Protein AF-A0A1M3NNA0-F1 (afdb_monomer)

Structure (mmCIF, N/CA/C/O backbone):
data_AF-A0A1M3NNA0-F1
#
_entry.id   AF-A0A1M3NNA0-F1
#
loop_
_atom_site.group_PDB
_atom_site.id
_atom_site.type_symbol
_atom_site.label_atom_id
_atom_site.label_alt_id
_atom_site.label_comp_id
_atom_site.label_asym_id
_atom_site.label_entity_id
_atom_site.label_seq_id
_atom_site.pdbx_PDB_ins_code
_atom_site.Cartn_x
_atom_site.Cartn_y
_atom_site.Cartn_z
_atom_site.occupancy
_atom_site.B_iso_or_equiv
_atom_site.auth_seq_id
_atom_site.auth_comp_id
_atom_site.auth_asym_id
_atom_site.auth_atom_id
_atom_site.pdbx_PDB_model_num
ATOM 1 N N . MET A 1 1 ? -68.675 20.718 82.135 1.00 55.09 1 MET A N 1
ATOM 2 C CA . MET A 1 1 ? -67.491 20.907 81.252 1.00 55.09 1 MET A CA 1
ATOM 3 C C . MET A 1 1 ? -66.920 19.634 80.590 1.00 55.09 1 MET A C 1
ATOM 5 O O . MET A 1 1 ? -66.167 19.781 79.637 1.00 55.09 1 MET A O 1
ATOM 9 N N . ARG A 1 2 ? -67.250 18.394 81.005 1.00 55.31 2 ARG A N 1
ATOM 10 C CA . ARG A 1 2 ? -66.662 17.166 80.403 1.00 55.31 2 ARG A CA 1
ATOM 11 C C . ARG A 1 2 ? -67.261 16.728 79.048 1.00 55.31 2 ARG A C 1
ATOM 13 O O . ARG A 1 2 ? -66.534 16.168 78.235 1.00 55.31 2 ARG A O 1
ATOM 20 N N . ALA A 1 3 ? -68.531 17.028 78.760 1.00 56.38 3 ALA A N 1
ATOM 21 C CA . ALA A 1 3 ? -69.209 16.533 77.550 1.00 56.38 3 ALA A CA 1
ATOM 22 C C . ALA A 1 3 ? -68.724 17.193 76.236 1.00 56.38 3 ALA A C 1
ATOM 24 O O . ALA A 1 3 ? -68.640 16.538 75.200 1.00 56.38 3 ALA A O 1
ATOM 25 N N . SER A 1 4 ? -68.323 18.471 76.270 1.00 57.91 4 SER A N 1
ATOM 26 C CA . SER A 1 4 ? -67.868 19.201 75.072 1.00 57.91 4 SER A CA 1
ATOM 27 C C . SER A 1 4 ? -66.480 18.767 74.578 1.00 57.91 4 SER A C 1
ATOM 29 O O . SER A 1 4 ? -66.197 18.856 73.381 1.00 57.91 4 SER A O 1
ATOM 31 N N . ARG A 1 5 ? -65.626 18.236 75.468 1.00 57.84 5 ARG A N 1
ATOM 32 C CA . ARG A 1 5 ? -64.310 17.683 75.098 1.00 57.84 5 ARG A CA 1
ATOM 33 C C . ARG A 1 5 ? -64.442 16.380 74.305 1.00 57.84 5 ARG A C 1
ATOM 35 O O . ARG A 1 5 ? -63.767 16.229 73.292 1.00 57.84 5 ARG A O 1
ATOM 42 N N . PHE A 1 6 ? -65.359 15.492 74.689 1.00 58.59 6 PHE A N 1
ATOM 43 C CA . PHE A 1 6 ? -65.588 14.227 73.976 1.00 58.59 6 PHE A CA 1
ATOM 44 C C . PHE A 1 6 ? -66.144 14.426 72.558 1.00 58.59 6 PHE A C 1
ATOM 46 O O . PHE A 1 6 ? -65.742 13.721 71.633 1.00 58.59 6 PHE A O 1
ATOM 53 N N . VAL A 1 7 ? -67.010 15.424 72.352 1.00 64.56 7 VAL A N 1
ATOM 54 C CA . VAL A 1 7 ? -67.558 15.751 71.022 1.00 64.56 7 VAL A CA 1
ATOM 55 C C . VAL A 1 7 ? -66.490 16.347 70.096 1.00 64.56 7 VAL A C 1
ATOM 57 O O . VAL A 1 7 ? -66.439 15.996 68.917 1.00 64.56 7 VAL A O 1
ATOM 60 N N . ARG A 1 8 ? -65.595 17.200 70.618 1.00 65.25 8 ARG A N 1
ATOM 61 C CA . ARG A 1 8 ? -64.449 17.726 69.854 1.00 65.25 8 ARG A CA 1
ATOM 62 C C . ARG A 1 8 ? -63.462 16.628 69.456 1.00 65.25 8 ARG A C 1
ATOM 64 O O . ARG A 1 8 ? -63.033 16.611 68.307 1.00 65.25 8 ARG A O 1
ATOM 71 N N . ILE A 1 9 ? -63.162 15.690 70.356 1.00 70.62 9 ILE A N 1
ATOM 72 C CA . ILE A 1 9 ? -62.274 14.553 70.065 1.00 70.62 9 ILE A CA 1
ATOM 73 C C . ILE A 1 9 ? -62.895 13.647 68.994 1.00 70.62 9 ILE A C 1
ATOM 75 O O . ILE A 1 9 ? -62.237 13.334 68.007 1.00 70.62 9 ILE A O 1
ATOM 79 N N . ARG A 1 10 ? -64.187 13.306 69.108 1.00 70.44 10 ARG A N 1
ATOM 80 C CA . ARG A 1 10 ? -64.896 12.523 68.079 1.00 70.44 10 ARG A CA 1
ATOM 81 C C . ARG A 1 10 ? -64.911 13.207 66.709 1.00 70.44 10 ARG A C 1
ATOM 83 O O . ARG A 1 10 ? -64.717 12.533 65.702 1.00 70.44 10 ARG A O 1
ATOM 90 N N . ARG A 1 11 ? -65.106 14.531 66.654 1.00 66.62 11 ARG A N 1
ATOM 91 C CA . ARG A 1 11 ? -65.040 15.298 65.395 1.00 66.62 11 ARG A CA 1
ATOM 92 C C . ARG A 1 11 ? -63.627 15.351 64.809 1.00 66.62 11 ARG A C 1
ATOM 94 O O . ARG A 1 11 ? -63.498 15.224 63.599 1.00 66.62 11 ARG A O 1
ATOM 101 N N . GLY A 1 12 ? -62.591 15.484 65.639 1.00 70.81 12 GLY A N 1
ATOM 102 C CA . GLY A 1 12 ? -61.193 15.432 65.195 1.00 70.81 12 GLY A CA 1
ATOM 103 C C . GLY A 1 12 ? -60.812 14.067 64.615 1.00 70.81 12 GLY A C 1
ATOM 104 O O . GLY A 1 12 ? -60.257 13.998 63.525 1.00 70.81 12 GLY A O 1
ATOM 105 N N . VAL A 1 13 ? -61.201 12.977 65.282 1.00 73.88 13 VAL A N 1
ATOM 106 C CA . VAL A 1 13 ? -60.952 11.604 64.806 1.00 73.88 13 VAL A CA 1
ATOM 107 C C . VAL A 1 13 ? -61.719 11.310 63.512 1.00 73.88 13 VAL A C 1
ATOM 109 O O . VAL A 1 13 ? -61.156 10.737 62.585 1.00 73.88 13 VAL A O 1
ATOM 112 N N . ALA A 1 14 ? -62.975 11.753 63.396 1.00 70.69 14 ALA A N 1
ATOM 113 C CA . ALA A 1 14 ? -63.752 11.602 62.164 1.00 70.69 14 ALA A CA 1
ATOM 114 C C . ALA A 1 14 ? -63.214 12.457 60.999 1.00 70.69 14 ALA A C 1
ATOM 116 O O . ALA A 1 14 ? -63.343 12.054 59.845 1.00 70.69 14 ALA A O 1
ATOM 117 N N . ALA A 1 15 ? -62.616 13.619 61.286 1.00 70.00 15 ALA A N 1
ATOM 118 C CA . ALA A 1 15 ? -61.960 14.458 60.286 1.00 70.00 15 ALA A CA 1
ATOM 119 C C . ALA A 1 15 ? -60.665 13.812 59.768 1.00 70.00 15 ALA A C 1
ATOM 121 O O . ALA A 1 15 ? -60.479 13.749 58.559 1.00 70.00 15 ALA A O 1
ATOM 122 N N . VAL A 1 16 ? -59.836 13.249 60.656 1.00 69.81 16 VAL A N 1
ATOM 123 C CA . VAL A 1 16 ? -58.622 12.496 60.282 1.00 69.81 16 VAL A CA 1
ATOM 124 C C . VAL A 1 16 ? -58.975 11.229 59.497 1.00 69.81 16 VAL A C 1
ATOM 126 O O . VAL A 1 16 ? -58.376 10.962 58.464 1.00 69.81 16 VAL A O 1
ATOM 129 N N . ALA A 1 17 ? -60.002 10.483 59.917 1.00 71.25 17 ALA A N 1
ATOM 130 C CA . ALA A 1 17 ? -60.452 9.276 59.216 1.00 71.25 17 ALA A CA 1
ATOM 131 C C . ALA A 1 17 ? -61.057 9.552 57.822 1.00 71.25 17 ALA A C 1
ATOM 133 O O . ALA A 1 17 ? -61.156 8.641 57.002 1.00 71.25 17 ALA A O 1
ATOM 134 N N . ARG A 1 18 ? -61.483 10.793 57.544 1.00 70.25 18 ARG A N 1
ATOM 135 C CA . ARG A 1 18 ? -61.980 11.228 56.226 1.00 70.25 18 ARG A CA 1
ATOM 136 C C . ARG A 1 18 ? -60.924 11.958 55.393 1.00 70.25 18 ARG A C 1
ATOM 138 O O . ARG A 1 18 ? -61.208 12.283 54.239 1.00 70.25 18 ARG A O 1
ATOM 145 N N . ASP A 1 19 ? -59.735 12.214 55.938 1.00 69.50 19 ASP A N 1
ATOM 146 C CA . ASP A 1 19 ? -58.683 12.934 55.230 1.00 69.50 19 ASP A CA 1
ATOM 147 C C . ASP A 1 19 ? -57.969 12.016 54.224 1.00 69.50 19 ASP A C 1
ATOM 149 O O . ASP A 1 19 ? -57.161 11.158 54.574 1.00 69.50 19 ASP A O 1
ATOM 153 N N . ARG A 1 20 ? -58.283 12.192 52.935 1.00 65.94 20 ARG A N 1
ATOM 154 C CA . ARG A 1 20 ? -57.688 11.426 51.828 1.00 65.94 20 ARG A CA 1
ATOM 155 C C . ARG A 1 20 ? -56.383 12.024 51.297 1.00 65.94 20 ARG A C 1
ATOM 157 O O . ARG A 1 20 ? -55.768 11.413 50.419 1.00 65.94 20 ARG A O 1
ATOM 164 N N . ARG A 1 21 ? -55.929 13.171 51.827 1.00 66.31 21 ARG A N 1
ATOM 165 C CA . ARG A 1 21 ? -54.702 13.863 51.381 1.00 66.31 21 ARG A CA 1
ATOM 166 C C . ARG A 1 21 ? -53.422 13.049 51.623 1.00 66.31 21 ARG A C 1
ATOM 168 O O . ARG A 1 21 ? -52.420 13.320 50.979 1.00 66.31 21 ARG A O 1
ATOM 175 N N . GLY A 1 22 ? -53.452 12.030 52.489 1.00 66.38 22 GLY A N 1
ATOM 176 C CA . GLY A 1 22 ? -52.325 11.109 52.714 1.00 66.38 22 GLY A CA 1
ATOM 177 C C . GLY A 1 22 ? -52.140 10.026 51.638 1.00 66.38 22 GLY A C 1
ATOM 178 O O . GLY A 1 22 ? -51.094 9.392 51.566 1.00 66.38 22 GLY A O 1
ATOM 179 N N . THR A 1 23 ? -53.126 9.802 50.764 1.00 74.44 23 THR A N 1
ATOM 180 C CA . THR A 1 23 ? -53.004 8.771 49.711 1.00 74.44 23 THR A CA 1
ATOM 181 C C . THR A 1 23 ? -52.010 9.202 48.630 1.00 74.44 23 THR A C 1
ATOM 183 O O . THR A 1 23 ? -51.243 8.389 48.116 1.00 74.44 23 THR A O 1
ATOM 186 N N . THR A 1 24 ? -51.979 10.500 48.312 1.00 81.25 24 THR A N 1
ATOM 187 C CA . THR A 1 24 ? -51.028 11.065 47.347 1.00 81.25 24 THR A CA 1
ATOM 188 C C . THR A 1 24 ? -49.601 11.027 47.881 1.00 81.25 24 THR A C 1
ATOM 190 O O . THR A 1 24 ? -48.692 10.749 47.108 1.00 81.25 24 THR A O 1
ATOM 193 N N . SER A 1 25 ? -49.379 11.220 49.187 1.00 84.75 25 SER A N 1
ATOM 194 C CA . SER A 1 25 ? -48.032 11.137 49.764 1.00 84.75 25 SER A CA 1
ATOM 195 C C . SER A 1 25 ? -47.460 9.718 49.729 1.00 84.75 25 SER A C 1
ATOM 197 O O . SER A 1 25 ? -46.275 9.573 49.450 1.00 84.75 25 SER A O 1
ATOM 199 N N . ILE A 1 26 ? -48.279 8.674 49.916 1.00 87.75 26 ILE A N 1
ATOM 200 C CA . ILE A 1 26 ? -47.839 7.271 49.780 1.00 87.75 26 ILE A CA 1
ATOM 201 C C . ILE A 1 26 ? -47.451 6.959 48.329 1.00 87.75 26 ILE A C 1
ATOM 203 O O . ILE A 1 26 ? -46.395 6.377 48.082 1.00 87.75 26 ILE A O 1
ATOM 207 N N . LEU A 1 27 ? -48.274 7.379 47.363 1.00 88.19 27 LEU A N 1
ATOM 208 C CA . LEU A 1 27 ? -48.009 7.139 45.943 1.00 88.19 27 LEU A CA 1
ATOM 209 C C . LEU A 1 27 ? -46.777 7.916 45.458 1.00 88.19 27 LEU A C 1
ATOM 211 O O . LEU A 1 27 ? -45.958 7.365 44.723 1.00 88.19 27 LEU A O 1
ATOM 215 N N . VAL A 1 28 ? -46.599 9.156 45.925 1.00 91.50 28 VAL A N 1
ATOM 216 C CA . VAL A 1 28 ? -45.404 9.970 45.656 1.00 91.50 28 VAL A CA 1
ATOM 217 C C . VAL A 1 28 ? -44.170 9.352 46.302 1.00 91.50 28 VAL A C 1
ATOM 219 O O . VAL A 1 28 ? -43.150 9.245 45.632 1.00 91.50 28 VAL A O 1
ATOM 222 N N . ALA A 1 29 ? -44.248 8.903 47.558 1.00 92.31 29 ALA A N 1
ATOM 223 C CA . ALA A 1 29 ? -43.128 8.252 48.234 1.00 92.31 29 ALA A CA 1
ATOM 224 C C . ALA A 1 29 ? -42.691 6.982 47.491 1.00 92.31 29 ALA A C 1
ATOM 226 O O . ALA A 1 29 ? -41.517 6.855 47.158 1.00 92.31 29 ALA A O 1
ATOM 227 N N . GLY A 1 30 ? -43.632 6.098 47.139 1.00 93.50 30 GLY A N 1
ATOM 228 C CA . GLY A 1 30 ? -43.335 4.891 46.362 1.00 93.50 30 GLY A CA 1
ATOM 229 C C . GLY A 1 30 ? -42.741 5.200 44.984 1.00 93.50 30 GLY A C 1
ATOM 230 O O . GLY A 1 30 ? -41.736 4.606 44.595 1.00 93.50 30 GLY A O 1
ATOM 231 N N . SER A 1 31 ? -43.308 6.180 44.274 1.00 93.88 31 SER A N 1
ATOM 232 C CA . SER A 1 31 ? -42.798 6.624 42.967 1.00 93.88 31 SER A CA 1
ATOM 233 C C . SER A 1 31 ? -41.394 7.220 43.072 1.00 93.88 31 SER A C 1
ATOM 235 O O . SER A 1 31 ? -40.530 6.901 42.262 1.00 93.88 31 SER A O 1
ATOM 237 N N . MET A 1 32 ? -41.134 8.044 44.090 1.00 94.88 32 MET A N 1
ATOM 238 C CA . MET A 1 32 ? -39.813 8.622 44.340 1.00 94.88 32 MET A CA 1
ATOM 239 C C . MET A 1 32 ? -38.783 7.552 44.693 1.00 94.88 32 MET A C 1
ATOM 241 O O . MET A 1 32 ? -37.673 7.594 44.173 1.00 94.88 32 MET A O 1
ATOM 245 N N . THR A 1 33 ? -39.137 6.564 45.519 1.00 91.94 33 THR A N 1
ATOM 246 C CA . THR A 1 33 ? -38.248 5.432 45.811 1.00 91.94 33 THR A CA 1
ATOM 247 C C . THR A 1 33 ? -37.904 4.659 44.539 1.00 91.94 33 THR A C 1
ATOM 249 O O . THR A 1 33 ? -36.732 4.361 44.309 1.00 91.94 33 THR A O 1
ATOM 252 N N . ALA A 1 34 ? -38.892 4.391 43.679 1.00 92.38 34 ALA A N 1
ATOM 253 C CA . ALA A 1 34 ? -38.662 3.732 42.396 1.00 92.38 34 ALA A CA 1
ATOM 254 C C . ALA A 1 34 ? -37.762 4.568 41.467 1.00 92.38 34 ALA A C 1
ATOM 256 O O . ALA A 1 34 ? -36.824 4.031 40.880 1.00 92.38 34 ALA A O 1
ATOM 257 N N . LEU A 1 35 ? -37.994 5.883 41.378 1.00 95.25 35 LEU A N 1
ATOM 258 C CA . LEU A 1 35 ? -37.175 6.804 40.582 1.00 95.25 35 LEU A CA 1
ATOM 259 C C . LEU A 1 35 ? -35.726 6.865 41.075 1.00 95.25 35 LEU A C 1
ATOM 261 O O . LEU A 1 35 ? -34.806 6.794 40.264 1.00 95.25 35 LEU A O 1
ATOM 265 N N . VAL A 1 36 ? -35.507 6.950 42.389 1.00 92.19 36 VAL A N 1
ATOM 266 C CA . VAL A 1 36 ? -34.161 6.943 42.984 1.00 92.19 36 VAL A CA 1
ATOM 267 C C . VAL A 1 36 ? -33.462 5.608 42.728 1.00 92.19 36 VAL A C 1
ATOM 269 O O . VAL A 1 36 ? -32.294 5.604 42.348 1.00 92.19 36 VAL A O 1
ATOM 272 N N . GLY A 1 37 ? -34.170 4.482 42.866 1.00 90.75 37 GLY A N 1
ATOM 273 C CA . GLY A 1 37 ? -33.630 3.158 42.545 1.00 90.75 37 GLY A CA 1
ATOM 274 C C . GLY A 1 37 ? -33.232 3.020 41.071 1.00 90.75 37 GLY A C 1
ATOM 275 O O . GLY A 1 37 ? -32.151 2.519 40.764 1.00 90.75 37 GLY A O 1
ATOM 276 N N . ALA A 1 38 ? -34.062 3.523 40.155 1.00 91.25 38 ALA A N 1
ATOM 277 C CA . ALA A 1 38 ? -33.757 3.536 38.726 1.00 91.25 38 ALA A CA 1
ATOM 278 C C . ALA A 1 38 ? -32.569 4.456 38.391 1.00 91.25 38 ALA A C 1
ATOM 280 O O . ALA A 1 38 ? -31.704 4.074 37.605 1.00 91.25 38 ALA A O 1
ATOM 281 N N . ALA A 1 39 ? -32.485 5.638 39.008 1.00 92.44 39 ALA A N 1
ATOM 282 C CA . ALA A 1 39 ? -31.366 6.562 38.826 1.00 92.44 39 ALA A CA 1
ATOM 283 C C . ALA A 1 39 ? -30.046 5.973 39.346 1.00 92.44 39 ALA A C 1
ATOM 285 O O . ALA A 1 39 ? -29.023 6.063 38.672 1.00 92.44 39 ALA A O 1
ATOM 286 N N . ALA A 1 40 ? -30.077 5.318 40.507 1.00 91.19 40 ALA A N 1
ATOM 287 C CA . ALA A 1 40 ? -28.943 4.595 41.073 1.00 91.19 40 ALA A CA 1
ATOM 288 C C . ALA A 1 40 ? -28.409 3.516 40.113 1.00 91.19 40 ALA A C 1
ATOM 290 O O . ALA A 1 40 ? -27.216 3.487 39.814 1.00 91.19 40 ALA A O 1
ATOM 291 N N . LEU A 1 41 ? -29.301 2.688 39.557 1.00 90.19 41 LEU A N 1
ATOM 292 C CA . LEU A 1 41 ? -28.946 1.703 38.530 1.00 90.19 41 LEU A CA 1
ATOM 293 C C . LEU A 1 41 ? -28.387 2.357 37.261 1.00 90.19 4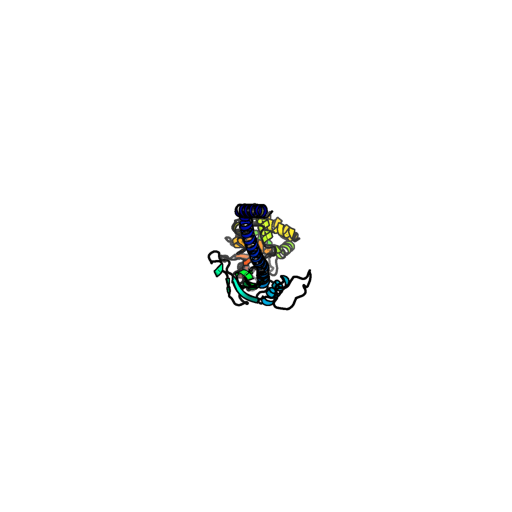1 LEU A C 1
ATOM 295 O O . LEU A 1 41 ? -27.410 1.869 36.695 1.00 90.19 41 LEU A O 1
ATOM 299 N N . ALA A 1 42 ? -28.981 3.465 36.817 1.00 92.56 42 ALA A N 1
ATOM 300 C CA . ALA A 1 42 ? -28.517 4.191 35.641 1.00 92.56 42 ALA A CA 1
ATOM 301 C C . ALA A 1 42 ? -27.088 4.731 35.819 1.00 92.56 42 ALA A C 1
ATOM 303 O O . ALA A 1 42 ? -26.309 4.689 34.868 1.00 92.56 42 ALA A O 1
ATOM 304 N N . VAL A 1 43 ? -26.721 5.186 37.023 1.00 92.62 43 VAL A N 1
ATOM 305 C CA . VAL A 1 43 ? -25.357 5.643 37.337 1.00 92.62 43 VAL A CA 1
ATOM 306 C C . VAL A 1 43 ? -24.349 4.500 37.229 1.00 92.62 43 VAL A C 1
ATOM 308 O O . VAL A 1 43 ? -23.310 4.684 36.601 1.00 92.62 43 VAL A O 1
ATOM 311 N N . ASP A 1 44 ? -24.655 3.320 37.771 1.00 92.50 44 ASP A N 1
ATOM 312 C CA . ASP A 1 44 ? -23.737 2.172 37.719 1.00 92.50 44 ASP A CA 1
ATOM 313 C C . ASP A 1 44 ? -23.594 1.575 36.321 1.00 92.50 44 ASP A C 1
ATOM 315 O O . ASP A 1 44 ? -22.496 1.236 35.880 1.00 92.50 44 ASP A O 1
ATOM 319 N N . VAL A 1 45 ? -24.699 1.465 35.582 1.00 91.69 45 VAL A N 1
ATOM 320 C CA . VAL A 1 45 ? -24.640 1.038 34.181 1.00 91.69 45 VAL A CA 1
ATOM 321 C C . VAL A 1 45 ? -23.859 2.073 33.370 1.00 91.69 45 VAL A C 1
ATOM 323 O O . VAL A 1 45 ? -22.989 1.712 32.579 1.00 91.69 45 VAL A O 1
ATOM 326 N N . GLY A 1 46 ? -24.113 3.363 33.601 1.00 93.19 46 GLY A N 1
ATOM 327 C CA . GLY A 1 46 ? -23.391 4.458 32.960 1.00 93.19 46 GLY A CA 1
ATOM 328 C C . GLY A 1 46 ? -21.887 4.421 33.233 1.00 93.19 46 GLY A C 1
ATOM 329 O O . GLY A 1 46 ? -21.098 4.511 32.290 1.00 93.19 46 GLY A O 1
ATOM 330 N N . SER A 1 47 ? -21.477 4.233 34.491 1.00 91.75 47 SER A N 1
ATOM 331 C CA . SER A 1 47 ? -20.064 4.148 34.874 1.00 91.75 47 SER A CA 1
ATOM 332 C C . SER A 1 47 ? -19.382 2.923 34.258 1.00 91.75 47 SER A C 1
ATOM 334 O O . SER A 1 47 ? -18.287 3.058 33.708 1.00 91.75 47 SER A O 1
ATOM 336 N N . LEU A 1 48 ? -20.049 1.762 34.241 1.00 93.25 48 LEU A N 1
ATOM 337 C CA . LEU A 1 48 ? -19.544 0.538 33.614 1.00 93.25 48 LEU A CA 1
ATOM 338 C C . LEU A 1 48 ? -19.343 0.701 32.103 1.00 93.25 48 LEU A C 1
ATOM 340 O O . LEU A 1 48 ? -18.284 0.352 31.577 1.00 93.25 48 LEU A O 1
ATOM 344 N N . TYR A 1 49 ? -20.329 1.253 31.391 1.00 94.69 49 TYR A N 1
ATOM 345 C CA . TYR A 1 49 ? -20.206 1.498 29.951 1.00 94.69 49 TYR A CA 1
ATOM 346 C C . TYR A 1 49 ? -19.129 2.539 29.634 1.00 94.69 49 TYR A C 1
ATOM 348 O O . TYR A 1 49 ? -18.401 2.381 28.650 1.00 94.69 49 TYR A O 1
ATOM 356 N N . PHE A 1 50 ? -18.996 3.577 30.463 1.00 94.56 50 PHE A N 1
ATOM 357 C CA . PHE A 1 50 ? -17.937 4.572 30.324 1.00 94.56 50 PHE A CA 1
ATOM 358 C C . PHE A 1 50 ? -16.547 3.953 30.528 1.00 94.56 50 PHE A C 1
ATOM 360 O O . PHE A 1 50 ? -15.669 4.134 29.680 1.00 94.56 50 PHE A O 1
ATOM 367 N N . ALA A 1 51 ? -16.363 3.158 31.588 1.00 92.50 51 ALA A N 1
ATOM 368 C CA . ALA A 1 51 ? -15.118 2.441 31.861 1.00 92.50 51 ALA A CA 1
ATOM 369 C C . ALA A 1 51 ? -14.759 1.481 30.717 1.00 92.50 51 ALA A C 1
ATOM 371 O O . ALA A 1 51 ? -13.639 1.523 30.203 1.00 92.50 51 ALA A O 1
ATOM 372 N N . LYS A 1 52 ? -15.733 0.693 30.240 1.00 94.81 52 LYS A N 1
ATOM 373 C CA . LYS A 1 52 ? -15.551 -0.225 29.110 1.00 94.81 52 LYS A CA 1
ATOM 374 C C . LYS A 1 52 ? -15.167 0.509 27.823 1.00 94.81 52 LYS A C 1
ATOM 376 O O . LYS A 1 52 ? -14.275 0.053 27.117 1.00 94.81 52 LYS A O 1
ATOM 381 N N . ARG A 1 53 ? -15.793 1.652 27.513 1.00 95.50 53 ARG A N 1
ATOM 382 C CA . ARG A 1 53 ? -15.434 2.459 26.331 1.00 95.50 53 ARG A CA 1
ATOM 383 C C . ARG A 1 53 ? -14.022 3.029 26.425 1.00 95.50 53 ARG A C 1
ATOM 385 O O . ARG A 1 53 ? -13.279 2.929 25.456 1.00 95.50 53 ARG A O 1
ATOM 392 N N . LYS A 1 54 ? -13.633 3.572 27.584 1.00 94.25 54 LYS A N 1
ATOM 393 C CA . LYS A 1 54 ? -12.268 4.077 27.808 1.00 94.25 54 LYS A CA 1
ATOM 394 C C . LYS A 1 54 ? -11.226 2.963 27.648 1.00 94.25 54 LYS A C 1
ATOM 396 O O . LYS A 1 54 ? -10.203 3.164 27.000 1.00 94.25 54 LYS A O 1
ATOM 401 N N . ALA A 1 55 ? -11.515 1.788 28.199 1.00 94.38 55 ALA A N 1
ATOM 402 C CA . ALA A 1 55 ? -10.687 0.597 28.069 1.00 94.38 55 ALA A CA 1
ATOM 403 C C . ALA A 1 55 ? -10.580 0.099 26.618 1.00 94.38 55 ALA A C 1
ATOM 405 O O . ALA A 1 55 ? -9.488 -0.250 26.178 1.00 94.38 55 ALA A O 1
ATOM 406 N N . GLN A 1 56 ? -11.683 0.105 25.862 1.00 96.69 56 GLN A N 1
ATOM 407 C CA . GLN A 1 56 ? -11.685 -0.293 24.453 1.00 96.69 56 GLN A CA 1
ATOM 408 C C . GLN A 1 56 ? -10.766 0.609 23.622 1.00 96.69 56 GLN A C 1
ATOM 410 O O . GLN A 1 56 ? -9.918 0.094 22.903 1.00 96.69 56 GLN A O 1
ATOM 415 N N . THR A 1 57 ? -10.856 1.934 23.787 1.00 96.12 57 THR A N 1
ATOM 416 C CA . THR A 1 57 ? -9.971 2.880 23.086 1.00 96.12 57 THR A CA 1
ATOM 417 C C . THR A 1 57 ? -8.494 2.605 23.377 1.00 96.12 57 THR A C 1
ATOM 419 O O . THR A 1 57 ? -7.679 2.588 22.458 1.00 96.12 57 THR A O 1
ATOM 422 N N . ALA A 1 58 ? -8.143 2.353 24.642 1.00 95.06 58 ALA A N 1
ATOM 423 C CA . ALA A 1 58 ? -6.768 2.037 25.027 1.00 95.06 58 ALA A CA 1
ATOM 424 C C . ALA A 1 58 ? -6.277 0.720 24.404 1.00 95.06 58 ALA A C 1
ATOM 426 O O . ALA A 1 58 ? -5.150 0.645 23.920 1.00 95.06 58 ALA A O 1
ATOM 427 N N . VAL A 1 59 ? -7.129 -0.308 24.379 1.00 96.69 59 VAL A N 1
ATOM 428 C CA . VAL A 1 59 ? -6.807 -1.611 23.785 1.00 96.69 59 VAL A CA 1
ATOM 429 C C . VAL A 1 59 ? -6.677 -1.537 22.266 1.00 96.69 59 VAL A C 1
ATOM 431 O O . VAL A 1 59 ? -5.773 -2.163 21.718 1.00 96.69 59 VAL A O 1
ATOM 434 N N . ASP A 1 60 ? -7.517 -0.760 21.584 1.00 97.00 60 ASP A N 1
ATOM 435 C CA . ASP A 1 60 ? -7.427 -0.579 20.132 1.00 97.00 60 ASP A CA 1
ATOM 436 C C . ASP A 1 60 ? -6.129 0.146 19.742 1.00 97.00 60 ASP A C 1
ATOM 438 O O . ASP A 1 60 ? -5.429 -0.290 18.825 1.00 97.00 60 ASP A O 1
ATOM 442 N N . LEU A 1 61 ? -5.744 1.191 20.486 1.00 95.50 61 LEU A N 1
ATOM 443 C CA . LEU A 1 61 ? -4.454 1.871 20.308 1.00 95.50 61 LEU A CA 1
ATOM 444 C C . LEU A 1 61 ? -3.274 0.930 20.572 1.00 95.50 61 LEU A C 1
ATOM 446 O O . LEU A 1 61 ? -2.340 0.872 19.770 1.00 95.50 61 LEU A O 1
ATOM 450 N N . ALA A 1 62 ? -3.339 0.149 21.652 1.00 95.50 62 ALA A N 1
ATOM 451 C CA . ALA A 1 62 ? -2.295 -0.805 21.995 1.00 95.50 62 ALA A CA 1
ATOM 452 C C . ALA A 1 62 ? -2.180 -1.937 20.962 1.00 95.50 62 ALA A C 1
ATOM 454 O O . ALA A 1 62 ? -1.071 -2.369 20.649 1.00 95.50 62 ALA A O 1
ATOM 455 N N . ALA A 1 63 ? -3.297 -2.390 20.383 1.00 96.62 63 ALA A N 1
ATOM 456 C CA . ALA A 1 63 ? -3.301 -3.360 19.294 1.00 96.62 63 ALA A CA 1
ATOM 457 C C . ALA A 1 63 ? -2.645 -2.787 18.030 1.00 96.62 63 ALA A C 1
ATOM 459 O O . ALA A 1 63 ? -1.800 -3.461 17.445 1.00 96.62 63 ALA A O 1
ATOM 460 N N . ILE A 1 64 ? -2.975 -1.550 17.632 1.00 94.56 64 ILE A N 1
ATOM 461 C CA . ILE A 1 64 ? -2.362 -0.874 16.472 1.00 94.56 64 ILE A CA 1
ATOM 462 C C . ILE A 1 64 ? -0.852 -0.715 16.675 1.00 94.56 64 ILE A C 1
ATOM 464 O O . ILE A 1 64 ? -0.069 -1.127 15.816 1.00 94.56 64 ILE A O 1
ATOM 468 N N . ALA A 1 65 ? -0.440 -0.165 17.819 1.00 92.69 65 ALA A N 1
ATOM 469 C CA . ALA A 1 65 ? 0.968 0.042 18.139 1.00 92.69 65 ALA A CA 1
ATOM 470 C C . ALA A 1 65 ? 1.726 -1.295 18.209 1.00 92.69 65 ALA A C 1
ATOM 472 O O . ALA A 1 65 ? 2.778 -1.458 17.591 1.00 92.69 65 ALA A O 1
ATOM 473 N N . GLY A 1 66 ? 1.159 -2.287 18.897 1.00 93.00 66 GLY A N 1
ATOM 474 C CA . GLY A 1 66 ? 1.749 -3.614 19.028 1.00 93.00 66 GLY A CA 1
ATOM 475 C C . GLY A 1 66 ? 1.841 -4.376 17.705 1.00 93.00 66 GLY A C 1
ATOM 476 O O . GLY A 1 66 ? 2.839 -5.049 17.468 1.00 93.00 66 GLY A O 1
ATOM 477 N N . ALA A 1 67 ? 0.852 -4.255 16.813 1.00 92.38 67 ALA A N 1
ATOM 478 C CA . ALA A 1 67 ? 0.916 -4.871 15.488 1.00 92.38 67 ALA A CA 1
ATOM 479 C C . ALA A 1 67 ? 2.077 -4.296 14.654 1.00 92.38 67 ALA A C 1
ATOM 481 O O . ALA A 1 67 ? 2.740 -5.047 13.939 1.00 92.38 67 ALA A O 1
ATOM 482 N N . GLY A 1 68 ? 2.366 -2.995 14.795 1.00 87.31 68 GLY A N 1
ATOM 483 C CA . GLY A 1 68 ? 3.561 -2.358 14.228 1.00 87.31 68 GLY A CA 1
ATOM 484 C C . GLY A 1 68 ? 4.878 -2.806 14.877 1.00 87.31 68 GLY A C 1
ATOM 485 O O . GLY A 1 68 ? 5.902 -2.837 14.204 1.00 87.31 68 GLY A O 1
ATOM 486 N N . GLY A 1 69 ? 4.847 -3.204 16.153 1.00 86.31 69 GLY A N 1
ATOM 487 C CA . GLY A 1 69 ? 6.000 -3.704 16.913 1.00 86.31 69 GLY A CA 1
ATOM 488 C C . GLY A 1 69 ? 6.335 -5.190 16.716 1.00 86.31 69 GLY A C 1
ATOM 489 O O . GLY A 1 69 ? 7.260 -5.695 17.349 1.00 86.31 69 GLY A O 1
ATOM 490 N N . LEU A 1 70 ? 5.607 -5.921 15.865 1.00 87.88 70 LEU A N 1
ATOM 491 C CA . LEU A 1 70 ? 5.909 -7.329 15.584 1.00 87.88 70 LEU A CA 1
ATOM 492 C C . LEU A 1 70 ? 7.331 -7.498 15.000 1.00 87.88 70 LEU A C 1
ATOM 494 O O . LEU A 1 70 ? 7.747 -6.709 14.147 1.00 87.88 70 LEU A O 1
ATOM 498 N N . PRO A 1 71 ? 8.076 -8.552 15.393 1.00 87.69 71 PRO A N 1
ATOM 499 C CA . PRO A 1 71 ? 7.622 -9.736 16.132 1.00 87.69 71 PRO A CA 1
ATOM 500 C C . PRO A 1 71 ? 7.670 -9.625 17.668 1.00 87.69 71 PRO A C 1
ATOM 502 O O . PRO A 1 71 ? 7.342 -10.607 18.325 1.00 87.69 71 PRO A O 1
ATOM 505 N N . ASP A 1 72 ? 8.052 -8.485 18.250 1.00 90.31 72 ASP A N 1
ATOM 506 C CA . ASP A 1 72 ? 8.189 -8.307 19.708 1.00 90.31 72 ASP A CA 1
ATOM 507 C C . ASP A 1 72 ? 7.233 -7.211 20.240 1.00 90.31 72 ASP A C 1
ATOM 509 O O . ASP A 1 72 ? 7.642 -6.080 20.521 1.00 90.31 72 ASP A O 1
ATOM 513 N N . PRO A 1 73 ? 5.919 -7.503 20.326 1.00 92.12 73 PRO A N 1
ATOM 514 C CA . PRO A 1 73 ? 4.900 -6.494 20.606 1.00 92.12 73 PRO A CA 1
ATOM 515 C C . PRO A 1 73 ? 4.778 -6.140 22.096 1.00 92.12 73 PRO A C 1
ATOM 517 O O . PRO A 1 73 ? 4.170 -5.121 22.425 1.00 92.12 73 PRO A O 1
ATOM 520 N N . ASP A 1 74 ? 5.306 -6.966 23.006 1.00 91.19 74 ASP A N 1
ATOM 521 C CA . ASP A 1 74 ? 5.007 -6.915 24.442 1.00 91.19 74 ASP A CA 1
ATOM 522 C C . ASP A 1 74 ? 5.289 -5.551 25.068 1.00 91.19 74 ASP A C 1
ATOM 524 O O . ASP A 1 74 ? 4.435 -4.987 25.759 1.00 91.19 74 ASP A O 1
ATOM 528 N N . LYS A 1 75 ? 6.478 -4.998 24.807 1.00 90.31 75 LYS A N 1
ATOM 529 C CA . LYS A 1 75 ? 6.869 -3.692 25.341 1.00 90.31 75 LYS A CA 1
ATOM 530 C C . LYS A 1 75 ? 5.976 -2.577 24.792 1.00 90.31 75 LYS A C 1
ATOM 532 O O . LYS A 1 75 ? 5.500 -1.750 25.562 1.00 90.31 75 LYS A O 1
ATOM 537 N N . VAL A 1 76 ? 5.719 -2.580 23.484 1.00 91.75 76 VAL A N 1
ATOM 538 C CA . VAL A 1 76 ? 4.948 -1.531 22.796 1.00 91.75 76 VAL A CA 1
ATOM 539 C C . VAL A 1 76 ? 3.489 -1.519 23.256 1.00 91.75 76 VAL A C 1
ATOM 541 O O . VAL A 1 76 ? 2.937 -0.455 23.527 1.00 91.75 76 VAL A O 1
ATOM 544 N N . VAL A 1 77 ? 2.876 -2.696 23.417 1.00 94.00 77 VAL A N 1
ATOM 545 C CA . VAL A 1 77 ? 1.509 -2.829 23.945 1.00 94.00 77 VAL A CA 1
ATOM 546 C C . VAL A 1 77 ? 1.429 -2.297 25.374 1.00 94.00 77 VAL A C 1
ATOM 548 O O . VAL A 1 77 ? 0.522 -1.532 25.695 1.00 94.00 77 VAL A O 1
ATOM 551 N N . ARG A 1 78 ? 2.370 -2.690 26.242 1.00 92.12 78 ARG A N 1
ATOM 552 C CA . ARG A 1 78 ? 2.375 -2.269 27.652 1.00 92.12 78 ARG A CA 1
ATOM 553 C C . ARG A 1 78 ? 2.629 -0.774 27.808 1.00 92.12 78 ARG A C 1
ATOM 555 O O . ARG A 1 78 ? 1.961 -0.154 28.628 1.00 92.12 78 ARG A O 1
ATOM 562 N N . ASP A 1 79 ? 3.543 -0.207 27.023 1.00 90.50 79 ASP A N 1
ATOM 563 C CA . ASP A 1 79 ? 3.790 1.238 27.001 1.00 90.50 79 ASP A CA 1
ATOM 564 C C . ASP A 1 79 ? 2.529 1.990 26.544 1.00 90.50 79 ASP A C 1
ATOM 566 O O . ASP A 1 79 ? 2.064 2.882 27.247 1.00 90.50 79 ASP A O 1
ATOM 570 N N . SER A 1 80 ? 1.891 1.552 25.450 1.00 92.75 80 SER A N 1
ATOM 571 C CA . SER A 1 80 ? 0.656 2.169 24.948 1.00 92.75 80 SER A CA 1
ATOM 572 C C . SER A 1 80 ? -0.501 2.106 25.956 1.00 92.75 80 SER A C 1
ATOM 574 O O . SER A 1 80 ? -1.218 3.091 26.135 1.00 92.75 80 SER A O 1
ATOM 576 N N . LEU A 1 81 ? -0.680 0.983 26.660 1.00 92.44 81 LEU A N 1
ATOM 577 C CA . LEU A 1 81 ? -1.682 0.871 27.727 1.00 92.44 81 LEU A CA 1
ATOM 578 C C . LEU A 1 81 ? -1.360 1.793 28.911 1.00 92.44 81 LEU A C 1
ATOM 580 O O . LEU A 1 81 ? -2.261 2.470 29.413 1.00 92.44 81 LEU A O 1
ATOM 584 N N . ALA A 1 82 ? -0.091 1.861 29.323 1.00 89.62 82 ALA A N 1
ATOM 585 C CA . ALA A 1 82 ? 0.350 2.708 30.428 1.00 89.62 82 ALA A CA 1
ATOM 586 C C . ALA A 1 82 ? 0.136 4.198 30.125 1.00 89.62 82 ALA A C 1
ATOM 588 O O . ALA A 1 82 ? -0.361 4.923 30.988 1.00 89.62 82 ALA A O 1
ATOM 589 N N . ASP A 1 83 ? 0.412 4.628 28.892 1.00 88.12 83 ASP A N 1
ATOM 590 C CA . ASP A 1 83 ? 0.150 5.993 28.417 1.00 88.12 83 ASP A CA 1
ATOM 591 C C . ASP A 1 83 ? -1.352 6.338 28.441 1.00 88.12 83 ASP A C 1
ATOM 593 O O . ASP A 1 83 ? -1.735 7.494 28.613 1.00 88.12 83 ASP A O 1
ATOM 597 N N . ASN A 1 84 ? -2.221 5.324 28.351 1.00 89.69 84 ASN A N 1
ATOM 598 C CA . ASN A 1 84 ? -3.674 5.456 28.483 1.00 89.69 84 ASN A CA 1
ATOM 599 C C . ASN A 1 84 ? -4.195 5.247 29.922 1.00 89.69 84 ASN A C 1
ATOM 601 O O . ASN A 1 84 ? -5.409 5.235 30.150 1.00 89.69 84 ASN A O 1
ATOM 605 N N . GLY A 1 85 ? -3.300 5.114 30.906 1.00 87.19 85 GLY A N 1
ATOM 606 C CA . GLY A 1 85 ? -3.640 4.966 32.323 1.00 87.19 85 GLY A CA 1
ATOM 607 C C . GLY A 1 85 ? -3.934 3.531 32.773 1.00 87.19 85 GLY A C 1
ATOM 608 O O . GLY A 1 85 ? -4.523 3.352 33.837 1.00 87.19 85 GLY A O 1
ATOM 609 N N . PHE A 1 86 ? -3.534 2.511 32.009 1.00 88.19 86 PHE A N 1
ATOM 610 C CA . PHE A 1 86 ? -3.715 1.096 32.350 1.00 88.19 86 PHE A CA 1
ATOM 611 C C . PHE A 1 86 ? -2.353 0.402 32.523 1.00 88.19 86 PHE A C 1
ATOM 613 O O . PHE A 1 86 ? -1.605 0.248 31.562 1.00 88.19 86 PHE A O 1
ATOM 620 N N . SER A 1 87 ? -2.006 -0.030 33.741 1.00 80.50 87 SER A N 1
ATOM 621 C CA . SER A 1 87 ? -0.673 -0.582 34.059 1.00 80.50 87 SER A CA 1
ATOM 622 C C . SER A 1 87 ? -0.746 -1.798 34.994 1.00 80.50 87 SER A C 1
ATOM 624 O O . SER A 1 87 ? -1.699 -1.959 35.751 1.00 80.50 87 SER A O 1
ATOM 626 N N . PHE A 1 88 ? 0.277 -2.662 34.949 1.00 66.31 88 PHE A N 1
ATOM 627 C CA . PHE A 1 88 ? 0.500 -3.746 35.924 1.00 66.31 88 PHE A CA 1
ATOM 628 C C . PHE A 1 88 ? 1.397 -3.338 37.101 1.00 66.31 88 PHE A C 1
ATOM 630 O O . PHE A 1 88 ? 1.463 -4.056 38.094 1.00 66.31 88 PHE A O 1
ATOM 637 N N . LEU A 1 89 ? 2.125 -2.226 36.975 1.00 52.78 89 LEU A N 1
ATOM 638 C CA . LEU A 1 89 ? 3.126 -1.764 37.939 1.00 52.78 89 LEU A CA 1
ATOM 639 C C . LEU A 1 89 ? 2.767 -0.371 38.470 1.00 52.78 89 LEU A C 1
ATOM 641 O O . LEU A 1 89 ? 1.969 0.340 37.855 1.00 52.78 89 LEU A O 1
ATOM 645 N N . THR A 1 90 ? 3.373 -0.015 39.609 1.00 47.09 90 THR A N 1
ATOM 646 C CA . THR A 1 90 ? 3.261 1.274 40.313 1.00 47.09 90 THR A CA 1
ATOM 647 C C . THR A 1 90 ? 3.332 2.487 39.375 1.00 47.09 90 THR A C 1
ATOM 649 O O . THR A 1 90 ? 3.937 2.392 38.306 1.00 47.09 90 THR A O 1
ATOM 652 N N . PRO A 1 91 ? 2.743 3.637 39.770 1.00 48.62 91 PRO A N 1
ATOM 653 C CA . PRO A 1 91 ? 2.499 4.774 38.888 1.00 48.62 91 PRO A CA 1
ATOM 654 C C . PRO A 1 91 ? 3.709 5.165 38.038 1.00 48.62 91 PRO A C 1
ATOM 656 O O . PRO A 1 91 ? 4.671 5.745 38.540 1.00 48.62 91 PRO A O 1
ATOM 659 N N . ARG A 1 92 ? 3.660 4.875 36.732 1.00 47.59 92 ARG A N 1
ATOM 660 C CA . ARG A 1 92 ? 4.603 5.464 35.775 1.00 47.59 92 ARG A CA 1
ATOM 661 C C . ARG A 1 92 ? 4.272 6.948 35.672 1.00 47.59 92 ARG A C 1
ATOM 663 O O . ARG A 1 92 ? 3.193 7.318 35.212 1.00 47.59 92 ARG A O 1
ATOM 670 N N . GLN A 1 93 ? 5.190 7.789 36.132 1.00 47.44 93 GLN A N 1
ATOM 671 C CA . GLN A 1 93 ? 5.085 9.230 35.961 1.00 47.44 93 GLN A CA 1
ATOM 672 C C . GLN A 1 93 ? 5.102 9.524 34.449 1.00 47.44 93 GLN A C 1
ATOM 674 O O . GLN A 1 93 ? 6.028 9.064 33.773 1.00 47.44 93 GLN A O 1
ATOM 679 N N . PRO A 1 94 ? 4.076 10.193 33.887 1.00 52.91 94 PRO A N 1
ATOM 680 C CA . PRO A 1 94 ? 4.039 10.484 32.457 1.00 52.91 94 PRO A CA 1
ATOM 681 C C . PRO A 1 94 ? 5.307 11.243 32.047 1.00 52.91 94 PRO A C 1
ATOM 683 O O . PRO A 1 94 ? 5.713 12.186 32.726 1.00 52.91 94 PRO A O 1
ATOM 686 N N . GLN A 1 95 ? 5.949 10.823 30.948 1.00 52.78 95 GLN A N 1
ATOM 687 C CA . GLN A 1 95 ? 7.172 11.465 30.436 1.00 52.78 95 GLN A CA 1
ATOM 688 C C . GLN A 1 95 ? 6.916 12.899 29.941 1.00 52.78 95 GLN A C 1
ATOM 690 O O . GLN A 1 95 ? 7.843 13.704 29.899 1.00 52.78 95 GLN A O 1
ATOM 695 N N . ALA A 1 96 ? 5.661 13.234 29.630 1.00 50.53 96 ALA A N 1
ATOM 696 C CA . ALA A 1 96 ? 5.168 14.590 29.427 1.00 50.53 96 ALA A CA 1
ATOM 697 C C . ALA A 1 96 ? 3.636 14.612 29.603 1.00 50.53 96 ALA A C 1
ATOM 699 O O . ALA A 1 96 ? 2.951 13.722 29.105 1.00 50.53 96 ALA A O 1
ATOM 700 N N . GLY A 1 97 ? 3.097 15.630 30.282 1.00 55.03 97 GLY A N 1
ATOM 701 C CA . GLY A 1 97 ? 1.650 15.844 30.441 1.00 55.03 97 GLY A CA 1
ATOM 702 C C . GLY A 1 97 ? 1.127 15.706 31.881 1.00 55.03 97 GLY A C 1
ATOM 703 O O . GLY A 1 97 ? 1.867 15.295 32.777 1.00 55.03 97 GLY A O 1
ATOM 704 N N . PRO A 1 98 ? -0.138 16.100 32.132 1.00 57.00 98 PRO A N 1
ATOM 705 C CA . PRO A 1 98 ? -0.750 16.001 33.453 1.00 57.00 98 PRO A CA 1
ATOM 706 C C . PRO A 1 98 ? -0.837 14.535 33.920 1.00 57.00 98 PRO A C 1
ATOM 708 O O . PRO A 1 98 ? -0.969 13.637 33.085 1.00 57.00 98 PRO A O 1
ATOM 711 N N . PRO A 1 99 ? -0.794 14.266 35.240 1.00 57.81 99 PRO A N 1
ATOM 712 C CA . PRO A 1 99 ? -0.916 12.913 35.776 1.00 57.81 99 PRO A CA 1
ATOM 713 C C . PRO A 1 99 ? -2.213 12.248 35.299 1.00 57.81 99 PRO A C 1
ATOM 715 O O . PRO A 1 99 ? -3.307 12.748 35.565 1.00 57.81 99 PRO A O 1
ATOM 718 N N . VAL A 1 100 ? -2.103 11.113 34.609 1.00 60.53 100 VAL A N 1
ATOM 719 C CA . VAL A 1 100 ? -3.264 10.297 34.232 1.00 60.53 100 VAL A CA 1
ATOM 720 C C . VAL A 1 100 ? -3.599 9.376 35.413 1.00 60.53 100 VAL A C 1
ATOM 722 O O . VAL A 1 100 ? -2.698 8.684 35.897 1.00 60.53 100 VAL A O 1
ATOM 725 N N . PRO A 1 101 ? -4.856 9.333 35.902 1.00 63.94 101 PRO A N 1
ATOM 726 C CA . PRO A 1 101 ? -5.259 8.377 36.930 1.00 63.94 101 PRO A CA 1
ATOM 727 C C . PRO A 1 101 ? -4.975 6.953 36.448 1.00 63.94 101 PRO A C 1
ATOM 729 O O . PRO A 1 101 ? -5.472 6.559 35.389 1.00 63.94 101 PRO A O 1
ATOM 732 N N . GLN A 1 102 ? -4.171 6.203 37.202 1.00 64.38 102 GLN A N 1
ATOM 733 C CA . GLN A 1 102 ? -3.788 4.844 36.827 1.00 64.38 102 GLN A CA 1
ATOM 734 C C . GLN A 1 102 ? -4.775 3.819 37.367 1.00 64.38 102 GLN A C 1
ATOM 736 O O . GLN A 1 102 ? -5.224 3.921 38.509 1.00 64.38 102 GLN A O 1
ATOM 741 N N . VAL A 1 103 ? -5.071 2.808 36.554 1.00 70.00 103 VAL A N 1
ATOM 742 C CA . VAL A 1 103 ? -5.852 1.649 36.969 1.00 70.00 103 VAL A CA 1
ATOM 743 C C . VAL A 1 103 ? -5.045 0.373 36.782 1.00 70.00 103 VAL A C 1
ATOM 745 O O . VAL A 1 103 ? -4.483 0.123 35.712 1.00 70.00 103 VAL A O 1
ATOM 748 N N . SER A 1 104 ? -4.997 -0.428 37.845 1.00 72.94 104 SER A N 1
ATOM 749 C CA . SER A 1 104 ? -4.311 -1.715 37.858 1.00 72.94 104 SER A CA 1
ATOM 750 C C . SER A 1 104 ? -5.043 -2.729 36.983 1.00 72.94 104 SER A C 1
ATOM 752 O O . SER A 1 104 ? -6.253 -2.927 37.113 1.00 72.94 104 SER A O 1
ATOM 754 N N . LEU A 1 105 ? -4.304 -3.384 36.095 1.00 75.44 105 LEU A N 1
ATOM 755 C CA . LEU A 1 105 ? -4.828 -4.413 35.202 1.00 75.44 105 LEU A CA 1
ATOM 756 C C . LEU A 1 105 ? -5.064 -5.738 35.935 1.00 75.44 105 LEU A C 1
ATOM 758 O O . LEU A 1 105 ? -4.189 -6.211 36.658 1.00 75.44 105 LEU A O 1
ATOM 762 N N . THR A 1 106 ? -6.213 -6.380 35.694 1.00 80.81 106 THR A N 1
ATOM 763 C CA . THR A 1 106 ? -6.500 -7.723 36.229 1.00 80.81 106 THR A CA 1
ATOM 764 C C . THR A 1 106 ? -5.872 -8.808 35.358 1.00 80.81 106 THR A C 1
ATOM 766 O O . THR A 1 106 ? -5.258 -9.738 35.871 1.00 80.81 106 THR A O 1
ATOM 769 N N . ALA A 1 107 ? -6.009 -8.700 34.032 1.00 87.31 107 ALA A N 1
ATOM 770 C CA . ALA A 1 107 ? -5.343 -9.593 33.086 1.00 87.31 107 ALA A CA 1
ATOM 771 C C . ALA A 1 107 ? -5.118 -8.909 31.731 1.00 87.31 107 ALA A C 1
ATOM 773 O O . ALA A 1 107 ? -5.943 -8.113 31.281 1.00 87.31 107 ALA A O 1
ATOM 774 N N . LEU A 1 108 ? -4.018 -9.269 31.067 1.00 92.12 108 LEU A N 1
ATOM 775 C CA . LEU A 1 108 ? -3.675 -8.853 29.709 1.00 92.12 108 LEU A CA 1
ATOM 776 C C . LEU A 1 108 ? -3.198 -10.080 28.944 1.00 92.12 108 LEU A C 1
ATOM 778 O O . LEU A 1 108 ? -2.302 -10.792 29.396 1.00 92.12 108 LEU A O 1
ATOM 782 N N . THR A 1 109 ? -3.772 -10.297 27.772 1.00 94.50 109 THR A N 1
ATOM 783 C CA . THR A 1 109 ? -3.356 -11.344 26.846 1.00 94.50 109 THR A CA 1
ATOM 784 C C . THR A 1 109 ? -2.984 -10.701 25.521 1.00 94.50 109 THR A C 1
ATOM 786 O O . THR A 1 109 ? -3.804 -10.035 24.891 1.00 94.50 109 THR A O 1
ATOM 789 N N . ILE A 1 110 ? -1.739 -10.911 25.105 1.00 95.12 110 ILE A N 1
ATOM 790 C CA . ILE A 1 110 ? -1.189 -10.437 23.837 1.00 95.12 110 ILE A CA 1
ATOM 791 C C . ILE A 1 110 ? -1.034 -11.665 22.948 1.00 95.12 110 ILE A C 1
ATOM 793 O O . ILE A 1 110 ? -0.266 -12.568 23.261 1.00 95.12 110 ILE A O 1
ATOM 797 N N . THR A 1 111 ? -1.815 -11.738 21.874 1.00 96.38 111 THR A N 1
ATOM 798 C CA . THR A 1 111 ? -1.843 -12.900 20.977 1.00 96.38 111 THR A CA 1
ATOM 799 C C . THR A 1 111 ? -1.440 -12.468 19.572 1.00 96.38 111 THR A C 1
ATOM 801 O O . THR A 1 111 ? -2.252 -11.861 18.868 1.00 96.38 111 THR A O 1
ATOM 804 N N . PRO A 1 112 ? -0.205 -12.758 19.134 1.00 95.25 112 PRO A N 1
ATOM 805 C CA . PRO A 1 112 ? 0.171 -12.641 17.732 1.00 95.25 112 PRO A CA 1
ATOM 806 C C . PRO A 1 112 ? -0.656 -13.596 16.866 1.00 95.25 112 PRO A C 1
ATOM 808 O O . PRO A 1 112 ? -1.047 -14.687 17.290 1.00 95.25 112 PRO A O 1
ATOM 811 N N . GLY A 1 113 ? -0.947 -13.186 15.638 1.00 93.69 113 GLY A N 1
ATOM 812 C CA . GLY A 1 113 ? -1.758 -13.981 14.732 1.00 93.69 113 GLY A CA 1
ATOM 813 C C . GLY A 1 113 ? -1.675 -13.548 13.284 1.00 93.69 113 GLY A C 1
ATOM 814 O O . GLY A 1 113 ? -0.987 -12.594 12.915 1.00 93.69 113 GLY A O 1
ATOM 815 N N . ARG A 1 114 ? -2.402 -14.284 12.451 1.00 91.50 114 ARG A N 1
ATOM 816 C CA . ARG A 1 114 ? -2.619 -13.957 11.052 1.00 91.50 114 ARG A CA 1
ATOM 817 C C . ARG A 1 114 ? -4.022 -13.401 10.866 1.00 91.50 114 ARG A C 1
ATOM 819 O O . ARG A 1 114 ? -4.985 -14.032 11.295 1.00 91.50 114 ARG A O 1
ATOM 826 N N . TYR A 1 115 ? -4.129 -12.246 10.220 1.00 90.62 115 TYR A N 1
ATOM 827 C CA . TYR A 1 115 ? -5.398 -11.676 9.783 1.00 90.62 115 TYR A CA 1
ATOM 828 C C . TYR A 1 115 ? -5.550 -11.815 8.267 1.00 90.62 115 TYR A C 1
ATOM 830 O O . TYR A 1 115 ? -4.675 -11.383 7.509 1.00 90.62 115 TYR A O 1
ATOM 838 N N . ALA A 1 116 ? -6.657 -12.419 7.839 1.00 85.88 116 ALA A N 1
ATOM 839 C CA . ALA A 1 116 ? -7.060 -12.536 6.444 1.00 85.88 116 ALA A CA 1
ATOM 840 C C . ALA A 1 116 ? -8.212 -11.550 6.157 1.00 85.88 116 ALA A C 1
ATOM 842 O O . ALA A 1 116 ? -9.322 -11.762 6.650 1.00 85.88 116 ALA A O 1
ATOM 843 N N . PRO A 1 117 ? -7.991 -10.482 5.364 1.00 78.81 117 PRO A N 1
ATOM 844 C CA . PRO A 1 117 ? -9.023 -9.502 5.016 1.00 78.81 117 PRO A CA 1
ATOM 845 C C . PRO A 1 117 ? -9.953 -10.019 3.902 1.00 78.81 117 PRO A C 1
ATOM 847 O O . PRO A 1 117 ? -10.248 -9.307 2.948 1.00 78.81 117 PRO A O 1
ATOM 850 N N . ASP A 1 118 ? -10.386 -11.275 3.995 1.00 81.31 118 ASP A N 1
ATOM 851 C CA . ASP A 1 118 ? -11.284 -11.896 3.024 1.00 81.31 118 ASP A CA 1
ATOM 852 C C . ASP A 1 118 ? -12.741 -11.688 3.453 1.00 81.31 118 ASP A C 1
ATOM 854 O O . ASP A 1 118 ? -13.145 -12.083 4.553 1.00 81.31 118 ASP A O 1
ATOM 858 N N . ILE A 1 119 ? -13.537 -11.056 2.585 1.00 82.38 119 ILE A N 1
ATOM 859 C CA . ILE A 1 119 ? -14.950 -10.788 2.854 1.00 82.38 119 ILE A CA 1
ATOM 860 C C . ILE A 1 119 ? -15.775 -12.075 2.968 1.00 82.38 119 ILE A C 1
ATOM 862 O O . ILE A 1 119 ? -16.748 -12.091 3.720 1.00 82.38 119 ILE A O 1
ATOM 866 N N . ALA A 1 120 ? -15.355 -13.150 2.291 1.00 89.50 120 ALA A N 1
ATOM 867 C CA . ALA A 1 120 ? -16.008 -14.454 2.341 1.00 89.50 120 ALA A CA 1
ATOM 868 C C . ALA A 1 120 ? -15.794 -15.175 3.683 1.00 89.50 120 ALA A C 1
ATOM 870 O O . ALA A 1 120 ? -16.561 -16.071 4.033 1.00 89.50 120 ALA A O 1
ATOM 871 N N . VAL A 1 121 ? -14.779 -14.778 4.459 1.00 88.62 121 VAL A N 1
ATOM 872 C CA . VAL A 1 121 ? -14.505 -15.342 5.785 1.00 88.62 121 VAL A CA 1
ATOM 873 C C . VAL A 1 121 ? -15.300 -14.565 6.850 1.00 88.62 121 VAL A C 1
ATOM 875 O O . VAL A 1 121 ? -15.186 -13.332 6.913 1.00 88.62 121 VAL A O 1
ATOM 878 N N . PRO A 1 122 ? -16.077 -15.245 7.722 1.00 90.38 122 PRO A N 1
ATOM 879 C CA . PRO A 1 122 ? -16.750 -14.616 8.860 1.00 90.38 122 PRO A CA 1
ATOM 880 C C . PRO A 1 122 ? -15.781 -13.825 9.745 1.00 90.38 122 PRO A C 1
ATOM 882 O O . PRO A 1 122 ? -14.644 -14.245 9.960 1.00 90.38 122 PRO A O 1
ATOM 885 N N . VAL A 1 123 ? -16.221 -12.677 10.270 1.00 87.44 123 VAL A N 1
ATOM 886 C CA . VAL A 1 123 ? -15.360 -11.719 10.996 1.00 87.44 123 VAL A CA 1
ATOM 887 C C . VAL A 1 123 ? -14.603 -12.373 12.160 1.00 87.44 123 VAL A C 1
ATOM 889 O O . VAL A 1 123 ? -13.420 -12.098 12.355 1.00 87.44 123 VAL A O 1
ATOM 892 N N . ASP A 1 124 ? -15.247 -13.282 12.890 1.00 87.38 124 ASP A N 1
ATOM 893 C CA . ASP A 1 124 ? -14.671 -14.022 14.018 1.00 87.38 124 ASP A CA 1
ATOM 894 C C . ASP A 1 124 ? -13.578 -15.025 13.602 1.00 87.38 124 ASP A C 1
ATOM 896 O O . ASP A 1 124 ? -12.720 -15.373 14.415 1.00 87.38 124 ASP A O 1
ATOM 900 N N . LYS A 1 125 ? -13.572 -15.451 12.332 1.00 90.25 125 LYS A N 1
ATOM 901 C CA . LYS A 1 125 ? -12.605 -16.397 11.749 1.00 90.25 125 LYS A CA 1
ATOM 902 C C . LYS A 1 125 ? -11.473 -15.729 10.972 1.00 90.25 125 LYS A C 1
ATOM 904 O O . LYS A 1 125 ? -10.520 -16.408 10.604 1.00 90.25 125 LYS A O 1
ATOM 909 N N . ARG A 1 126 ? -11.535 -14.413 10.739 1.00 92.31 126 ARG A N 1
ATOM 910 C CA . ARG A 1 126 ? -10.490 -13.684 9.993 1.00 92.31 126 ARG A CA 1
ATOM 911 C C . ARG A 1 126 ? -9.159 -13.611 10.726 1.00 92.31 126 ARG A C 1
ATOM 913 O O . ARG A 1 126 ? -8.134 -13.461 10.073 1.00 92.31 126 ARG A O 1
ATOM 920 N N . PHE A 1 127 ? -9.168 -13.709 12.054 1.00 94.62 127 PHE A N 1
ATOM 921 C CA . PHE A 1 127 ? -7.961 -13.757 12.874 1.00 94.62 127 PHE A CA 1
ATOM 922 C C . PHE A 1 127 ? -7.721 -15.172 13.398 1.00 94.62 127 PHE A C 1
ATOM 924 O O . PHE A 1 127 ? -8.562 -15.727 14.108 1.00 94.62 127 PHE A O 1
ATOM 931 N N . THR A 1 128 ? -6.536 -15.710 13.132 1.00 94.38 128 THR A N 1
ATOM 932 C CA . THR A 1 128 ? -6.079 -17.001 13.657 1.00 94.38 128 THR A CA 1
ATOM 933 C C . THR A 1 128 ? -4.754 -16.821 14.399 1.00 94.38 128 THR A C 1
ATOM 935 O O . THR A 1 128 ? -3.831 -16.256 13.806 1.00 94.38 128 THR A O 1
ATOM 938 N N . PRO A 1 129 ? -4.611 -17.289 15.654 1.00 94.00 129 PRO A N 1
ATOM 939 C CA . PRO A 1 129 ? -3.339 -17.236 16.375 1.00 94.00 129 PRO A CA 1
ATOM 940 C C . PRO A 1 129 ? -2.195 -17.883 15.584 1.00 94.00 129 PRO A C 1
ATOM 942 O O . PRO A 1 129 ? -2.389 -18.896 14.915 1.00 94.00 129 PRO A O 1
ATOM 945 N N . ALA A 1 130 ? -1.008 -17.287 15.652 1.00 91.06 130 ALA A N 1
ATOM 946 C CA . ALA A 1 130 ? 0.188 -17.726 14.936 1.00 91.06 130 ALA A CA 1
ATOM 947 C C . ALA A 1 130 ? 1.443 -17.353 15.736 1.00 91.06 130 ALA A C 1
ATOM 949 O O . ALA A 1 130 ? 1.380 -16.563 16.677 1.00 91.06 130 ALA A O 1
ATOM 950 N N . SER A 1 131 ? 2.601 -17.903 15.363 1.00 87.12 131 SER A N 1
ATOM 951 C CA . SER A 1 131 ? 3.865 -17.502 15.986 1.00 87.12 131 SER A CA 1
ATOM 952 C C . SER A 1 131 ? 4.170 -16.033 15.682 1.00 87.12 131 SER A C 1
ATOM 954 O O . SER A 1 131 ? 3.929 -15.562 14.570 1.00 87.12 131 SER A O 1
ATOM 956 N N . ALA A 1 132 ? 4.753 -15.311 16.642 1.00 82.56 132 ALA A N 1
ATOM 957 C CA . ALA A 1 132 ? 5.061 -13.889 16.476 1.00 82.56 132 ALA A CA 1
ATOM 958 C C . ALA A 1 132 ? 5.960 -13.600 15.256 1.00 82.56 132 ALA A C 1
ATOM 960 O O . ALA A 1 132 ? 5.811 -12.572 14.605 1.00 82.56 132 ALA A O 1
ATOM 961 N N . ALA A 1 133 ? 6.828 -14.551 14.888 1.00 80.75 133 ALA A N 1
ATOM 962 C CA . ALA A 1 133 ? 7.696 -14.467 13.712 1.00 80.75 133 ALA A CA 1
ATOM 963 C C . ALA A 1 133 ? 6.942 -14.474 12.367 1.00 80.75 133 ALA A C 1
ATOM 965 O O . ALA A 1 133 ? 7.459 -13.971 11.374 1.00 80.75 133 ALA A O 1
ATOM 966 N N . THR A 1 134 ? 5.739 -15.054 12.319 1.00 82.25 134 THR A N 1
ATOM 967 C CA . THR A 1 134 ? 4.919 -15.176 11.096 1.00 82.25 134 THR A CA 1
ATOM 968 C C . THR A 1 134 ? 3.615 -14.381 11.168 1.00 82.25 134 THR A C 1
ATOM 970 O O . THR A 1 134 ? 2.848 -14.345 10.204 1.00 82.25 134 THR A O 1
ATOM 973 N N . ALA A 1 135 ? 3.365 -13.730 12.304 1.00 87.88 135 ALA A N 1
ATOM 974 C CA . ALA A 1 135 ? 2.193 -12.912 12.534 1.00 87.88 135 ALA A CA 1
ATOM 975 C C . ALA A 1 135 ? 2.224 -11.644 11.666 1.00 87.88 135 ALA A C 1
ATOM 977 O O . ALA A 1 135 ? 3.247 -10.973 11.536 1.00 87.88 135 ALA A O 1
ATOM 978 N N . ASN A 1 136 ? 1.072 -11.295 11.097 1.00 88.50 136 ASN A N 1
ATOM 979 C CA . ASN A 1 136 ? 0.821 -9.989 10.476 1.00 88.50 136 ASN A CA 1
ATOM 980 C C . ASN A 1 136 ? -0.240 -9.194 11.248 1.00 88.50 136 ASN A C 1
ATOM 982 O O . ASN A 1 136 ? -0.668 -8.134 10.799 1.00 88.50 136 ASN A O 1
ATOM 986 N N . ALA A 1 137 ? -0.706 -9.726 12.375 1.00 93.75 137 ALA A N 1
ATOM 987 C CA . ALA A 1 137 ? -1.734 -9.133 13.197 1.00 93.75 137 ALA A CA 1
ATOM 988 C C . ALA A 1 137 ? -1.496 -9.428 14.673 1.00 93.75 137 ALA A C 1
ATOM 990 O O . ALA A 1 137 ? -0.827 -10.394 15.044 1.00 93.75 137 ALA A O 1
ATOM 991 N N . LEU A 1 138 ? -2.092 -8.596 15.513 1.00 95.75 138 LEU A N 1
ATOM 992 C CA . LEU A 1 138 ? -2.037 -8.710 16.955 1.00 95.75 138 LEU A CA 1
ATOM 993 C C . LEU A 1 138 ? -3.442 -8.552 17.525 1.00 95.75 138 LEU A C 1
ATOM 995 O O . LEU A 1 138 ? -4.141 -7.592 17.198 1.00 95.75 138 LEU A O 1
ATOM 999 N N . ARG A 1 139 ? -3.839 -9.484 18.392 1.00 96.69 139 ARG A N 1
ATOM 1000 C CA . ARG A 1 139 ? -5.015 -9.345 19.247 1.00 96.69 139 ARG A CA 1
ATOM 1001 C C . ARG A 1 139 ? -4.566 -9.040 20.667 1.00 96.69 139 ARG A C 1
ATOM 1003 O O . ARG A 1 139 ? -3.804 -9.807 21.255 1.00 96.69 139 ARG A O 1
ATOM 1010 N N . VAL A 1 140 ? -5.066 -7.941 21.213 1.00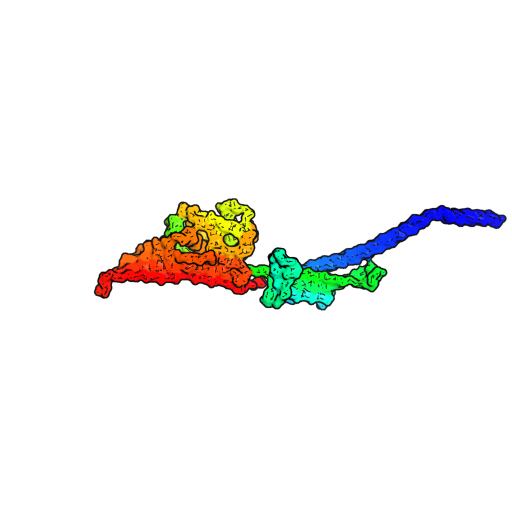 96.94 140 VAL A N 1
ATOM 1011 C CA . VAL A 1 140 ? -4.860 -7.539 22.602 1.00 96.94 140 VAL A CA 1
ATOM 1012 C C . VAL A 1 140 ? -6.189 -7.693 23.324 1.00 96.94 140 VAL A C 1
ATOM 1014 O O . VAL A 1 140 ? -7.194 -7.132 22.896 1.00 96.94 140 VAL A O 1
ATOM 1017 N N . THR A 1 141 ? -6.204 -8.466 24.405 1.00 96.19 141 THR A N 1
ATOM 1018 C CA . THR A 1 141 ? -7.384 -8.648 25.255 1.00 96.19 141 THR A CA 1
ATOM 1019 C C . THR A 1 141 ? -7.048 -8.226 26.672 1.00 96.19 141 THR A C 1
ATOM 1021 O O . THR A 1 141 ? -6.055 -8.678 27.240 1.00 96.19 141 THR A O 1
ATOM 1024 N N . MET A 1 142 ? -7.889 -7.373 27.245 1.00 94.25 142 MET A N 1
ATOM 1025 C CA . MET A 1 142 ? -7.706 -6.806 28.573 1.00 94.25 142 MET A CA 1
ATOM 1026 C C . MET A 1 142 ? -8.946 -7.074 29.423 1.00 94.25 142 MET A C 1
ATOM 1028 O O . MET A 1 142 ? -10.073 -6.851 28.975 1.00 94.25 142 MET A O 1
ATOM 1032 N N . ARG A 1 143 ? -8.732 -7.538 30.657 1.00 93.00 143 ARG A N 1
ATOM 1033 C CA . ARG A 1 143 ? -9.777 -7.710 31.675 1.00 93.00 143 ARG A CA 1
ATOM 1034 C C . ARG A 1 143 ? -9.537 -6.781 32.849 1.00 93.00 143 ARG A C 1
ATOM 1036 O O . ARG A 1 143 ? -8.395 -6.617 33.288 1.00 93.00 143 ARG A O 1
ATOM 1043 N N . GLN A 1 144 ? -10.626 -6.227 33.366 1.00 90.44 144 GLN A N 1
ATOM 1044 C CA . GLN A 1 144 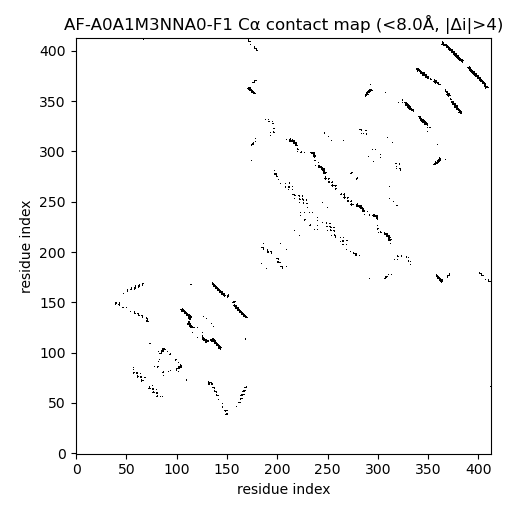? -10.593 -5.251 34.444 1.00 90.44 144 GLN A CA 1
ATOM 1045 C C . GLN A 1 144 ? -11.903 -5.246 35.236 1.00 90.44 144 GLN A C 1
ATOM 1047 O O . GLN A 1 144 ? -12.927 -5.719 34.743 1.00 90.44 144 GLN A O 1
ATOM 1052 N N . THR A 1 145 ? -11.875 -4.694 36.447 1.00 89.88 145 THR A N 1
ATOM 1053 C CA . THR A 1 145 ? -13.064 -4.435 37.263 1.00 89.88 145 THR A CA 1
ATOM 1054 C C . THR A 1 145 ? -13.334 -2.935 37.413 1.00 89.88 145 THR A C 1
ATOM 1056 O O . THR A 1 145 ? -12.435 -2.099 37.312 1.00 89.88 145 THR A O 1
ATOM 1059 N N . THR A 1 146 ? -14.600 -2.574 37.616 1.00 89.31 146 THR A N 1
ATOM 1060 C CA . THR A 1 146 ? -15.034 -1.211 37.952 1.00 89.31 146 THR A CA 1
ATOM 1061 C C . THR A 1 146 ? -15.967 -1.251 39.161 1.00 89.31 146 THR A C 1
ATOM 1063 O O . THR A 1 146 ? -16.747 -2.201 39.276 1.00 89.31 146 THR A O 1
ATOM 1066 N N . PRO A 1 147 ? -15.902 -0.273 40.078 1.00 89.50 147 PRO A N 1
ATOM 1067 C CA . PRO A 1 147 ? -16.776 -0.249 41.242 1.00 89.50 147 PRO A CA 1
ATOM 1068 C C . PRO A 1 147 ? -18.249 -0.061 40.854 1.00 89.50 147 PRO A C 1
ATOM 1070 O O . PRO A 1 147 ? -18.581 0.724 39.966 1.00 89.50 147 PRO A O 1
ATOM 1073 N N . LEU A 1 148 ? -19.130 -0.751 41.579 1.00 89.19 148 LEU A N 1
ATOM 1074 C CA . LEU A 1 148 ? -20.574 -0.526 41.581 1.00 89.19 148 LEU A CA 1
ATOM 1075 C C . LEU A 1 148 ? -20.927 0.325 42.807 1.00 89.19 148 LEU A C 1
ATOM 1077 O O . LEU A 1 148 ? -20.756 -0.109 43.948 1.00 89.19 148 LEU A O 1
ATOM 1081 N N . TYR A 1 149 ? -21.427 1.536 42.587 1.00 88.62 149 TYR A N 1
ATOM 1082 C CA . TYR A 1 149 ? -21.757 2.488 43.645 1.00 88.62 149 TYR A CA 1
ATOM 1083 C C . TYR A 1 149 ? -23.054 2.109 44.368 1.00 88.62 149 TYR A C 1
ATOM 1085 O O . TYR A 1 149 ? -23.102 2.104 45.603 1.00 88.62 149 TYR A O 1
ATOM 1093 N N . PHE A 1 150 ? -24.097 1.749 43.619 1.00 89.12 150 PHE A N 1
ATOM 1094 C CA . PHE A 1 150 ? -25.418 1.425 44.164 1.00 89.12 150 PHE A CA 1
ATOM 1095 C C . PHE A 1 150 ? -25.835 -0.031 43.915 1.00 89.12 150 PHE A C 1
ATOM 1097 O O . PHE A 1 150 ? -26.605 -0.594 44.694 1.00 89.12 150 PHE A O 1
ATOM 1104 N N . GLY A 1 151 ? -25.262 -0.676 42.899 1.00 80.00 151 GLY A N 1
ATOM 1105 C CA . GLY A 1 151 ? -25.538 -2.041 42.468 1.00 80.00 151 GLY A CA 1
ATOM 1106 C C . GLY A 1 151 ? -25.251 -3.069 43.551 1.00 80.00 151 GLY A C 1
ATOM 1107 O O . GLY A 1 151 ? -25.927 -4.090 43.595 1.00 80.00 151 GLY A O 1
ATOM 1108 N N . ARG A 1 152 ? -24.368 -2.750 44.508 1.00 85.19 152 ARG A N 1
ATOM 1109 C CA . ARG A 1 152 ? -24.110 -3.568 45.703 1.00 85.19 152 ARG A CA 1
ATOM 1110 C C . ARG A 1 152 ? -25.373 -3.937 46.486 1.00 85.19 152 ARG A C 1
ATOM 1112 O O . ARG A 1 152 ? -25.428 -5.017 47.059 1.00 85.19 152 ARG A O 1
ATOM 1119 N N . LEU A 1 153 ? -26.389 -3.065 46.496 1.00 82.19 153 LEU A N 1
ATOM 1120 C CA . LEU A 1 153 ? -27.660 -3.295 47.197 1.00 82.19 153 LEU A CA 1
ATOM 1121 C C . LEU A 1 153 ? -28.555 -4.317 46.483 1.00 82.19 153 LEU A C 1
ATOM 1123 O O . LEU A 1 153 ? -29.460 -4.866 47.101 1.00 82.19 153 LEU A O 1
ATOM 1127 N N . ILE A 1 154 ? -28.316 -4.550 45.191 1.00 79.12 154 ILE A N 1
ATOM 1128 C CA . ILE A 1 154 ? -29.157 -5.381 44.323 1.00 79.12 154 ILE A CA 1
ATOM 1129 C C . ILE A 1 154 ? -28.440 -6.689 43.970 1.00 79.12 154 ILE A C 1
ATOM 1131 O O . ILE A 1 154 ? -29.044 -7.754 44.016 1.00 79.12 154 ILE A O 1
ATOM 1135 N N . THR A 1 155 ? -27.152 -6.623 43.625 1.00 81.44 155 THR A N 1
ATOM 1136 C CA . THR A 1 155 ? -26.357 -7.765 43.148 1.00 81.44 155 THR A CA 1
ATOM 1137 C C . THR A 1 155 ? -25.515 -8.417 44.244 1.00 81.44 155 THR A C 1
ATOM 1139 O O . THR A 1 155 ? -24.989 -9.508 44.034 1.00 81.44 155 THR A O 1
ATOM 1142 N N . GLY A 1 156 ? -25.328 -7.745 45.387 1.00 84.31 156 GLY A N 1
ATOM 1143 C CA . GLY A 1 156 ? -24.382 -8.158 46.430 1.00 84.31 156 GLY A CA 1
ATOM 1144 C C . GLY A 1 156 ? -22.905 -8.009 46.039 1.00 84.31 156 GLY A C 1
ATOM 1145 O O . GLY A 1 156 ? -22.035 -8.351 46.833 1.00 84.31 156 GLY A O 1
ATOM 1146 N N . GLN A 1 157 ? -22.608 -7.496 44.839 1.00 86.25 157 GLN A N 1
ATOM 1147 C CA . GLN A 1 157 ? -21.251 -7.296 44.329 1.00 86.25 157 GLN A CA 1
ATOM 1148 C C . GLN A 1 157 ? -20.846 -5.826 44.454 1.00 86.25 157 GLN A C 1
ATOM 1150 O O . GLN A 1 157 ? -21.624 -4.928 44.132 1.00 86.25 157 GLN A O 1
ATOM 1155 N N . THR A 1 158 ? -19.615 -5.565 44.890 1.00 87.88 158 THR A N 1
ATOM 1156 C CA . THR A 1 158 ? -19.053 -4.204 44.966 1.00 87.88 158 THR A CA 1
ATOM 1157 C C . THR A 1 158 ? -18.371 -3.769 43.674 1.00 87.88 158 THR A C 1
ATOM 1159 O O . THR A 1 158 ? -18.090 -2.587 43.503 1.00 87.88 158 THR A O 1
ATOM 1162 N N . GLU A 1 159 ? -18.116 -4.705 42.760 1.00 89.25 159 GLU A N 1
ATOM 1163 C CA . GLU A 1 159 ? -17.436 -4.465 41.492 1.00 89.25 159 GLU A CA 1
ATOM 1164 C C . GLU A 1 159 ? -18.080 -5.268 40.357 1.00 89.25 159 GLU A C 1
ATOM 1166 O O . GLU A 1 159 ? -18.678 -6.322 40.576 1.00 89.25 159 GLU A O 1
ATOM 1171 N N . ALA A 1 160 ? -17.924 -4.778 39.131 1.00 90.25 160 ALA A N 1
ATOM 1172 C CA . ALA A 1 160 ? -18.289 -5.475 37.908 1.00 90.25 160 ALA A CA 1
ATOM 1173 C C . ALA A 1 160 ? -17.049 -5.677 37.033 1.00 90.25 160 ALA A C 1
ATOM 1175 O O . ALA A 1 160 ? -16.341 -4.721 36.712 1.00 90.25 160 ALA A O 1
ATOM 1176 N N . ALA A 1 161 ? -16.799 -6.922 36.628 1.00 91.06 161 ALA A N 1
ATOM 1177 C CA . ALA A 1 161 ? -15.746 -7.245 35.675 1.00 91.06 161 ALA A CA 1
ATOM 1178 C C . ALA A 1 161 ? -16.203 -6.969 34.236 1.00 91.06 161 ALA A C 1
ATOM 1180 O O . ALA A 1 161 ? -17.346 -7.241 33.866 1.00 91.06 161 ALA A O 1
ATOM 1181 N N . TYR A 1 162 ? -15.289 -6.480 33.404 1.00 93.44 162 TYR A N 1
ATOM 1182 C CA . TYR A 1 162 ? -15.482 -6.342 31.968 1.00 93.44 162 TYR A CA 1
ATOM 1183 C C . TYR A 1 162 ? -14.232 -6.774 31.200 1.00 93.44 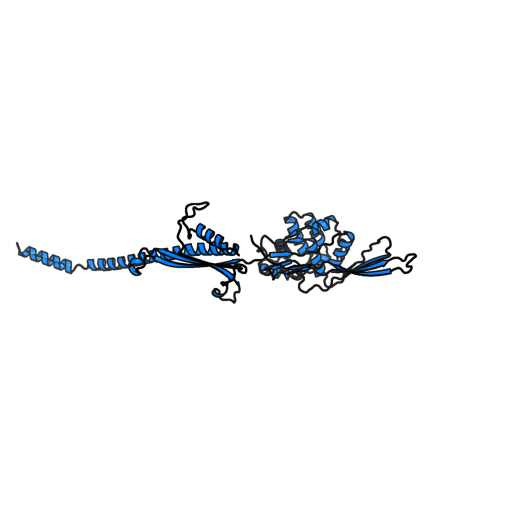162 TYR A C 1
ATOM 1185 O O . TYR A 1 162 ? -13.105 -6.739 31.697 1.00 93.44 162 TYR A O 1
ATOM 1193 N N . GLU A 1 163 ? -14.456 -7.186 29.956 1.00 95.00 163 GLU A N 1
ATOM 1194 C CA . GLU A 1 163 ? -13.419 -7.550 28.998 1.00 95.00 163 GLU A CA 1
ATOM 1195 C C . GLU A 1 163 ? -13.567 -6.683 27.746 1.00 95.00 163 GLU A C 1
ATOM 1197 O O . GLU A 1 163 ? -14.684 -6.404 27.289 1.00 95.00 163 GLU A O 1
ATOM 1202 N N . VAL A 1 164 ? -12.428 -6.260 27.208 1.00 96.56 164 VAL A N 1
ATOM 1203 C CA . VAL A 1 164 ? -12.309 -5.580 25.918 1.00 96.56 164 VAL A CA 1
ATOM 1204 C C . VAL A 1 164 ? -11.225 -6.265 25.094 1.00 96.56 164 VAL A C 1
ATOM 1206 O O . VAL A 1 164 ? -10.227 -6.752 25.632 1.00 96.56 164 VAL A O 1
ATOM 1209 N N . SER A 1 165 ? -11.430 -6.325 23.782 1.00 96.06 165 SER A N 1
ATOM 1210 C CA . SER A 1 165 ? -10.478 -6.926 22.853 1.00 96.06 165 SER A CA 1
ATOM 1211 C C . SER A 1 165 ? -10.372 -6.066 21.603 1.00 96.06 165 SER A C 1
ATOM 1213 O O . SER A 1 165 ? -11.386 -5.610 21.075 1.00 96.06 165 SER A O 1
ATOM 1215 N N . GLY A 1 166 ? -9.143 -5.854 21.146 1.00 95.69 166 GLY A N 1
ATOM 1216 C CA . GLY A 1 166 ? -8.808 -5.110 19.938 1.00 95.69 166 GLY A CA 1
ATOM 1217 C C . GLY A 1 166 ? -7.911 -5.966 19.057 1.00 95.69 166 GLY A C 1
ATOM 1218 O O . GLY A 1 166 ? -7.013 -6.654 19.547 1.00 95.69 166 GLY A O 1
ATOM 1219 N N . THR A 1 167 ? -8.176 -5.980 17.753 1.00 95.50 167 THR A N 1
ATOM 1220 C CA . THR A 1 167 ? -7.348 -6.688 16.767 1.00 95.50 167 THR A CA 1
ATOM 1221 C C . THR A 1 167 ? -6.887 -5.700 15.709 1.00 95.50 167 THR A C 1
ATOM 1223 O O . THR A 1 167 ? -7.717 -5.047 15.082 1.00 95.50 167 THR A O 1
ATOM 1226 N N . ALA A 1 168 ? -5.579 -5.626 15.481 1.00 94.19 168 ALA A N 1
ATOM 1227 C CA . ALA A 1 168 ? -4.989 -4.814 14.426 1.00 94.19 168 ALA A CA 1
ATOM 1228 C C . ALA A 1 168 ? -4.091 -5.674 13.534 1.00 94.19 168 ALA A C 1
ATOM 1230 O O . ALA A 1 168 ? -3.479 -6.636 13.997 1.00 94.19 168 ALA A O 1
ATOM 1231 N N . SER A 1 169 ? -4.009 -5.327 12.252 1.00 91.25 169 SER A N 1
ATOM 1232 C CA . SER A 1 169 ? -3.174 -6.020 11.271 1.00 91.25 169 SER A CA 1
ATOM 1233 C C . SER A 1 169 ? -2.324 -5.042 10.478 1.00 91.25 169 SER A C 1
ATOM 1235 O O . SER A 1 169 ? -2.806 -3.972 10.111 1.00 91.25 169 SER A O 1
ATOM 1237 N N . VAL A 1 170 ? -1.102 -5.444 10.145 1.00 83.06 170 VAL A N 1
ATOM 1238 C CA . VAL A 1 170 ? -0.187 -4.694 9.285 1.00 83.06 170 VAL A CA 1
ATOM 1239 C C . VAL A 1 170 ? -0.142 -5.350 7.909 1.00 83.06 170 VAL A C 1
ATOM 1241 O O . VAL A 1 170 ? 0.248 -6.511 7.757 1.00 83.06 170 VAL A O 1
ATOM 1244 N N . ALA A 1 171 ? -0.513 -4.586 6.884 1.00 74.56 171 ALA A N 1
ATOM 1245 C CA . ALA A 1 171 ? -0.300 -4.969 5.498 1.00 74.56 171 ALA A CA 1
ATOM 1246 C C . ALA A 1 171 ? 1.111 -4.543 5.076 1.00 74.56 171 ALA A C 1
ATOM 1248 O O . ALA A 1 171 ? 1.377 -3.368 4.837 1.00 74.56 171 ALA A O 1
ATOM 1249 N N . LYS A 1 172 ? 2.029 -5.507 5.001 1.00 72.12 172 LYS A N 1
ATOM 1250 C CA . LYS A 1 172 ? 3.371 -5.279 4.463 1.00 72.12 172 LYS A CA 1
ATOM 1251 C C . LYS A 1 172 ? 3.309 -5.283 2.939 1.00 72.12 172 LYS A C 1
ATOM 1253 O O . LYS A 1 172 ? 2.989 -6.312 2.348 1.00 72.12 172 LYS A O 1
ATOM 1258 N N . SER A 1 173 ? 3.655 -4.168 2.311 1.00 66.88 173 SER A N 1
ATOM 1259 C CA . SER A 1 173 ? 3.848 -4.075 0.863 1.00 66.88 173 SER A CA 1
ATOM 1260 C C . SER A 1 173 ? 5.064 -3.218 0.562 1.00 66.88 173 SER A C 1
ATOM 1262 O O . SER A 1 173 ? 5.291 -2.217 1.239 1.00 66.88 173 SER A O 1
ATOM 1264 N N . ALA A 1 174 ? 5.824 -3.594 -0.459 1.00 68.75 174 ALA A N 1
ATOM 1265 C CA . ALA A 1 174 ? 6.873 -2.752 -1.008 1.00 68.75 174 ALA A CA 1
ATOM 1266 C C . ALA A 1 174 ? 6.780 -2.751 -2.529 1.00 68.75 174 ALA A C 1
ATOM 1268 O O . ALA A 1 174 ? 6.401 -3.755 -3.137 1.00 68.75 174 ALA A O 1
ATOM 1269 N N . ALA A 1 175 ? 7.159 -1.622 -3.117 1.00 70.25 175 ALA A N 1
ATOM 1270 C CA . ALA A 1 175 ? 7.271 -1.459 -4.550 1.00 70.25 175 ALA A CA 1
ATOM 1271 C C . ALA A 1 175 ? 8.758 -1.388 -4.919 1.00 70.25 175 ALA A C 1
ATOM 1273 O O . ALA A 1 175 ? 9.517 -0.634 -4.309 1.00 70.25 175 ALA A O 1
ATOM 1274 N N . PHE A 1 176 ? 9.179 -2.178 -5.902 1.00 70.38 176 PHE A N 1
ATOM 1275 C CA . PHE A 1 176 ? 10.559 -2.190 -6.386 1.00 70.38 176 PHE A CA 1
ATOM 1276 C C . PHE A 1 176 ? 10.581 -2.269 -7.907 1.00 70.38 176 PHE A C 1
ATOM 1278 O O . PHE A 1 176 ? 9.681 -2.846 -8.514 1.00 70.38 176 PHE A O 1
ATOM 1285 N N . SER A 1 177 ? 11.619 -1.693 -8.511 1.00 72.25 177 SER A N 1
ATOM 1286 C CA . SER A 1 177 ? 11.871 -1.771 -9.948 1.00 72.25 177 SER A CA 1
ATOM 1287 C C . SER A 1 177 ? 13.210 -2.440 -10.220 1.00 72.25 177 SER A C 1
ATOM 1289 O O . SER A 1 177 ? 14.196 -2.125 -9.548 1.00 72.25 177 SER A O 1
ATOM 1291 N N . VAL A 1 178 ? 13.270 -3.285 -11.243 1.00 69.44 178 VAL A N 1
ATOM 1292 C CA . VAL A 1 178 ? 14.517 -3.883 -11.728 1.00 69.44 178 VAL A CA 1
ATOM 1293 C C . VAL A 1 178 ? 14.842 -3.294 -13.089 1.00 69.44 178 VAL A C 1
ATOM 1295 O O . VAL A 1 178 ? 14.012 -3.291 -13.995 1.00 69.44 178 VAL A O 1
ATOM 1298 N N . GLY A 1 179 ? 16.060 -2.778 -13.230 1.00 64.56 179 GLY A N 1
ATOM 1299 C CA . GLY A 1 179 ? 16.559 -2.234 -14.483 1.00 64.56 179 GLY A CA 1
ATOM 1300 C C . GLY A 1 179 ? 17.971 -2.718 -14.757 1.00 64.56 179 GLY A C 1
ATOM 1301 O O . GLY A 1 179 ? 18.777 -2.876 -13.842 1.00 64.56 179 GLY A O 1
ATOM 1302 N N . THR A 1 180 ? 18.276 -2.921 -16.029 1.00 62.16 180 THR A N 1
ATOM 1303 C CA . THR A 1 180 ? 19.606 -3.293 -16.509 1.00 62.16 180 THR A CA 1
ATOM 1304 C C . THR A 1 180 ? 20.223 -2.131 -17.268 1.00 62.16 180 THR A C 1
ATOM 1306 O O . THR A 1 180 ? 19.554 -1.503 -18.086 1.00 62.16 180 THR A O 1
ATOM 1309 N N . ARG A 1 181 ? 21.507 -1.854 -17.028 1.00 59.22 181 ARG A N 1
ATOM 1310 C CA . ARG A 1 181 ? 22.239 -0.774 -17.697 1.00 59.22 181 ARG A CA 1
ATOM 1311 C C . ARG A 1 181 ? 23.400 -1.343 -18.506 1.00 59.22 181 ARG A C 1
ATOM 1313 O O . ARG A 1 181 ? 24.158 -2.165 -18.001 1.00 59.22 181 ARG A O 1
ATOM 1320 N N . LEU A 1 182 ? 23.561 -0.870 -19.741 1.00 57.78 182 LEU A N 1
ATOM 1321 C CA . LEU A 1 182 ? 24.768 -1.117 -20.531 1.00 57.78 182 LEU A CA 1
ATOM 1322 C C . LEU A 1 182 ? 25.883 -0.164 -20.071 1.00 57.78 182 LEU A C 1
ATOM 1324 O O . LEU A 1 182 ? 25.651 1.029 -19.876 1.00 57.78 182 LEU A O 1
ATOM 1328 N N . LEU A 1 183 ? 27.092 -0.702 -19.881 1.00 50.22 183 LEU A N 1
ATOM 1329 C CA . LEU A 1 183 ? 28.221 -0.031 -19.219 1.00 50.22 183 LEU A CA 1
ATOM 1330 C C . LEU A 1 183 ? 28.798 1.161 -20.015 1.00 50.22 183 LEU A C 1
ATOM 1332 O O . LEU A 1 183 ? 29.503 1.991 -19.449 1.00 50.22 183 LEU A O 1
ATOM 1336 N N . LYS A 1 184 ? 28.484 1.286 -21.312 1.00 57.41 184 LYS A N 1
ATOM 1337 C CA . LYS A 1 184 ? 28.920 2.402 -22.162 1.00 57.41 184 LYS A CA 1
ATOM 1338 C C . LYS A 1 184 ? 27.864 2.695 -23.226 1.00 57.41 184 LYS A C 1
ATOM 1340 O O . LYS A 1 184 ? 27.464 1.787 -23.949 1.00 57.41 184 LYS A O 1
ATOM 1345 N N . LEU A 1 185 ? 27.416 3.949 -23.302 1.00 59.84 185 LEU A N 1
ATOM 1346 C CA . LEU A 1 185 ? 26.426 4.396 -24.280 1.00 59.84 185 LEU A CA 1
ATOM 1347 C C . LEU A 1 185 ? 27.109 5.280 -25.327 1.00 59.84 185 LEU A C 1
ATOM 1349 O O . LEU A 1 185 ? 27.678 6.314 -24.984 1.00 59.84 185 LEU A O 1
ATOM 1353 N N . ASP A 1 186 ? 27.057 4.863 -26.589 1.00 65.31 186 ASP A N 1
ATOM 1354 C CA . ASP A 1 186 ? 27.404 5.711 -27.728 1.00 65.31 186 ASP A CA 1
ATOM 1355 C C . ASP A 1 186 ? 26.120 6.377 -28.241 1.00 65.31 186 ASP A C 1
ATOM 1357 O O . ASP A 1 186 ? 25.140 5.690 -28.551 1.00 65.31 186 ASP A O 1
ATOM 1361 N N . GLY A 1 187 ? 26.106 7.712 -28.290 1.00 62.31 187 GLY A N 1
ATOM 1362 C CA . GLY A 1 187 ? 24.922 8.484 -28.668 1.00 62.31 187 GLY A CA 1
ATOM 1363 C C . GLY A 1 187 ? 24.416 8.160 -30.076 1.00 62.31 187 GLY A C 1
ATOM 1364 O O . GLY A 1 187 ? 23.208 8.190 -30.296 1.00 62.31 187 GLY A O 1
ATOM 1365 N N . GLY A 1 188 ? 25.301 7.783 -31.007 1.00 73.62 188 GLY A N 1
ATOM 1366 C CA . GLY A 1 188 ? 24.914 7.431 -32.375 1.00 73.62 188 GLY A CA 1
ATOM 1367 C C . GLY A 1 188 ? 24.086 6.149 -32.428 1.00 73.62 188 GLY A C 1
ATOM 1368 O O . GLY A 1 188 ? 22.998 6.125 -33.004 1.00 73.62 188 GLY A O 1
ATOM 1369 N N . ILE A 1 189 ? 24.555 5.102 -31.748 1.00 73.38 189 ILE A N 1
ATOM 1370 C CA . ILE A 1 189 ? 23.879 3.797 -31.699 1.00 73.38 189 ILE A CA 1
ATOM 1371 C C . ILE A 1 189 ? 22.572 3.892 -30.903 1.00 73.38 189 ILE A C 1
ATOM 1373 O O . ILE A 1 189 ? 21.552 3.343 -31.320 1.00 73.38 189 ILE A O 1
ATOM 1377 N N . ALA A 1 190 ? 22.577 4.612 -29.777 1.00 77.62 190 ALA A N 1
ATOM 1378 C CA . ALA A 1 190 ? 21.386 4.785 -28.949 1.00 77.62 190 ALA A CA 1
ATOM 1379 C C . ALA A 1 190 ? 20.280 5.561 -29.685 1.00 77.62 190 ALA A C 1
ATOM 1381 O O . ALA A 1 190 ? 19.120 5.150 -29.651 1.00 77.62 190 ALA A O 1
ATOM 1382 N N . ASN A 1 191 ? 20.645 6.621 -30.417 1.00 83.31 191 ASN A N 1
ATOM 1383 C CA . ASN A 1 191 ? 19.710 7.382 -31.247 1.00 83.31 191 ASN A CA 1
ATOM 1384 C C . ASN A 1 191 ? 19.135 6.527 -32.367 1.00 83.31 191 ASN A C 1
ATOM 1386 O O . ASN A 1 191 ? 17.925 6.532 -32.573 1.00 83.31 191 ASN A O 1
ATOM 1390 N N . ALA A 1 192 ? 19.976 5.764 -33.061 1.00 78.88 192 ALA A N 1
ATOM 1391 C CA . ALA A 1 192 ? 19.547 4.882 -34.136 1.00 78.88 192 ALA A CA 1
ATOM 1392 C C . ALA A 1 192 ? 18.588 3.785 -33.621 1.00 78.88 192 ALA A C 1
ATOM 1394 O O . ALA A 1 192 ? 17.559 3.515 -34.243 1.00 78.88 192 ALA A O 1
ATOM 1395 N N . LEU A 1 193 ? 18.853 3.230 -32.433 1.00 78.56 193 LEU A N 1
ATOM 1396 C CA . LEU A 1 193 ? 17.974 2.259 -31.784 1.00 78.56 193 LEU A CA 1
ATOM 1397 C C . LEU A 1 193 ? 16.632 2.868 -31.357 1.00 78.56 193 LEU A C 1
ATOM 1399 O O . LEU A 1 193 ? 15.583 2.332 -31.713 1.00 78.56 193 LEU A O 1
ATOM 1403 N N . LEU A 1 194 ? 16.643 3.980 -30.613 1.00 82.69 194 LEU A N 1
ATOM 1404 C CA . LEU A 1 194 ? 15.407 4.650 -30.200 1.00 82.69 194 LEU A CA 1
ATOM 1405 C C . LEU A 1 194 ? 14.599 5.118 -31.409 1.00 82.69 194 LEU A C 1
ATOM 1407 O O . LEU A 1 194 ? 13.380 4.989 -31.400 1.00 82.69 194 LEU A O 1
ATOM 1411 N N . SER A 1 195 ? 15.268 5.586 -32.463 1.00 84.75 195 SER A N 1
ATOM 1412 C CA . SER A 1 195 ? 14.618 5.975 -33.713 1.00 84.75 195 SER A CA 1
ATOM 1413 C C . SER A 1 195 ? 13.867 4.807 -34.342 1.00 84.75 195 SER A C 1
ATOM 1415 O O . SER A 1 195 ? 12.704 4.931 -34.717 1.00 84.75 195 SER A O 1
ATOM 1417 N N . ALA A 1 196 ? 14.507 3.639 -34.400 1.00 79.88 196 ALA A N 1
ATOM 1418 C CA . ALA A 1 196 ? 13.907 2.447 -34.976 1.00 79.88 196 ALA A CA 1
ATOM 1419 C C . ALA A 1 196 ? 12.791 1.845 -34.100 1.00 79.88 196 ALA A C 1
ATOM 1421 O O . ALA A 1 196 ? 11.826 1.293 -34.631 1.00 79.88 196 ALA A O 1
ATOM 1422 N N . LEU A 1 197 ? 12.889 1.965 -32.770 1.00 79.06 197 LEU A N 1
ATOM 1423 C CA . LEU A 1 197 ? 11.843 1.517 -31.845 1.00 79.06 197 LEU A CA 1
ATOM 1424 C C . LEU A 1 197 ? 10.620 2.438 -31.845 1.00 79.06 197 LEU A C 1
ATOM 1426 O O . LEU A 1 197 ? 9.491 1.956 -31.843 1.00 79.06 197 LEU A O 1
ATOM 1430 N N . LEU A 1 198 ? 10.851 3.749 -31.858 1.00 81.44 198 LEU A N 1
ATOM 1431 C CA . LEU A 1 198 ? 9.803 4.768 -31.830 1.00 81.44 198 LEU A CA 1
ATOM 1432 C C . LEU A 1 198 ? 9.258 5.106 -33.226 1.00 81.44 198 LEU A C 1
ATOM 1434 O O . LEU A 1 198 ? 8.264 5.819 -33.338 1.00 81.44 198 LEU A O 1
ATOM 1438 N N . GLY A 1 199 ? 9.909 4.624 -34.287 1.00 79.31 199 GLY A N 1
ATOM 1439 C CA . GLY A 1 199 ? 9.542 4.922 -35.670 1.00 79.31 199 GLY A CA 1
ATOM 1440 C C . GLY A 1 199 ? 9.706 6.397 -36.052 1.00 79.31 199 GLY A C 1
ATOM 1441 O O . GLY A 1 199 ? 9.037 6.845 -36.972 1.00 79.31 199 GLY A O 1
ATOM 1442 N N . THR A 1 200 ? 10.564 7.147 -35.353 1.00 82.81 200 THR A N 1
ATOM 1443 C CA . THR A 1 200 ? 10.808 8.588 -35.560 1.00 82.81 200 THR A CA 1
ATOM 1444 C C . THR A 1 200 ? 12.309 8.878 -35.604 1.00 82.81 200 THR A C 1
ATOM 1446 O O . THR A 1 200 ? 13.105 8.023 -35.241 1.00 82.81 200 THR A O 1
ATOM 1449 N N . SER A 1 201 ? 12.732 10.076 -36.005 1.00 83.69 201 SER A N 1
ATOM 1450 C CA . SER A 1 201 ? 14.132 10.498 -35.884 1.00 83.69 201 SER A CA 1
ATOM 1451 C C . SER A 1 201 ? 14.429 11.008 -34.471 1.00 83.69 201 SER A C 1
ATOM 1453 O O . SER A 1 201 ? 13.918 12.052 -34.060 1.00 83.69 201 SER A O 1
ATOM 1455 N N . VAL A 1 202 ? 15.283 10.301 -33.736 1.00 86.94 202 VAL A N 1
ATOM 1456 C CA . VAL A 1 202 ? 15.746 10.685 -32.397 1.00 86.94 202 VAL A CA 1
ATOM 1457 C C . VAL A 1 202 ? 17.160 11.249 -32.488 1.00 86.94 202 VAL A C 1
ATOM 1459 O O . VAL A 1 202 ? 18.059 10.607 -33.020 1.00 86.94 202 VAL A O 1
ATOM 1462 N N . SER A 1 203 ? 17.365 12.448 -31.941 1.00 88.00 203 SER A N 1
ATOM 1463 C CA . SER A 1 203 ? 18.668 13.122 -31.899 1.00 88.00 203 SER A CA 1
ATOM 1464 C C . SER A 1 203 ? 18.950 13.640 -30.490 1.00 88.00 203 SER A C 1
ATOM 1466 O O . SER A 1 203 ? 18.832 14.834 -30.214 1.00 88.00 203 SER A O 1
ATOM 1468 N N . LEU A 1 204 ? 19.296 12.726 -29.584 1.00 88.75 204 LEU A N 1
ATOM 1469 C CA . LEU A 1 204 ? 19.693 13.035 -28.212 1.00 88.75 204 LEU A CA 1
ATOM 1470 C C . LEU A 1 204 ? 21.218 13.091 -28.085 1.00 88.75 204 LEU A C 1
ATOM 1472 O O . LEU A 1 204 ? 21.941 12.308 -28.707 1.00 88.75 204 LEU A O 1
ATOM 1476 N N . SER A 1 205 ? 21.709 14.010 -27.258 1.00 89.62 205 SER A N 1
ATOM 1477 C CA . SER A 1 205 ? 23.121 14.073 -26.883 1.00 89.62 205 SER A CA 1
ATOM 1478 C C . SER A 1 205 ? 23.457 13.032 -25.809 1.00 89.62 205 SER A C 1
ATOM 1480 O O . SER A 1 205 ? 22.579 12.516 -25.118 1.00 89.62 205 SER A O 1
ATOM 1482 N N . VAL A 1 206 ? 24.749 12.757 -25.603 1.00 86.38 206 VAL A N 1
ATOM 1483 C CA . VAL A 1 206 ? 25.208 11.886 -24.502 1.00 86.38 206 VAL A CA 1
ATOM 1484 C C . VAL A 1 206 ? 24.732 12.413 -23.139 1.00 86.38 206 VAL A C 1
ATOM 1486 O O . VAL A 1 206 ? 24.325 11.625 -22.289 1.00 86.38 206 VAL A O 1
ATOM 1489 N N . MET A 1 207 ? 24.701 13.739 -22.957 1.00 86.94 207 MET A N 1
ATOM 1490 C CA . MET A 1 207 ? 24.192 14.367 -21.733 1.00 86.94 207 MET A CA 1
ATOM 1491 C C . MET A 1 207 ? 22.686 14.150 -21.540 1.00 86.94 207 MET A C 1
ATOM 1493 O O . MET A 1 207 ? 22.247 13.965 -20.407 1.00 86.94 207 MET A O 1
ATOM 1497 N N . ASP A 1 208 ? 21.894 14.147 -22.618 1.00 90.75 208 ASP A N 1
ATOM 1498 C CA . ASP A 1 208 ? 20.455 13.867 -22.533 1.00 90.75 208 ASP A CA 1
ATOM 1499 C C . ASP A 1 208 ? 20.214 12.416 -22.103 1.00 90.75 208 ASP A C 1
ATOM 1501 O O . ASP A 1 208 ? 19.385 12.154 -21.234 1.00 90.75 208 ASP A O 1
ATOM 1505 N N . TYR A 1 209 ? 20.987 11.470 -22.645 1.00 88.12 209 TYR A N 1
ATOM 1506 C CA . TYR A 1 209 ? 20.925 10.072 -22.218 1.00 88.12 209 TYR A CA 1
ATOM 1507 C C . TYR A 1 209 ? 21.334 9.879 -20.762 1.00 88.12 209 TYR A C 1
ATOM 1509 O O . TYR A 1 209 ? 20.698 9.109 -20.045 1.00 88.12 209 TYR A O 1
ATOM 1517 N N . GLU A 1 210 ? 22.380 10.567 -20.305 1.00 87.38 210 GLU A N 1
ATOM 1518 C CA . GLU A 1 210 ? 22.794 10.515 -18.906 1.00 87.38 210 GLU A CA 1
ATOM 1519 C C . GLU A 1 210 ? 21.713 11.090 -17.983 1.00 87.38 210 GLU A C 1
ATOM 1521 O O . GLU A 1 210 ? 21.381 10.475 -16.964 1.00 87.38 210 GLU A O 1
ATOM 1526 N N . ALA A 1 211 ? 21.101 12.210 -18.378 1.00 91.81 211 ALA A N 1
ATOM 1527 C CA . ALA A 1 211 ? 19.981 12.805 -17.663 1.00 91.81 211 ALA A CA 1
ATOM 1528 C C . ALA A 1 211 ? 18.782 11.847 -17.602 1.00 91.81 211 ALA A C 1
ATOM 1530 O O . ALA A 1 211 ? 18.257 11.609 -16.522 1.00 91.81 211 ALA A O 1
ATOM 1531 N N . LEU A 1 212 ? 18.385 11.229 -18.719 1.00 91.12 212 LEU A N 1
ATOM 1532 C CA . LEU A 1 212 ? 17.293 10.249 -18.748 1.00 91.12 212 LEU A CA 1
ATOM 1533 C C . LEU A 1 212 ? 17.610 8.999 -17.913 1.00 91.12 212 LEU A C 1
ATOM 1535 O O . LEU A 1 212 ? 16.737 8.465 -17.231 1.00 91.12 212 LEU A O 1
ATOM 1539 N N . ALA A 1 213 ? 18.851 8.515 -17.954 1.00 87.12 213 ALA A N 1
ATOM 1540 C CA . ALA A 1 213 ? 19.252 7.310 -17.236 1.00 87.12 213 ALA A CA 1
ATOM 1541 C C . ALA A 1 213 ? 19.300 7.525 -15.717 1.00 87.12 213 ALA A C 1
ATOM 1543 O O . ALA A 1 213 ? 18.982 6.609 -14.957 1.00 87.12 213 ALA A O 1
ATOM 1544 N N . THR A 1 214 ? 19.707 8.715 -15.274 1.00 88.31 214 THR A N 1
ATOM 1545 C CA . THR A 1 214 ? 19.783 9.084 -13.850 1.00 88.31 214 THR A CA 1
ATOM 1546 C C . THR A 1 214 ? 18.461 9.610 -13.301 1.00 88.31 214 THR A C 1
ATOM 1548 O O . THR A 1 214 ? 18.243 9.534 -12.091 1.00 88.31 214 THR A O 1
ATOM 1551 N N . ALA A 1 215 ? 17.571 10.089 -14.173 1.00 92.19 215 ALA A N 1
ATOM 1552 C CA . ALA A 1 215 ? 16.305 10.660 -13.768 1.00 92.19 215 ALA A CA 1
ATOM 1553 C C . ALA A 1 215 ? 15.364 9.621 -13.162 1.00 92.19 215 ALA A C 1
ATOM 1555 O O . ALA A 1 215 ? 15.020 8.633 -13.809 1.00 92.19 215 ALA A O 1
ATOM 1556 N N . LYS A 1 216 ? 14.929 9.865 -11.926 1.00 89.94 216 LYS A N 1
ATOM 1557 C CA . LYS A 1 216 ? 14.034 8.993 -11.166 1.00 89.94 216 LYS A CA 1
ATOM 1558 C C . LYS A 1 216 ? 12.618 9.550 -11.214 1.00 89.94 216 LYS A C 1
ATOM 1560 O O . LYS A 1 216 ? 12.354 10.618 -10.666 1.00 89.94 216 LYS A O 1
ATOM 1565 N N . ILE A 1 217 ? 11.721 8.821 -11.865 1.00 90.31 217 ILE A N 1
ATOM 1566 C CA . ILE A 1 217 ? 10.310 9.168 -12.010 1.00 90.31 217 ILE A CA 1
ATOM 1567 C C . ILE A 1 217 ? 9.507 8.388 -10.976 1.00 90.31 217 ILE A C 1
ATOM 1569 O O . ILE A 1 217 ? 9.540 7.157 -10.954 1.00 90.31 217 ILE A O 1
ATOM 1573 N N . GLU A 1 218 ? 8.794 9.102 -10.112 1.00 88.19 218 GLU A N 1
ATOM 1574 C CA . GLU A 1 218 ? 7.898 8.498 -9.129 1.00 88.19 218 GLU A CA 1
ATOM 1575 C C . GLU A 1 218 ? 6.639 7.959 -9.810 1.00 88.19 218 GLU A C 1
ATOM 1577 O O . GLU A 1 218 ? 5.981 8.664 -10.577 1.00 88.19 218 GLU A O 1
ATOM 1582 N N . LEU A 1 219 ? 6.302 6.698 -9.528 1.00 86.81 219 LEU A N 1
ATOM 1583 C CA . LEU A 1 219 ? 5.277 5.980 -10.279 1.00 86.81 219 LEU A CA 1
ATOM 1584 C C . LEU A 1 219 ? 3.858 6.525 -10.081 1.00 86.81 219 LEU A C 1
ATOM 1586 O O . LEU A 1 219 ? 3.157 6.739 -11.062 1.00 86.81 219 LEU A O 1
ATOM 1590 N N . PHE A 1 220 ? 3.405 6.724 -8.840 1.00 88.62 220 PHE A N 1
ATOM 1591 C CA . PHE A 1 220 ? 2.038 7.207 -8.602 1.00 88.62 220 PHE A CA 1
ATOM 1592 C C . PHE A 1 220 ? 1.830 8.632 -9.143 1.00 88.62 220 PHE A C 1
ATOM 1594 O O . PHE A 1 220 ? 0.884 8.812 -9.907 1.00 88.62 220 PHE A O 1
ATOM 1601 N N . PRO A 1 221 ? 2.751 9.593 -8.917 1.00 91.06 221 PRO A N 1
ATOM 1602 C CA . PRO A 1 221 ? 2.689 10.897 -9.579 1.00 91.06 221 PRO A CA 1
ATOM 1603 C C . PRO A 1 221 ? 2.686 10.817 -11.111 1.00 91.06 221 PRO A C 1
ATOM 1605 O O . PRO A 1 221 ? 2.006 11.606 -11.763 1.00 91.06 221 PRO A O 1
ATOM 1608 N N . LEU A 1 222 ? 3.420 9.864 -11.700 1.00 91.94 222 LEU A N 1
ATOM 1609 C CA . LEU A 1 222 ? 3.402 9.622 -13.146 1.00 91.94 222 LEU A CA 1
ATOM 1610 C C . LEU A 1 222 ? 2.024 9.157 -13.618 1.00 91.94 222 LEU A C 1
ATOM 1612 O O . LEU A 1 222 ? 1.526 9.662 -14.620 1.00 91.94 222 LEU A O 1
ATOM 1616 N N . LEU A 1 223 ? 1.416 8.203 -12.915 1.00 91.69 223 LEU A N 1
ATOM 1617 C CA . LEU A 1 223 ? 0.098 7.676 -13.262 1.00 91.69 223 LEU A CA 1
ATOM 1618 C C . LEU A 1 223 ? -1.004 8.721 -13.065 1.00 91.69 223 LEU A C 1
ATOM 1620 O O . LEU A 1 223 ? -1.892 8.818 -13.906 1.00 91.69 223 LEU A O 1
ATOM 1624 N N . ASP A 1 224 ? -0.916 9.543 -12.022 1.00 91.88 224 ASP A N 1
ATOM 1625 C CA . ASP A 1 224 ? -1.841 10.659 -11.810 1.00 91.88 224 ASP A CA 1
ATOM 1626 C C . ASP A 1 224 ? -1.703 11.696 -12.940 1.00 91.88 224 ASP A C 1
ATOM 1628 O O . ASP A 1 224 ? -2.694 12.083 -13.561 1.00 91.88 224 ASP A O 1
ATOM 1632 N N . ALA A 1 225 ? -0.466 12.071 -13.298 1.00 93.06 225 ALA A N 1
ATOM 1633 C CA . ALA A 1 225 ? -0.201 12.963 -14.428 1.00 93.06 225 ALA A CA 1
ATOM 1634 C C . ALA A 1 225 ? -0.651 12.367 -15.775 1.00 93.06 225 ALA A C 1
ATOM 1636 O O . ALA A 1 225 ? -1.092 13.105 -16.653 1.00 93.06 225 ALA A O 1
ATOM 1637 N N . LEU A 1 226 ? -0.570 11.046 -15.950 1.00 93.25 226 LEU A N 1
ATOM 1638 C CA . LEU A 1 226 ? -1.074 10.359 -17.138 1.00 93.25 226 LEU A CA 1
ATOM 1639 C C . LEU A 1 226 ? -2.607 10.339 -17.180 1.00 93.25 226 LEU A C 1
ATOM 1641 O O . LEU A 1 226 ? -3.189 10.511 -18.249 1.00 93.25 226 LEU A O 1
ATOM 1645 N N . GLY A 1 227 ? -3.260 10.147 -16.031 1.00 92.81 227 GLY A N 1
ATOM 1646 C CA . GLY A 1 227 ? -4.710 10.270 -15.898 1.00 92.81 227 GLY A CA 1
ATOM 1647 C C . GLY A 1 227 ? -5.198 11.643 -16.362 1.00 92.81 227 GLY A C 1
ATOM 1648 O O . GLY A 1 227 ? -6.128 11.717 -17.167 1.00 92.81 227 GLY A O 1
ATOM 1649 N N . ASP A 1 228 ? -4.502 12.710 -15.955 1.00 92.81 228 ASP A N 1
ATOM 1650 C CA . ASP A 1 228 ? -4.748 14.074 -16.440 1.00 92.81 228 ASP A CA 1
ATOM 1651 C C . ASP A 1 228 ? -4.574 14.180 -17.966 1.00 92.81 228 ASP A C 1
ATOM 1653 O O . ASP A 1 228 ? -5.455 14.688 -18.659 1.00 92.81 228 ASP A O 1
ATOM 1657 N N . GLU A 1 229 ? -3.467 13.660 -18.508 1.00 91.75 229 GLU A N 1
ATOM 1658 C CA . GLU A 1 229 ? -3.159 13.698 -19.947 1.00 91.75 229 GLU A CA 1
ATOM 1659 C C . GLU A 1 229 ? -4.174 12.949 -20.827 1.00 91.75 229 GLU A C 1
ATOM 1661 O O . GLU A 1 229 ? -4.350 13.298 -22.003 1.00 91.75 229 GLU A O 1
ATOM 1666 N N . LEU A 1 230 ? -4.821 11.921 -20.268 1.00 90.81 230 LEU A N 1
ATOM 1667 C CA . LEU A 1 230 ? -5.857 11.109 -20.911 1.00 90.81 230 LEU A CA 1
ATOM 1668 C C . LEU A 1 230 ? -7.286 11.561 -20.562 1.00 90.81 230 LEU A C 1
ATOM 1670 O O . LEU A 1 230 ? -8.241 10.958 -21.046 1.00 90.81 230 LEU A O 1
ATOM 1674 N N . ASN A 1 231 ? -7.450 12.621 -19.763 1.00 90.56 231 ASN A N 1
ATOM 1675 C CA . ASN A 1 231 ? -8.739 13.091 -19.240 1.00 90.56 231 ASN A CA 1
ATOM 1676 C C . ASN A 1 231 ? -9.542 12.007 -18.492 1.00 90.56 231 ASN A C 1
ATOM 1678 O O . ASN A 1 231 ? -10.774 11.994 -18.520 1.00 90.56 231 ASN A O 1
ATOM 1682 N N . LEU A 1 232 ? -8.852 11.098 -17.804 1.00 89.50 232 LEU A N 1
ATOM 1683 C CA . LEU A 1 232 ? -9.453 10.045 -16.993 1.00 89.50 232 LEU A CA 1
ATOM 1684 C C . LEU A 1 232 ? -9.484 10.498 -15.533 1.00 89.50 232 LEU A C 1
ATOM 1686 O O . LEU A 1 232 ? -8.450 10.601 -14.879 1.00 89.50 232 LEU A O 1
ATOM 1690 N N . ARG A 1 233 ? -10.683 10.767 -15.011 1.00 80.81 233 ARG A N 1
ATOM 1691 C CA . ARG A 1 233 ? -10.904 11.149 -13.608 1.00 80.81 233 ARG A CA 1
ATOM 1692 C C . ARG A 1 233 ? -11.736 10.089 -12.898 1.00 80.81 233 ARG A C 1
ATOM 1694 O O . ARG A 1 233 ? -12.588 9.463 -13.521 1.00 80.81 233 ARG A O 1
ATOM 1701 N N . ALA A 1 234 ? -11.498 9.917 -11.597 1.00 81.44 234 ALA A N 1
ATOM 1702 C CA . ALA A 1 234 ? -12.234 8.992 -10.726 1.00 81.44 234 ALA A CA 1
ATOM 1703 C C . ALA A 1 234 ? -12.205 7.508 -11.158 1.00 81.44 234 ALA A C 1
ATOM 1705 O O . ALA A 1 234 ? -13.074 6.730 -10.771 1.00 81.44 234 ALA A O 1
ATOM 1706 N N . VAL A 1 235 ? -11.200 7.099 -11.938 1.00 90.69 235 VAL A N 1
ATOM 1707 C CA . VAL A 1 235 ? -10.950 5.688 -12.269 1.00 90.69 235 VAL A CA 1
ATOM 1708 C C . VAL A 1 235 ? -9.878 5.100 -11.352 1.00 90.69 235 VAL A C 1
ATOM 1710 O O . VAL A 1 235 ? -9.138 5.840 -10.701 1.00 90.69 235 VAL A O 1
ATOM 1713 N N . SER A 1 236 ? -9.787 3.770 -11.292 1.00 91.94 236 SER A N 1
ATOM 1714 C CA . SER A 1 236 ? -8.699 3.096 -10.580 1.00 91.94 236 SER A CA 1
ATOM 1715 C C . SER A 1 236 ? -7.394 3.105 -11.379 1.00 91.94 236 SER A C 1
ATOM 1717 O O . SER A 1 236 ? -7.414 3.190 -12.612 1.00 91.94 236 SER A O 1
ATOM 1719 N N . TYR A 1 237 ? -6.256 2.950 -10.698 1.00 90.44 237 TYR A N 1
ATOM 1720 C CA . TYR A 1 237 ? -4.967 2.787 -11.373 1.00 90.44 237 TYR A CA 1
ATOM 1721 C C . TYR A 1 237 ? -4.953 1.569 -12.318 1.00 90.44 237 TYR A C 1
ATOM 1723 O O . TYR A 1 237 ? -4.411 1.654 -13.415 1.00 90.44 237 TYR A O 1
ATOM 1731 N N . ASP A 1 238 ? -5.600 0.458 -11.955 1.00 90.38 238 ASP A N 1
ATOM 1732 C CA . ASP A 1 238 ? -5.733 -0.721 -12.825 1.00 90.38 238 ASP A CA 1
ATOM 1733 C C . ASP A 1 238 ? -6.537 -0.425 -14.089 1.00 90.38 238 ASP A C 1
ATOM 1735 O O . ASP A 1 238 ? -6.228 -0.947 -15.163 1.00 90.38 238 ASP A O 1
ATOM 1739 N N . THR A 1 239 ? -7.561 0.421 -13.977 1.00 91.94 239 THR A N 1
ATOM 1740 C CA . THR A 1 239 ? -8.328 0.861 -15.143 1.00 91.94 239 THR A CA 1
ATOM 1741 C C . THR A 1 239 ? -7.424 1.664 -16.070 1.00 91.94 239 THR A C 1
ATOM 1743 O O . THR A 1 239 ? -7.355 1.347 -17.253 1.00 91.94 239 THR A O 1
ATOM 1746 N N . LEU A 1 240 ? -6.668 2.629 -15.529 1.00 91.62 240 LEU A N 1
ATOM 1747 C CA . LEU A 1 240 ? -5.712 3.436 -16.292 1.00 91.62 240 LEU A CA 1
ATOM 1748 C C . LEU A 1 240 ? -4.652 2.572 -16.995 1.00 91.62 240 LEU A C 1
ATOM 1750 O O . LEU A 1 240 ? -4.423 2.740 -18.188 1.00 91.62 240 LEU A O 1
ATOM 1754 N N . LEU A 1 241 ? -4.031 1.624 -16.285 1.00 90.56 241 LEU A N 1
ATOM 1755 C CA . LEU A 1 241 ? -2.977 0.763 -16.839 1.00 90.56 241 LEU A CA 1
ATOM 1756 C C . LEU A 1 241 ? -3.466 -0.125 -17.996 1.00 90.56 241 LEU A C 1
ATOM 1758 O O . LEU A 1 241 ? -2.676 -0.490 -18.869 1.00 90.56 241 LEU A O 1
ATOM 1762 N N . ASN A 1 242 ? -4.754 -0.475 -18.012 1.00 91.56 242 ASN A N 1
ATOM 1763 C CA . ASN A 1 242 ? -5.366 -1.274 -19.074 1.00 91.56 242 ASN A CA 1
ATOM 1764 C C . ASN A 1 242 ? -5.763 -0.456 -20.314 1.00 91.56 242 ASN A C 1
ATOM 1766 O O . ASN A 1 242 ? -6.024 -1.046 -21.371 1.00 91.56 242 ASN A O 1
ATOM 1770 N N . VAL A 1 243 ? -5.798 0.877 -20.216 1.00 91.00 243 VAL A N 1
ATOM 1771 C CA . VAL A 1 243 ? -6.052 1.752 -21.365 1.00 91.00 243 VAL A CA 1
ATOM 1772 C C . VAL A 1 243 ? -4.858 1.686 -22.313 1.00 91.00 243 VAL A C 1
ATOM 1774 O O . VAL A 1 243 ? -3.708 1.854 -21.914 1.00 91.00 243 VAL A O 1
ATOM 1777 N N . SER A 1 244 ? -5.133 1.444 -23.596 1.00 88.12 244 SER A N 1
ATOM 1778 C CA . SER A 1 244 ? -4.122 1.603 -24.639 1.00 88.12 244 SER A CA 1
ATOM 1779 C C . SER A 1 244 ? -4.031 3.082 -24.995 1.00 88.12 244 SER A C 1
ATOM 1781 O O . SER A 1 244 ? -4.989 3.648 -25.520 1.00 88.12 244 SER A O 1
ATOM 1783 N N . GLY A 1 245 ? -2.901 3.704 -24.663 1.00 85.25 245 GLY A N 1
ATOM 1784 C CA . GLY A 1 245 ? -2.663 5.129 -24.877 1.00 85.25 245 GLY A CA 1
ATOM 1785 C C . GLY A 1 245 ? -1.400 5.390 -25.702 1.00 85.25 245 GLY A C 1
ATOM 1786 O O . GLY A 1 245 ? -0.521 4.525 -25.755 1.00 85.25 245 GLY A O 1
ATOM 1787 N N . PRO A 1 246 ? -1.283 6.566 -26.343 1.00 88.56 246 PRO A N 1
ATOM 1788 C CA . PRO A 1 246 ? -0.054 6.972 -27.014 1.00 88.56 246 PRO A CA 1
ATOM 1789 C C . PRO A 1 246 ? 1.120 7.104 -26.040 1.00 88.56 246 PRO A C 1
ATOM 1791 O O . PRO A 1 246 ? 0.981 7.767 -25.009 1.00 88.56 246 PRO A O 1
ATOM 1794 N N . ILE A 1 247 ? 2.300 6.605 -26.422 1.00 87.62 247 ILE A N 1
ATOM 1795 C CA . ILE A 1 247 ? 3.556 6.825 -25.673 1.00 87.62 247 ILE A CA 1
ATOM 1796 C C . ILE A 1 247 ? 3.830 8.323 -25.463 1.00 87.62 247 ILE A C 1
ATOM 1798 O O . ILE A 1 247 ? 4.339 8.746 -24.434 1.00 87.62 247 ILE A O 1
ATOM 1802 N N . GLY A 1 248 ? 3.451 9.190 -26.406 1.00 89.94 248 GLY A N 1
ATOM 1803 C CA . GLY A 1 248 ? 3.654 10.636 -26.232 1.00 89.94 248 GLY A CA 1
ATOM 1804 C C . GLY A 1 248 ? 3.010 11.184 -24.946 1.00 89.94 248 GLY A C 1
ATOM 1805 O O . GLY A 1 248 ? 3.570 12.062 -24.288 1.00 89.94 248 GLY A O 1
ATOM 1806 N N . LYS A 1 249 ? 1.862 10.625 -24.539 1.00 91.62 249 LYS A N 1
ATOM 1807 C CA . LYS A 1 249 ? 1.157 11.022 -23.313 1.00 91.62 249 LYS A CA 1
ATOM 1808 C C . LYS A 1 249 ? 1.874 10.543 -22.051 1.00 91.62 249 LYS A C 1
ATOM 1810 O O . LYS A 1 249 ? 1.999 11.320 -21.107 1.00 91.62 249 LYS A O 1
ATOM 1815 N N . THR A 1 250 ? 2.411 9.322 -22.050 1.00 91.62 250 THR A N 1
ATOM 1816 C CA . THR A 1 250 ? 3.219 8.794 -20.934 1.00 91.62 250 THR A CA 1
ATOM 1817 C C . THR A 1 250 ? 4.523 9.574 -20.776 1.00 91.62 250 THR A C 1
ATOM 1819 O O . THR A 1 250 ? 4.865 9.970 -19.662 1.00 91.62 250 THR A O 1
ATOM 1822 N N . LEU A 1 251 ? 5.199 9.916 -21.878 1.00 92.94 251 LEU A N 1
ATOM 1823 C CA . LEU A 1 251 ? 6.407 10.748 -21.856 1.00 92.94 251 LEU A CA 1
ATOM 1824 C C . LEU A 1 251 ? 6.131 12.180 -21.383 1.00 92.94 251 LEU A C 1
ATOM 1826 O O . LEU A 1 251 ? 6.932 12.742 -20.636 1.00 92.94 251 LEU A O 1
ATOM 1830 N N . THR A 1 252 ? 4.991 12.763 -21.763 1.00 94.38 252 THR A N 1
ATOM 1831 C CA . THR A 1 252 ? 4.573 14.096 -21.291 1.00 94.38 252 THR A CA 1
ATOM 1832 C C . THR A 1 252 ? 4.289 14.084 -19.787 1.00 94.38 252 THR A C 1
ATOM 1834 O O . THR A 1 252 ? 4.778 14.950 -19.055 1.00 94.38 252 THR A O 1
ATOM 1837 N N . ALA A 1 253 ? 3.584 13.058 -19.302 1.00 94.50 253 ALA A N 1
ATOM 1838 C CA . ALA A 1 253 ? 3.346 12.847 -17.878 1.00 94.50 253 ALA A CA 1
ATOM 1839 C C . ALA A 1 253 ? 4.665 12.654 -17.103 1.00 94.50 253 ALA A C 1
ATOM 1841 O O . ALA A 1 253 ? 4.891 13.311 -16.085 1.00 94.50 253 ALA A O 1
ATOM 1842 N N . ALA A 1 254 ? 5.591 11.842 -17.626 1.00 94.12 254 ALA A N 1
ATOM 1843 C CA . ALA A 1 254 ? 6.916 11.644 -17.038 1.00 94.12 254 ALA A CA 1
ATOM 1844 C C . ALA A 1 254 ? 7.734 12.942 -17.005 1.00 94.12 254 ALA A C 1
ATOM 1846 O O . ALA A 1 254 ? 8.375 13.244 -15.998 1.00 94.12 254 ALA A O 1
ATOM 1847 N N . ALA A 1 255 ? 7.670 13.757 -18.062 1.00 95.69 255 ALA A N 1
ATOM 1848 C CA . ALA A 1 255 ? 8.332 15.055 -18.101 1.00 95.69 255 ALA A CA 1
ATOM 1849 C C . ALA A 1 255 ? 7.776 16.028 -17.051 1.00 95.69 255 ALA A C 1
ATOM 1851 O O . ALA A 1 255 ? 8.535 16.803 -16.458 1.00 95.69 255 ALA A O 1
ATOM 1852 N N . ARG A 1 256 ? 6.461 15.990 -16.795 1.00 95.50 256 ARG A N 1
ATOM 1853 C CA . ARG A 1 256 ? 5.819 16.782 -15.737 1.00 95.50 256 ARG A CA 1
ATOM 1854 C C . ARG A 1 256 ? 6.362 16.387 -14.364 1.00 95.50 256 ARG A C 1
ATOM 1856 O O . ARG A 1 256 ? 6.828 17.262 -13.640 1.00 95.50 256 ARG A O 1
ATOM 1863 N N . VAL A 1 257 ? 6.402 15.093 -14.046 1.00 94.06 257 VAL A N 1
ATOM 1864 C CA . VAL A 1 257 ? 6.953 14.586 -12.772 1.00 94.06 257 VAL A CA 1
ATOM 1865 C C . VAL A 1 257 ? 8.446 14.900 -12.624 1.00 94.06 257 VAL A C 1
ATOM 1867 O O . VAL A 1 257 ? 8.884 15.365 -11.572 1.00 94.06 257 VAL A O 1
ATOM 1870 N N . ALA A 1 258 ? 9.231 14.726 -13.689 1.00 94.62 258 ALA A N 1
ATOM 1871 C CA . ALA A 1 258 ? 10.645 15.100 -13.705 1.00 94.62 258 ALA A CA 1
ATOM 1872 C C . ALA A 1 258 ? 10.839 16.601 -13.424 1.00 94.62 258 ALA A C 1
ATOM 1874 O O . ALA A 1 258 ? 11.733 16.988 -12.677 1.00 94.62 258 ALA A O 1
ATOM 1875 N N . SER A 1 259 ? 9.971 17.459 -13.970 1.00 94.62 259 SER A N 1
ATOM 1876 C CA . SER A 1 259 ? 10.039 18.907 -13.732 1.00 94.62 259 SER A CA 1
ATOM 1877 C C . SER A 1 259 ? 9.730 19.268 -12.279 1.00 94.62 259 SER A C 1
ATOM 1879 O O . SER A 1 259 ? 10.430 20.091 -11.700 1.00 94.62 259 SER A O 1
ATOM 1881 N N . LEU A 1 260 ? 8.726 18.621 -11.676 1.00 91.94 260 LEU A N 1
ATOM 1882 C CA . LEU A 1 260 ? 8.345 18.838 -10.273 1.00 91.94 260 LEU A CA 1
ATOM 1883 C C . LEU A 1 260 ? 9.443 18.420 -9.283 1.00 91.94 260 LEU A C 1
ATOM 1885 O O . LEU A 1 260 ? 9.493 18.929 -8.169 1.00 91.94 260 LEU A O 1
ATOM 1889 N N . THR A 1 261 ? 10.339 17.524 -9.697 1.00 90.38 261 THR A N 1
ATOM 1890 C CA . THR A 1 261 ? 11.451 17.010 -8.882 1.00 90.38 261 THR A CA 1
ATOM 1891 C C . THR A 1 261 ? 12.809 17.623 -9.258 1.00 90.38 261 THR A C 1
ATOM 1893 O O . THR A 1 261 ? 13.852 17.081 -8.901 1.00 90.38 261 THR A O 1
ATOM 1896 N N . ASN A 1 262 ? 12.817 18.766 -9.961 1.00 92.75 262 ASN A N 1
ATOM 1897 C CA . ASN A 1 262 ? 14.014 19.496 -10.416 1.00 92.75 262 ASN A CA 1
ATOM 1898 C C . ASN A 1 262 ? 14.929 18.730 -11.398 1.00 92.75 262 ASN A C 1
ATOM 1900 O O . ASN A 1 262 ? 16.108 19.048 -11.544 1.00 92.75 262 ASN A O 1
ATOM 1904 N N . GLN A 1 263 ? 14.395 17.753 -12.132 1.00 93.50 263 GLN A N 1
ATOM 1905 C CA . GLN A 1 263 ? 15.117 16.964 -13.139 1.00 93.50 263 GLN A CA 1
ATOM 1906 C C . GLN A 1 263 ? 14.898 17.539 -14.551 1.00 93.50 263 GLN A C 1
ATOM 1908 O O . GLN A 1 263 ? 14.477 16.847 -15.480 1.00 93.50 263 GLN A O 1
ATOM 1913 N N . THR A 1 264 ? 15.162 18.839 -14.713 1.00 93.75 264 THR A N 1
ATOM 1914 C CA . THR A 1 264 ? 14.773 19.637 -15.895 1.00 93.75 264 THR A CA 1
ATOM 1915 C C . THR A 1 264 ? 15.357 19.124 -17.211 1.00 93.75 264 THR A C 1
ATOM 1917 O O . THR A 1 264 ? 14.625 18.999 -18.186 1.00 93.75 264 THR A O 1
ATOM 1920 N N . LYS A 1 265 ? 16.636 18.723 -17.238 1.00 94.06 265 LYS A N 1
ATOM 1921 C CA . LYS A 1 265 ? 17.275 18.160 -18.445 1.00 94.06 265 LYS A CA 1
ATOM 1922 C C . LYS A 1 265 ? 16.559 16.904 -18.954 1.00 94.06 265 LYS A C 1
ATOM 1924 O O . LYS A 1 265 ? 16.327 16.762 -20.151 1.00 94.06 265 LYS A O 1
ATOM 1929 N N . ALA A 1 266 ? 16.180 16.009 -18.042 1.00 94.06 266 ALA A N 1
ATOM 1930 C CA . ALA A 1 266 ? 15.437 14.806 -18.396 1.00 94.06 266 ALA A CA 1
ATOM 1931 C C . ALA A 1 266 ? 14.011 15.147 -18.841 1.00 94.06 266 ALA A C 1
ATOM 1933 O O . ALA A 1 266 ? 13.533 14.591 -19.826 1.00 94.06 266 ALA A O 1
ATOM 1934 N N . ALA A 1 267 ? 13.356 16.101 -18.171 1.00 95.38 267 ALA A N 1
ATOM 1935 C CA . ALA A 1 267 ? 12.041 16.585 -18.576 1.00 95.38 267 ALA A CA 1
ATOM 1936 C C . ALA A 1 267 ? 12.045 17.156 -20.004 1.00 95.38 267 ALA A C 1
ATOM 1938 O O . ALA A 1 267 ? 11.142 16.863 -20.786 1.00 95.38 267 ALA A O 1
ATOM 1939 N N . ASP A 1 268 ? 13.067 17.928 -20.370 1.00 94.19 268 ASP A N 1
ATOM 1940 C CA . ASP A 1 268 ? 13.185 18.514 -21.705 1.00 94.19 268 ASP A CA 1
ATOM 1941 C C . ASP A 1 268 ? 13.451 17.453 -22.776 1.00 94.19 268 ASP A C 1
ATOM 1943 O O . ASP A 1 268 ? 12.823 17.483 -23.837 1.00 94.19 268 ASP A O 1
ATOM 1947 N N . ALA A 1 269 ? 14.314 16.474 -22.490 1.00 93.38 269 ALA A N 1
ATOM 1948 C CA . ALA A 1 269 ? 14.526 15.331 -23.374 1.00 93.38 269 ALA A CA 1
ATOM 1949 C C . ALA A 1 269 ? 13.227 14.525 -23.580 1.00 93.38 269 ALA A C 1
ATOM 1951 O O . ALA A 1 269 ? 12.867 14.223 -24.718 1.00 93.38 269 ALA A O 1
ATOM 1952 N N . LEU A 1 270 ? 12.475 14.249 -22.507 1.00 94.19 27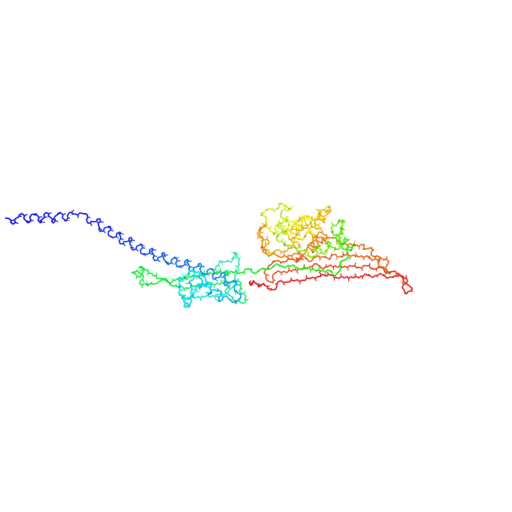0 LEU A N 1
ATOM 1953 C CA . LEU A 1 270 ? 11.181 13.559 -22.569 1.00 94.19 270 LEU A CA 1
ATOM 1954 C C . LEU A 1 270 ? 10.144 14.339 -23.391 1.00 94.19 270 LEU A C 1
ATOM 1956 O O . LEU A 1 270 ? 9.473 13.742 -24.227 1.00 94.19 270 LEU A O 1
ATOM 1960 N N . ARG A 1 271 ? 10.041 15.667 -23.224 1.00 93.00 271 ARG A N 1
ATOM 1961 C CA . ARG A 1 271 ? 9.137 16.515 -24.031 1.00 93.00 271 ARG A CA 1
ATOM 1962 C C . ARG A 1 271 ? 9.497 16.499 -25.512 1.00 93.00 271 ARG A C 1
ATOM 1964 O O . ARG A 1 271 ? 8.612 16.405 -26.356 1.00 93.00 271 ARG A O 1
ATOM 1971 N N . ARG A 1 272 ? 10.791 16.582 -25.839 1.00 90.25 272 ARG A N 1
ATOM 1972 C CA . ARG A 1 272 ? 11.262 16.512 -27.232 1.00 90.25 272 ARG A CA 1
ATOM 1973 C C . ARG A 1 272 ? 10.872 15.188 -27.882 1.00 90.25 272 ARG A C 1
ATOM 1975 O O . ARG A 1 272 ? 10.393 15.194 -29.009 1.00 90.25 272 ARG A O 1
ATOM 1982 N N . LEU A 1 273 ? 11.031 14.079 -27.159 1.00 89.94 273 LEU A N 1
ATOM 1983 C CA . LEU A 1 273 ? 10.615 12.754 -27.623 1.00 89.94 273 LEU A CA 1
ATOM 1984 C C . LEU A 1 273 ? 9.088 12.638 -27.750 1.00 89.94 273 LEU A C 1
ATOM 1986 O O . LEU A 1 273 ? 8.599 12.100 -28.740 1.00 89.94 273 LEU A O 1
ATOM 1990 N N . ALA A 1 274 ? 8.336 13.172 -26.783 1.00 88.94 274 ALA A N 1
ATOM 1991 C CA . ALA A 1 274 ? 6.873 13.145 -26.775 1.00 88.94 274 ALA A CA 1
ATOM 1992 C C . ALA A 1 274 ? 6.252 13.868 -27.981 1.00 88.94 274 ALA A C 1
ATOM 1994 O O . ALA A 1 274 ? 5.211 13.447 -28.481 1.00 88.94 274 ALA A O 1
ATOM 1995 N N . ASN A 1 275 ? 6.910 14.925 -28.464 1.00 84.19 275 ASN A N 1
ATOM 1996 C CA . ASN A 1 275 ? 6.457 15.732 -29.598 1.00 84.19 275 ASN A CA 1
ATOM 1997 C C . ASN A 1 275 ? 6.736 15.092 -30.974 1.00 84.19 275 ASN A C 1
ATOM 1999 O O . ASN A 1 275 ? 6.396 15.684 -31.999 1.00 84.19 275 ASN A O 1
ATOM 2003 N N . GLY A 1 276 ? 7.349 13.905 -31.029 1.00 79.94 276 GLY A N 1
ATOM 2004 C CA . GLY A 1 276 ? 7.548 13.169 -32.278 1.00 79.94 276 GLY A CA 1
ATOM 2005 C C . GLY A 1 276 ? 6.220 12.688 -32.878 1.00 79.94 276 GLY A C 1
ATOM 2006 O O . GLY A 1 276 ? 5.428 12.029 -32.207 1.00 79.94 276 GLY A O 1
ATOM 2007 N N . THR A 1 277 ? 5.985 12.967 -34.161 1.00 66.44 277 THR A N 1
ATOM 2008 C CA . THR A 1 277 ? 4.709 12.694 -34.855 1.00 66.44 277 THR A CA 1
ATOM 2009 C C . THR A 1 277 ? 4.292 11.223 -34.848 1.00 66.44 277 THR A C 1
ATOM 2011 O O . THR A 1 277 ? 3.103 10.924 -34.738 1.00 66.44 277 THR A O 1
ATOM 2014 N N . ASP A 1 278 ? 5.250 10.298 -34.923 1.00 74.50 278 ASP A N 1
ATOM 2015 C CA . ASP A 1 278 ? 4.972 8.856 -34.941 1.00 74.50 278 ASP A CA 1
ATOM 2016 C C . ASP A 1 278 ? 4.868 8.244 -33.536 1.00 74.50 278 ASP A C 1
ATOM 2018 O O . ASP A 1 278 ? 4.155 7.258 -33.339 1.00 74.50 278 ASP A O 1
ATOM 2022 N N . VAL A 1 279 ? 5.444 8.900 -32.522 1.00 73.12 279 VAL A N 1
ATOM 2023 C CA . VAL A 1 279 ? 5.332 8.502 -31.105 1.00 73.12 279 VAL A CA 1
ATOM 2024 C C . VAL A 1 279 ? 3.886 8.624 -30.612 1.00 73.12 279 VAL A C 1
ATOM 2026 O O . VAL A 1 279 ? 3.433 7.837 -29.782 1.00 73.12 279 VAL A O 1
ATOM 2029 N N . ALA A 1 280 ? 3.119 9.559 -31.180 1.00 68.56 280 ALA A N 1
ATOM 2030 C CA . ALA A 1 280 ? 1.695 9.725 -30.898 1.00 68.56 280 ALA A CA 1
ATOM 2031 C C . ALA A 1 280 ? 0.814 8.580 -31.442 1.00 68.56 280 ALA A C 1
ATOM 2033 O O . ALA A 1 280 ? -0.345 8.458 -31.048 1.00 68.56 280 ALA A O 1
ATOM 2034 N N . ARG A 1 281 ? 1.337 7.741 -32.348 1.00 72.31 281 ARG A N 1
ATOM 2035 C CA . ARG A 1 281 ? 0.606 6.618 -32.965 1.00 72.31 281 ARG A CA 1
ATOM 2036 C C . ARG A 1 281 ? 0.937 5.266 -32.336 1.00 72.31 281 ARG A C 1
ATOM 2038 O O . ARG A 1 281 ? 0.230 4.290 -32.579 1.00 72.31 281 ARG A O 1
ATOM 2045 N N . LEU A 1 282 ? 1.997 5.202 -31.536 1.00 78.56 282 LEU A N 1
ATOM 2046 C CA . LEU A 1 282 ? 2.403 3.998 -30.826 1.00 78.56 282 LEU A CA 1
ATOM 2047 C C . LEU A 1 282 ? 1.549 3.825 -29.568 1.00 78.56 282 LEU A C 1
ATOM 2049 O O . LEU A 1 282 ? 1.742 4.517 -28.569 1.00 78.56 282 LEU A O 1
ATOM 2053 N N . GLY A 1 283 ? 0.582 2.913 -29.644 1.00 82.50 283 GLY A N 1
ATOM 2054 C CA . GLY A 1 283 ? -0.272 2.545 -28.520 1.00 82.50 283 GLY A CA 1
ATOM 2055 C C . GLY A 1 283 ? 0.410 1.532 -27.605 1.00 82.50 283 GLY A C 1
ATOM 2056 O O . GLY A 1 283 ? 0.828 0.468 -28.060 1.00 82.50 283 GLY A O 1
ATOM 2057 N N . VAL A 1 284 ? 0.470 1.833 -26.310 1.00 84.88 284 VAL A N 1
ATOM 2058 C CA . VAL A 1 284 ? 0.995 0.931 -25.276 1.00 84.88 284 VAL A CA 1
ATOM 2059 C C . VAL A 1 284 ? -0.052 0.741 -24.192 1.00 84.88 284 VAL A C 1
ATOM 2061 O O . VAL A 1 284 ? -0.722 1.690 -23.788 1.00 84.88 284 VAL A O 1
ATOM 2064 N N . LYS A 1 285 ? -0.200 -0.500 -23.723 1.00 88.12 285 LYS A N 1
ATOM 2065 C CA . LYS A 1 285 ? -0.905 -0.804 -22.478 1.00 88.12 285 LYS A CA 1
ATOM 2066 C C . LYS A 1 285 ? 0.128 -0.897 -21.369 1.00 88.12 285 LYS A C 1
ATOM 2068 O O . LYS A 1 285 ? 0.946 -1.814 -21.353 1.00 88.12 285 LYS A O 1
ATOM 2073 N N . LEU A 1 286 ? 0.099 0.048 -20.434 1.00 87.12 286 LEU A N 1
ATOM 2074 C CA . LEU A 1 286 ? 1.067 0.063 -19.338 1.00 87.12 286 LEU A CA 1
ATOM 2075 C C . LEU A 1 286 ? 0.922 -1.144 -18.408 1.00 87.12 286 LEU A C 1
ATOM 2077 O O . LEU A 1 286 ? 1.881 -1.477 -17.721 1.00 87.12 286 LEU A O 1
ATOM 2081 N N . ARG A 1 287 ? -0.215 -1.851 -18.424 1.00 85.81 287 ARG A N 1
ATOM 2082 C CA . ARG A 1 287 ? -0.388 -3.117 -17.699 1.00 85.81 287 ARG A CA 1
ATOM 2083 C C . ARG A 1 287 ? 0.608 -4.198 -18.124 1.00 85.81 287 ARG A C 1
ATOM 2085 O O . ARG A 1 287 ? 0.978 -5.031 -17.303 1.00 85.81 287 ARG A O 1
ATOM 2092 N N . ASP A 1 288 ? 1.084 -4.154 -19.366 1.00 81.31 288 ASP A N 1
ATOM 2093 C CA . ASP A 1 288 ? 2.100 -5.088 -19.866 1.00 81.31 288 ASP A CA 1
ATOM 2094 C C . ASP A 1 288 ? 3.503 -4.745 -19.336 1.00 81.31 288 ASP A C 1
ATOM 2096 O O . ASP A 1 288 ? 4.467 -5.476 -19.560 1.00 81.31 288 ASP A O 1
ATOM 2100 N N . ILE A 1 289 ? 3.642 -3.608 -18.654 1.00 78.81 289 ILE A N 1
ATOM 2101 C CA . ILE A 1 289 ? 4.905 -3.051 -18.178 1.00 78.81 289 ILE A CA 1
ATOM 2102 C C . ILE A 1 289 ? 4.907 -2.968 -16.642 1.00 78.81 289 ILE A C 1
ATOM 2104 O O . ILE A 1 289 ? 5.898 -3.333 -16.015 1.00 78.81 289 ILE A O 1
ATOM 2108 N N . ILE A 1 290 ? 3.806 -2.539 -16.024 1.00 82.94 290 ILE A N 1
ATOM 2109 C CA . ILE A 1 290 ? 3.694 -2.150 -14.612 1.00 82.94 290 ILE A CA 1
ATOM 2110 C C . ILE A 1 290 ? 2.601 -2.979 -13.925 1.00 82.94 290 ILE A C 1
ATOM 2112 O O . ILE A 1 290 ? 1.469 -3.023 -14.407 1.00 82.94 290 ILE A O 1
ATOM 2116 N N . ASP A 1 291 ? 2.910 -3.563 -12.760 1.00 81.88 291 ASP A N 1
ATOM 2117 C CA . ASP A 1 291 ? 1.917 -4.190 -11.879 1.00 81.88 291 ASP A CA 1
ATOM 2118 C C . ASP A 1 291 ? 1.937 -3.540 -10.492 1.00 81.88 291 ASP A C 1
ATOM 2120 O O . ASP A 1 291 ? 2.903 -3.631 -9.729 1.00 81.88 291 ASP A O 1
ATOM 2124 N N . LEU A 1 292 ? 0.832 -2.882 -10.153 1.00 79.19 292 LEU A N 1
ATOM 2125 C CA . LEU A 1 292 ? 0.645 -2.223 -8.862 1.00 79.19 292 LEU A CA 1
ATOM 2126 C C . LEU A 1 292 ? 0.131 -3.180 -7.781 1.00 79.19 292 LEU A C 1
ATOM 2128 O O . LEU A 1 292 ? -0.007 -2.773 -6.620 1.00 79.19 292 LEU A O 1
ATOM 2132 N N . GLY A 1 293 ? -0.176 -4.428 -8.144 1.00 77.88 293 GLY A N 1
ATOM 2133 C CA . GLY A 1 293 ? -0.780 -5.407 -7.258 1.00 77.88 293 GLY A CA 1
ATOM 2134 C C . GLY A 1 293 ? -2.029 -4.840 -6.568 1.00 77.88 293 GLY A C 1
ATOM 2135 O O . GLY A 1 293 ? -2.843 -4.183 -7.216 1.00 77.88 293 GLY A O 1
ATOM 2136 N N . PRO A 1 294 ? -2.183 -5.011 -5.242 1.00 75.12 294 PRO A N 1
ATOM 2137 C CA . PRO A 1 294 ? -3.360 -4.532 -4.510 1.00 75.12 294 PRO A CA 1
ATOM 2138 C C . PRO A 1 294 ? -3.602 -3.016 -4.587 1.00 75.12 294 PRO A C 1
ATOM 2140 O O . PRO A 1 294 ? -4.723 -2.567 -4.365 1.00 75.12 294 PRO A O 1
ATOM 2143 N N . MET A 1 295 ? -2.571 -2.218 -4.889 1.00 78.06 295 MET A N 1
ATOM 2144 C CA . MET A 1 295 ? -2.712 -0.760 -5.006 1.00 78.06 295 MET A CA 1
ATOM 2145 C C . MET A 1 295 ? -3.359 -0.339 -6.328 1.00 78.06 295 MET A C 1
ATOM 2147 O O . MET A 1 295 ? -3.824 0.791 -6.434 1.00 78.06 295 MET A O 1
ATOM 2151 N N . GLY A 1 296 ? -3.445 -1.242 -7.310 1.00 83.06 296 GLY A N 1
ATOM 2152 C CA . GLY A 1 296 ? -4.120 -0.997 -8.581 1.00 83.06 296 GLY A CA 1
ATOM 2153 C C . GLY A 1 296 ? -5.611 -0.669 -8.432 1.00 83.06 296 GLY A C 1
ATOM 2154 O O . GLY A 1 296 ? -6.155 0.118 -9.205 1.00 83.06 296 GLY A O 1
ATOM 2155 N N . ALA A 1 297 ? -6.261 -1.191 -7.387 1.00 85.31 297 ALA A N 1
ATOM 2156 C CA . ALA A 1 297 ? -7.675 -0.948 -7.109 1.00 85.31 297 ALA A CA 1
ATOM 2157 C C . ALA A 1 297 ? -7.974 0.455 -6.545 1.00 85.31 297 ALA A C 1
ATOM 2159 O O . ALA A 1 297 ? -9.135 0.862 -6.528 1.00 85.31 297 ALA A O 1
ATOM 2160 N N . LYS A 1 298 ? -6.959 1.198 -6.083 1.00 85.88 298 LYS A N 1
ATOM 2161 C CA . LYS A 1 298 ? -7.139 2.566 -5.573 1.00 85.88 298 LYS A CA 1
ATOM 2162 C C . LYS A 1 298 ? -7.504 3.527 -6.701 1.00 85.88 298 LYS A C 1
ATOM 2164 O O . LYS A 1 298 ? -7.065 3.340 -7.838 1.00 85.88 298 LYS A O 1
ATOM 2169 N N . THR A 1 299 ? -8.288 4.554 -6.383 1.00 89.19 299 THR A N 1
ATOM 2170 C CA . THR A 1 299 ? -8.601 5.629 -7.329 1.00 89.19 299 THR A CA 1
ATOM 2171 C C . THR A 1 299 ? -7.381 6.510 -7.575 1.00 89.19 299 THR A C 1
ATOM 2173 O O . THR A 1 299 ? -6.538 6.680 -6.690 1.00 89.19 299 THR A O 1
ATOM 2176 N N . LEU A 1 300 ? -7.291 7.078 -8.780 1.00 87.44 300 LEU A N 1
ATOM 2177 C CA . LEU A 1 300 ? -6.264 8.066 -9.124 1.00 87.44 300 LEU A CA 1
ATOM 2178 C C . LEU A 1 300 ? -6.223 9.194 -8.078 1.00 87.44 300 LEU A C 1
ATOM 2180 O O . LEU A 1 300 ? -7.271 9.674 -7.643 1.00 87.44 300 LEU A O 1
ATOM 2184 N N . GLY A 1 301 ? -5.017 9.595 -7.674 1.00 83.50 301 GLY A N 1
ATOM 2185 C CA . GLY A 1 301 ? -4.768 10.570 -6.607 1.00 83.50 301 GLY A CA 1
ATOM 2186 C C . GLY A 1 301 ? -4.758 10.013 -5.174 1.00 83.50 301 GLY A C 1
ATOM 2187 O O . GLY A 1 301 ? -4.383 10.738 -4.257 1.00 83.50 301 GLY A O 1
ATOM 2188 N N . GLU A 1 302 ? -5.115 8.742 -4.951 1.00 83.50 302 GLU A N 1
ATOM 2189 C CA . GLU A 1 302 ? -5.026 8.088 -3.627 1.00 83.50 302 GLU A CA 1
ATOM 2190 C C . GLU A 1 302 ? -3.760 7.229 -3.444 1.00 83.50 302 GLU A C 1
ATOM 2192 O O . GLU A 1 302 ? -3.676 6.392 -2.531 1.00 83.50 302 GLU A O 1
ATOM 2197 N N . GLY A 1 303 ? -2.786 7.386 -4.342 1.00 73.06 303 GLY A N 1
ATOM 2198 C CA . GLY A 1 303 ? -1.507 6.690 -4.286 1.00 73.06 303 GLY A CA 1
ATOM 2199 C C . GLY A 1 303 ? -0.702 7.029 -3.018 1.00 73.06 303 GLY A C 1
ATOM 2200 O O . GLY A 1 303 ? -0.779 8.146 -2.504 1.00 73.06 303 GLY A O 1
ATOM 2201 N N . PRO A 1 304 ? 0.079 6.080 -2.472 1.00 70.44 304 PRO A N 1
ATOM 2202 C CA . PRO A 1 304 ? 0.944 6.334 -1.323 1.00 70.44 304 PRO A CA 1
ATOM 2203 C C . PRO A 1 304 ? 2.055 7.348 -1.648 1.00 70.44 304 PRO A C 1
ATOM 2205 O O . PRO A 1 304 ? 2.603 7.350 -2.748 1.00 70.44 304 PRO A O 1
ATOM 2208 N N . ALA A 1 305 ? 2.446 8.145 -0.647 1.00 54.28 305 ALA A N 1
ATOM 2209 C CA . ALA A 1 305 ? 3.470 9.191 -0.778 1.00 54.28 305 ALA A CA 1
ATOM 2210 C C . ALA A 1 305 ? 4.901 8.662 -1.012 1.00 54.28 305 ALA A C 1
ATOM 2212 O O . ALA A 1 305 ? 5.751 9.399 -1.497 1.00 54.28 305 ALA A O 1
ATOM 2213 N N . VAL A 1 306 ? 5.184 7.399 -0.671 1.00 55.81 306 VAL A N 1
ATOM 2214 C CA . VAL A 1 306 ? 6.489 6.759 -0.910 1.00 55.81 306 VAL A CA 1
ATOM 2215 C C . VAL A 1 306 ? 6.288 5.632 -1.915 1.00 55.81 306 VAL A C 1
ATOM 2217 O O . VAL A 1 306 ? 5.827 4.542 -1.577 1.00 55.81 306 VAL A O 1
ATOM 2220 N N . ALA A 1 307 ? 6.584 5.935 -3.174 1.00 62.28 307 ALA A N 1
ATOM 2221 C CA . ALA A 1 307 ? 6.347 5.066 -4.316 1.00 62.28 307 ALA A CA 1
ATOM 2222 C C . ALA A 1 307 ? 7.645 4.453 -4.852 1.00 62.28 307 ALA A C 1
ATOM 2224 O O . ALA A 1 307 ? 8.734 4.994 -4.656 1.00 62.28 307 ALA A O 1
ATOM 2225 N N . ALA A 1 308 ? 7.522 3.366 -5.617 1.00 70.56 308 ALA A N 1
ATOM 2226 C CA . ALA A 1 308 ? 8.608 2.938 -6.489 1.00 70.56 308 ALA A CA 1
ATOM 2227 C C . ALA A 1 308 ? 8.975 4.053 -7.477 1.00 70.56 308 ALA A C 1
ATOM 2229 O O . ALA A 1 308 ? 8.111 4.749 -8.019 1.00 70.56 308 ALA A O 1
A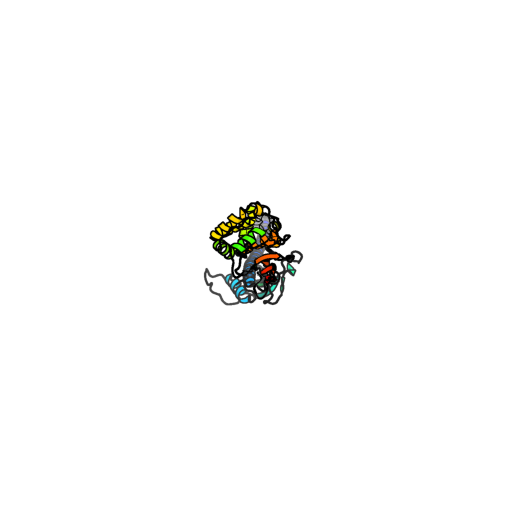TOM 2230 N N . GLN A 1 309 ? 10.275 4.185 -7.716 1.00 80.31 309 GLN A N 1
ATOM 2231 C CA . GLN A 1 309 ? 10.845 5.093 -8.699 1.00 80.31 309 GLN A CA 1
ATOM 2232 C C . GLN A 1 309 ? 11.363 4.278 -9.877 1.00 80.31 309 GLN A C 1
ATOM 2234 O O . GLN A 1 309 ? 11.989 3.240 -9.674 1.00 80.31 309 GLN A O 1
ATOM 2239 N N . VAL A 1 310 ? 11.144 4.760 -11.095 1.00 79.88 310 VAL A N 1
ATOM 2240 C CA . VAL A 1 310 ? 11.690 4.162 -12.317 1.00 79.88 310 VAL A CA 1
ATOM 2241 C C . VAL A 1 310 ? 12.624 5.151 -13.004 1.00 79.88 310 VAL A C 1
ATOM 2243 O O . VAL A 1 310 ? 12.378 6.355 -13.001 1.00 79.88 310 VAL A O 1
ATOM 2246 N N . SER A 1 311 ? 13.715 4.656 -13.589 1.00 86.25 311 SER A N 1
ATOM 2247 C CA . SER A 1 311 ? 14.558 5.490 -14.451 1.00 86.25 311 SER A CA 1
ATOM 2248 C C . SER A 1 311 ? 13.763 5.931 -15.684 1.00 86.25 311 SER A C 1
ATOM 2250 O O . SER A 1 311 ? 13.123 5.090 -16.318 1.00 86.25 311 SER A O 1
ATOM 2252 N N . ALA A 1 312 ? 13.823 7.211 -16.055 1.00 90.00 312 ALA A N 1
ATOM 2253 C CA . ALA A 1 312 ? 13.118 7.727 -17.231 1.00 90.00 312 ALA A CA 1
ATOM 2254 C C . ALA A 1 312 ? 13.558 7.027 -18.529 1.00 90.00 312 ALA A C 1
ATOM 2256 O O . ALA A 1 312 ? 12.724 6.716 -19.378 1.00 90.00 312 ALA A O 1
ATOM 2257 N N . LEU A 1 313 ? 14.855 6.724 -18.670 1.00 85.75 313 LEU A N 1
ATOM 2258 C CA . LEU A 1 313 ? 15.371 5.978 -19.821 1.00 85.75 313 LEU A CA 1
ATOM 2259 C C . LEU A 1 313 ? 14.838 4.546 -19.852 1.00 85.75 313 LEU A C 1
ATOM 2261 O O . LEU A 1 313 ? 14.481 4.053 -20.919 1.00 85.75 313 LEU A O 1
ATOM 2265 N N . ASN A 1 314 ? 14.774 3.886 -18.692 1.00 80.69 314 ASN A N 1
ATOM 2266 C CA . ASN A 1 314 ? 14.201 2.548 -18.620 1.00 80.69 314 ASN A CA 1
ATOM 2267 C C . ASN A 1 314 ? 12.733 2.610 -19.045 1.00 80.69 314 ASN A C 1
ATOM 2269 O O . ASN A 1 314 ? 12.381 1.874 -19.964 1.00 80.69 314 ASN A O 1
ATOM 2273 N N . LEU A 1 315 ? 11.941 3.530 -18.462 1.00 85.50 315 LEU A N 1
ATOM 2274 C CA . LEU A 1 315 ? 10.531 3.777 -18.806 1.00 85.50 315 LEU A CA 1
ATOM 2275 C C . LEU A 1 315 ? 10.327 3.863 -20.324 1.00 85.50 315 LEU A C 1
ATOM 2277 O O . LEU A 1 315 ? 9.603 3.053 -20.903 1.00 85.50 315 LEU A O 1
ATOM 2281 N N . LEU A 1 316 ? 11.064 4.775 -20.962 1.00 87.06 316 LEU A N 1
ATOM 2282 C CA . LEU A 1 316 ? 11.053 4.980 -22.407 1.00 87.06 316 LEU A CA 1
ATOM 2283 C C . LEU A 1 316 ? 11.390 3.702 -23.186 1.00 87.06 316 LEU A C 1
ATOM 2285 O O . LEU A 1 316 ? 10.695 3.357 -24.139 1.00 87.06 316 LEU A O 1
ATOM 2289 N N . MET A 1 317 ? 12.455 2.997 -22.795 1.00 80.69 317 MET A N 1
ATOM 2290 C CA . MET A 1 317 ? 12.899 1.789 -23.490 1.00 80.69 317 MET A CA 1
ATOM 2291 C C . MET A 1 317 ? 11.865 0.665 -23.412 1.00 80.69 317 MET A C 1
ATOM 2293 O O . MET A 1 317 ? 11.616 0.029 -24.433 1.00 80.69 317 MET A O 1
ATOM 2297 N N . ALA A 1 318 ? 11.235 0.413 -22.257 1.00 78.75 318 ALA A N 1
ATOM 2298 C CA . ALA A 1 318 ? 10.222 -0.645 -22.199 1.00 78.75 318 ALA A CA 1
ATOM 2299 C C . ALA A 1 318 ? 8.936 -0.261 -22.925 1.00 78.75 318 ALA A C 1
ATOM 2301 O O . ALA A 1 318 ? 8.358 -1.118 -23.586 1.00 78.75 318 ALA A O 1
ATOM 2302 N N . GLU A 1 319 ? 8.501 0.999 -22.855 1.00 82.19 319 GLU A N 1
ATOM 2303 C CA . GLU A 1 319 ? 7.344 1.461 -23.630 1.00 82.19 319 GLU A CA 1
ATOM 2304 C C . GLU A 1 319 ? 7.596 1.303 -25.133 1.00 82.19 319 GLU A C 1
ATOM 2306 O O . GLU A 1 319 ? 6.776 0.713 -25.838 1.00 82.19 3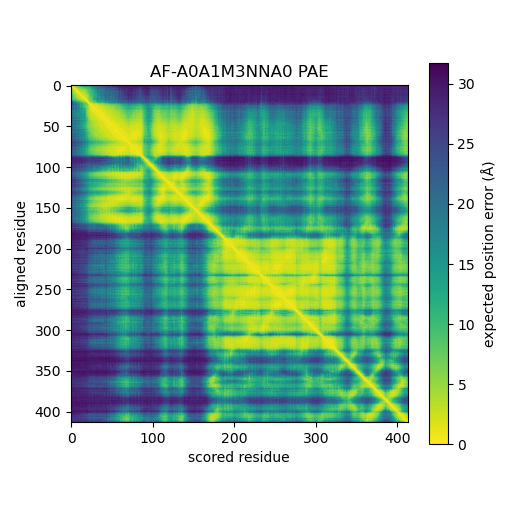19 GLU A O 1
ATOM 2311 N N . ALA A 1 320 ? 8.766 1.732 -25.614 1.00 80.56 320 ALA A N 1
ATOM 2312 C CA . ALA A 1 320 ? 9.149 1.608 -27.016 1.00 80.56 320 ALA A CA 1
ATOM 2313 C C . ALA A 1 320 ? 9.262 0.137 -27.464 1.00 80.56 320 ALA A C 1
ATOM 2315 O O . ALA A 1 320 ? 8.821 -0.221 -28.555 1.00 80.56 320 ALA A O 1
ATOM 2316 N N . GLN A 1 321 ? 9.803 -0.741 -26.613 1.00 75.25 321 GLN A N 1
ATOM 2317 C CA . GLN A 1 321 ? 9.872 -2.180 -26.889 1.00 75.25 321 GLN A CA 1
ATOM 2318 C C . GLN A 1 321 ? 8.488 -2.838 -26.922 1.00 75.25 321 GLN A C 1
ATOM 2320 O O . GLN A 1 321 ? 8.229 -3.643 -27.812 1.00 75.25 321 GLN A O 1
ATOM 2325 N N . VAL A 1 322 ? 7.592 -2.504 -25.987 1.00 77.56 322 VAL A N 1
ATOM 2326 C CA . VAL A 1 322 ? 6.231 -3.067 -25.941 1.00 77.56 322 VAL A CA 1
ATOM 2327 C C . VAL A 1 322 ? 5.402 -2.604 -27.127 1.00 77.56 322 VAL A C 1
ATOM 2329 O O . VAL A 1 322 ? 4.735 -3.420 -27.762 1.00 77.56 322 VAL A O 1
ATOM 2332 N N . ALA A 1 323 ? 5.493 -1.325 -27.485 1.00 78.69 323 ALA A N 1
ATOM 2333 C CA . ALA A 1 323 ? 4.822 -0.800 -28.667 1.00 78.69 323 ALA A CA 1
ATOM 2334 C C . ALA A 1 323 ? 5.275 -1.491 -29.955 1.00 78.69 323 ALA A C 1
ATOM 2336 O O . ALA A 1 323 ? 4.483 -1.676 -30.880 1.00 78.69 323 ALA A O 1
ATOM 2337 N N . ASN A 1 324 ? 6.548 -1.892 -30.001 1.00 73.25 324 ASN A N 1
ATOM 2338 C CA . ASN A 1 324 ? 7.165 -2.500 -31.169 1.00 73.25 324 ASN A CA 1
ATOM 2339 C C . ASN A 1 324 ? 7.307 -4.031 -31.071 1.00 73.25 324 ASN A C 1
ATOM 2341 O O . ASN A 1 324 ? 7.978 -4.632 -31.906 1.00 73.25 324 ASN A O 1
ATOM 2345 N N . ALA A 1 325 ? 6.652 -4.687 -30.102 1.00 63.88 325 ALA A N 1
ATOM 2346 C CA . ALA A 1 325 ? 6.841 -6.108 -29.770 1.00 63.88 325 ALA A CA 1
ATOM 2347 C C . ALA A 1 325 ? 6.562 -7.097 -30.923 1.00 63.88 325 ALA A C 1
ATOM 2349 O O . ALA A 1 325 ? 6.936 -8.263 -30.846 1.00 63.88 325 ALA A O 1
ATOM 2350 N N . LYS A 1 326 ? 5.913 -6.647 -32.005 1.00 60.12 326 LYS A N 1
ATOM 2351 C CA . LYS A 1 326 ? 5.651 -7.448 -33.214 1.00 60.12 326 LYS A CA 1
ATOM 2352 C C . LYS A 1 326 ? 6.705 -7.282 -34.316 1.00 60.12 326 LYS A C 1
ATOM 2354 O O . LYS A 1 326 ? 6.570 -7.912 -35.362 1.00 60.12 326 LYS A O 1
ATOM 2359 N N . ARG A 1 327 ? 7.713 -6.419 -34.143 1.00 58.28 327 ARG A N 1
ATOM 2360 C CA . ARG A 1 327 ? 8.714 -6.112 -35.176 1.00 58.28 327 ARG A CA 1
ATOM 2361 C C . ARG A 1 327 ? 10.121 -6.467 -34.696 1.00 58.28 327 ARG A C 1
ATOM 2363 O O . ARG A 1 327 ? 10.565 -6.014 -33.647 1.00 58.28 327 ARG A O 1
ATOM 2370 N N . GLN A 1 328 ? 10.846 -7.242 -35.502 1.00 57.91 328 GLN A N 1
ATOM 2371 C CA . GLN A 1 328 ? 12.300 -7.358 -35.370 1.00 57.91 328 GLN A CA 1
ATOM 2372 C C . GLN A 1 328 ? 12.926 -6.054 -35.872 1.00 57.91 328 GLN A C 1
ATOM 2374 O O . GLN A 1 328 ? 12.635 -5.616 -36.987 1.00 57.91 328 GLN A O 1
ATOM 2379 N N . VAL A 1 329 ? 13.766 -5.420 -35.055 1.00 63.69 329 VAL A N 1
ATOM 2380 C CA . VAL A 1 329 ? 14.414 -4.157 -35.416 1.00 63.69 329 VAL A CA 1
ATOM 2381 C C . VAL A 1 329 ? 15.795 -4.466 -35.983 1.00 63.69 329 VAL A C 1
ATOM 2383 O O . VAL A 1 329 ? 16.751 -4.721 -35.257 1.00 63.69 329 VAL A O 1
ATOM 2386 N N . SER A 1 330 ? 15.908 -4.462 -37.310 1.00 59.34 330 SER A N 1
ATOM 2387 C CA . SER A 1 330 ? 17.204 -4.546 -37.985 1.00 59.34 330 SER A CA 1
ATOM 2388 C C . SER A 1 330 ? 17.776 -3.142 -38.144 1.00 59.34 330 SER A C 1
ATOM 2390 O O . SER A 1 330 ? 17.185 -2.325 -38.846 1.00 59.34 330 SER A O 1
ATOM 2392 N N . LEU A 1 331 ? 18.937 -2.879 -37.546 1.00 61.81 331 LEU A N 1
ATOM 2393 C CA . LEU A 1 331 ? 19.601 -1.584 -37.598 1.00 61.81 331 LEU A CA 1
ATOM 2394 C C . LEU A 1 331 ? 20.958 -1.726 -38.294 1.00 61.81 331 LEU A C 1
ATOM 2396 O O . LEU A 1 331 ? 21.874 -2.389 -37.805 1.00 61.81 331 LEU A O 1
ATOM 2400 N N . ASP A 1 332 ? 21.101 -1.110 -39.462 1.00 61.34 332 ASP A N 1
ATOM 2401 C CA . ASP A 1 332 ? 22.426 -0.983 -40.060 1.00 61.34 332 ASP A CA 1
ATOM 2402 C C . ASP A 1 332 ? 23.167 0.130 -39.317 1.00 61.34 332 ASP A C 1
ATOM 2404 O O . ASP A 1 332 ? 22.832 1.306 -39.449 1.00 61.34 332 ASP A O 1
ATOM 2408 N N . LEU A 1 333 ? 24.106 -0.247 -38.448 1.00 58.31 333 LEU A N 1
ATOM 2409 C CA . LEU A 1 333 ? 24.796 0.717 -37.597 1.00 58.31 333 LEU A CA 1
ATOM 2410 C C . LEU A 1 333 ? 25.822 1.547 -38.369 1.00 58.31 333 LEU A C 1
ATOM 2412 O O . LEU A 1 333 ? 26.377 2.477 -37.788 1.00 58.31 333 LEU A O 1
ATOM 2416 N N . GLY A 1 334 ? 26.109 1.211 -39.635 1.00 55.22 334 GLY A N 1
ATOM 2417 C CA . GLY A 1 334 ? 27.042 1.964 -40.473 1.00 55.22 334 GLY A CA 1
ATOM 2418 C C . GLY A 1 334 ? 28.425 2.155 -39.839 1.00 55.22 334 GLY A C 1
ATOM 2419 O O . GLY A 1 334 ? 29.138 3.085 -40.207 1.00 55.22 334 GLY A O 1
ATOM 2420 N N . VAL A 1 335 ? 28.800 1.325 -38.853 1.00 55.38 335 VAL A N 1
ATOM 2421 C CA . VAL A 1 335 ? 30.031 1.529 -38.085 1.00 55.38 335 VAL A CA 1
ATOM 2422 C C . VAL A 1 335 ? 31.211 1.130 -38.961 1.00 55.38 335 VAL A C 1
ATOM 2424 O O . VAL A 1 335 ? 31.512 -0.053 -39.125 1.00 55.38 335 VAL A O 1
ATOM 2427 N N . SER A 1 336 ? 31.902 2.120 -39.517 1.00 50.03 336 SER A N 1
ATOM 2428 C CA . SER A 1 336 ? 33.191 1.937 -40.177 1.00 50.03 336 SER A CA 1
ATOM 2429 C C . SER A 1 336 ? 34.285 1.823 -39.115 1.00 50.03 336 SER A C 1
ATOM 2431 O O . SER A 1 336 ? 34.984 2.786 -38.799 1.00 50.03 336 SER A O 1
ATOM 2433 N N . LEU A 1 337 ? 34.399 0.647 -38.506 1.00 53.19 337 LEU A N 1
ATOM 2434 C CA . LEU A 1 337 ? 35.546 0.312 -37.666 1.00 53.19 337 LEU A CA 1
ATOM 2435 C C . LEU A 1 337 ? 36.760 0.013 -38.574 1.00 53.19 337 LEU A C 1
ATOM 2437 O O . LEU A 1 337 ? 36.607 -0.710 -39.562 1.00 53.19 337 LEU A O 1
ATOM 2441 N N . PRO A 1 338 ? 37.969 0.523 -38.275 1.00 50.59 338 PRO A N 1
ATOM 2442 C CA . PRO A 1 338 ? 39.167 0.205 -39.054 1.00 50.59 338 PRO A CA 1
ATOM 2443 C C . PRO A 1 338 ? 39.388 -1.317 -39.156 1.00 50.59 338 PRO A C 1
ATOM 2445 O O . PRO A 1 338 ? 39.466 -1.998 -38.136 1.00 50.59 338 PRO A O 1
ATOM 2448 N N . GLY A 1 339 ? 39.470 -1.854 -40.381 1.00 57.53 339 GLY A N 1
ATOM 2449 C CA . GLY A 1 339 ? 39.621 -3.297 -40.652 1.00 57.53 339 GLY A CA 1
ATOM 2450 C C . GLY A 1 339 ? 38.315 -4.072 -40.904 1.00 57.53 339 GLY A C 1
ATOM 2451 O O . GLY A 1 339 ? 38.360 -5.270 -41.188 1.00 57.53 339 GLY A O 1
ATOM 2452 N N . LEU A 1 340 ? 37.156 -3.411 -40.849 1.00 58.38 340 LEU A N 1
ATOM 2453 C CA . LEU A 1 340 ? 35.835 -4.003 -41.087 1.00 58.38 340 LEU A CA 1
ATOM 2454 C C . LEU A 1 340 ? 35.214 -3.483 -42.391 1.00 58.38 340 LEU A C 1
ATOM 2456 O O . LEU A 1 340 ? 35.302 -2.296 -42.689 1.00 58.38 340 LEU A O 1
ATOM 2460 N N . ALA A 1 341 ? 34.594 -4.374 -43.176 1.00 60.59 341 ALA A N 1
ATOM 2461 C CA . ALA A 1 341 ? 33.941 -4.013 -44.442 1.00 60.59 341 ALA A CA 1
ATOM 2462 C C . ALA A 1 341 ? 32.564 -3.394 -44.183 1.00 60.59 341 ALA A C 1
ATOM 2464 O O . ALA A 1 341 ? 32.192 -2.387 -44.777 1.00 60.59 341 ALA A O 1
ATOM 2465 N N . SER A 1 342 ? 31.807 -4.038 -43.294 1.00 61.28 342 SER A N 1
ATOM 2466 C CA . SER A 1 342 ? 30.513 -3.587 -42.798 1.00 61.28 342 SER A CA 1
ATOM 2467 C C . SER A 1 342 ? 30.161 -4.345 -41.515 1.00 61.28 342 SER A C 1
ATOM 2469 O O . SER A 1 342 ? 30.548 -5.503 -41.331 1.00 61.28 342 SER A O 1
ATOM 2471 N N . ALA A 1 343 ? 29.428 -3.696 -40.612 1.00 58.72 343 ALA A N 1
ATOM 2472 C CA . ALA A 1 343 ? 28.898 -4.311 -39.400 1.00 58.72 343 ALA A CA 1
ATOM 2473 C C . ALA A 1 343 ? 27.394 -4.040 -39.332 1.00 58.72 343 ALA A C 1
ATOM 2475 O O . ALA A 1 343 ? 26.973 -2.897 -39.152 1.00 58.72 343 ALA A O 1
ATOM 2476 N N . LYS A 1 344 ? 26.586 -5.092 -39.481 1.00 62.56 344 LYS A N 1
ATOM 2477 C CA . LYS A 1 344 ? 25.129 -5.007 -39.392 1.00 62.56 344 LYS A CA 1
ATOM 2478 C C . LYS A 1 344 ? 24.686 -5.536 -38.035 1.00 62.56 344 LYS A C 1
ATOM 2480 O O . LYS A 1 344 ? 25.043 -6.648 -37.660 1.00 62.56 344 LYS A O 1
ATOM 2485 N N . VAL A 1 345 ? 23.874 -4.777 -37.303 1.00 61.81 345 VAL A N 1
ATOM 2486 C CA . VAL A 1 345 ? 23.305 -5.242 -36.033 1.00 61.81 345 VAL A CA 1
ATOM 2487 C C . VAL A 1 345 ? 21.819 -5.482 -36.197 1.00 61.81 345 VAL A C 1
ATOM 2489 O O . VAL A 1 345 ? 21.022 -4.577 -36.415 1.00 61.81 345 VAL A O 1
ATOM 2492 N N . THR A 1 346 ? 21.422 -6.736 -36.059 1.00 61.44 346 THR A N 1
ATOM 2493 C CA . THR A 1 346 ? 20.010 -7.090 -35.986 1.00 61.44 346 THR A CA 1
ATOM 2494 C C . THR A 1 346 ? 19.637 -7.241 -34.521 1.00 61.44 346 THR A C 1
ATOM 2496 O O . THR A 1 346 ? 20.115 -8.144 -33.836 1.00 61.44 346 THR A O 1
ATOM 2499 N N . LEU A 1 347 ? 18.787 -6.344 -34.024 1.00 61.06 347 LEU A N 1
ATOM 2500 C CA . LEU A 1 347 ? 18.223 -6.468 -32.691 1.00 61.06 347 LEU A CA 1
ATOM 2501 C C . LEU A 1 347 ? 16.953 -7.320 -32.771 1.00 61.06 347 LEU A C 1
ATOM 2503 O O . LEU A 1 347 ? 15.893 -6.872 -33.216 1.00 61.06 347 LEU A O 1
ATOM 2507 N N . GLY A 1 348 ? 17.070 -8.570 -32.332 1.00 57.69 348 GLY A N 1
ATOM 2508 C CA . GLY A 1 348 ? 15.932 -9.452 -32.135 1.00 57.69 348 GLY A CA 1
ATOM 2509 C C . GLY A 1 348 ? 15.372 -9.251 -30.733 1.00 57.69 348 GLY A C 1
ATOM 2510 O O . GLY A 1 348 ? 15.915 -9.769 -29.759 1.00 57.69 348 GLY A O 1
ATOM 2511 N N . ILE A 1 349 ? 14.265 -8.524 -30.609 1.00 56.53 349 ILE A N 1
ATOM 2512 C CA . ILE A 1 349 ? 13.487 -8.567 -29.369 1.00 56.53 349 ILE A CA 1
ATOM 2513 C C . ILE A 1 349 ? 12.746 -9.907 -29.397 1.00 56.53 349 ILE A C 1
ATOM 2515 O O . ILE A 1 349 ? 11.882 -10.117 -30.246 1.00 56.53 349 ILE A O 1
ATOM 2519 N N . GLY A 1 350 ? 13.165 -10.853 -28.551 1.00 52.19 350 GLY A N 1
ATOM 2520 C CA . GLY A 1 350 ? 12.497 -12.150 -28.433 1.00 52.19 350 GLY A CA 1
ATOM 2521 C C . GLY A 1 350 ? 11.061 -11.998 -27.926 1.00 52.19 350 GLY A C 1
ATOM 2522 O O . GLY A 1 350 ? 10.698 -10.946 -27.396 1.00 52.19 350 GLY A O 1
ATOM 2523 N N . GLU A 1 351 ? 10.243 -13.047 -28.065 1.00 46.12 351 GLU A N 1
ATOM 2524 C CA . GLU A 1 351 ? 8.918 -13.079 -27.437 1.00 46.12 351 GLU A CA 1
ATOM 2525 C C . GLU A 1 351 ? 9.052 -12.781 -25.943 1.00 46.12 351 GLU A C 1
ATOM 2527 O O . GLU A 1 351 ? 9.736 -13.483 -25.193 1.00 46.12 351 GLU A O 1
ATOM 2532 N N . ARG A 1 352 ? 8.427 -11.683 -25.520 1.00 46.47 352 ARG A N 1
ATOM 2533 C CA . ARG A 1 352 ? 8.452 -11.252 -24.130 1.00 46.47 352 ARG A CA 1
ATOM 2534 C C . ARG A 1 352 ? 7.672 -12.283 -23.302 1.00 46.47 352 ARG A C 1
ATOM 2536 O O . ARG A 1 352 ? 6.575 -12.664 -23.716 1.00 46.47 352 ARG A O 1
ATOM 2543 N N . PRO A 1 353 ? 8.173 -12.719 -22.131 1.00 43.09 353 PRO A N 1
ATOM 2544 C CA . PRO A 1 353 ? 7.370 -13.503 -21.204 1.00 43.09 353 PRO A CA 1
ATOM 2545 C C . PRO A 1 353 ? 6.047 -12.779 -20.945 1.00 43.09 353 PRO A C 1
ATOM 2547 O O . PRO A 1 353 ? 6.043 -11.564 -20.738 1.00 43.09 353 PRO A O 1
ATOM 2550 N N . VAL A 1 354 ? 4.937 -13.519 -20.907 1.00 42.50 354 VAL A N 1
ATOM 2551 C CA . VAL A 1 354 ? 3.550 -13.012 -20.773 1.00 42.50 354 VAL A CA 1
ATOM 2552 C C . VAL A 1 354 ? 3.335 -12.149 -19.503 1.00 42.50 354 VAL A C 1
ATOM 2554 O O . VAL A 1 354 ? 2.271 -11.574 -19.306 1.00 42.50 354 VAL A O 1
ATOM 2557 N N . LYS A 1 355 ? 4.346 -12.034 -18.626 1.00 50.28 355 LYS A N 1
ATOM 2558 C CA . LYS A 1 355 ? 4.352 -11.249 -17.383 1.00 50.28 355 LYS A CA 1
ATOM 2559 C C . LYS A 1 355 ? 5.705 -10.569 -17.110 1.00 50.28 355 LYS A C 1
ATOM 2561 O O . LYS A 1 355 ? 6.216 -10.639 -15.996 1.00 50.28 355 LYS A O 1
ATOM 2566 N N . ALA A 1 356 ? 6.322 -9.939 -18.111 1.00 50.03 356 ALA A N 1
ATOM 2567 C CA . ALA A 1 356 ? 7.533 -9.130 -17.915 1.00 50.03 356 ALA A CA 1
ATOM 2568 C C . ALA A 1 356 ? 7.206 -7.789 -17.230 1.00 50.03 356 ALA A C 1
ATOM 2570 O O . ALA A 1 356 ? 7.293 -6.709 -17.816 1.00 50.03 356 ALA A O 1
ATOM 2571 N N . VAL A 1 357 ? 6.776 -7.884 -15.978 1.00 58.00 357 VAL A N 1
ATOM 2572 C CA . VAL A 1 357 ? 6.552 -6.752 -15.093 1.00 58.00 357 VAL A CA 1
ATOM 2573 C C . VAL A 1 357 ? 7.909 -6.353 -14.541 1.00 58.00 357 VAL A C 1
ATOM 2575 O O . VAL A 1 357 ? 8.519 -7.126 -13.825 1.00 58.00 357 VAL A O 1
ATOM 2578 N N . TRP A 1 358 ? 8.413 -5.165 -14.838 1.00 64.88 358 TRP A N 1
ATOM 2579 C CA . TRP A 1 358 ? 9.694 -4.700 -14.278 1.00 64.88 358 TRP A CA 1
ATOM 2580 C C . TRP A 1 358 ? 9.562 -3.963 -12.939 1.00 64.88 358 TRP A C 1
ATOM 2582 O O . TRP A 1 358 ? 10.566 -3.633 -12.308 1.00 64.88 358 TRP A O 1
ATOM 2592 N N . LEU A 1 359 ? 8.324 -3.686 -12.525 1.00 65.06 359 LEU A N 1
ATOM 2593 C CA . LEU A 1 359 ? 7.964 -2.947 -11.331 1.00 65.06 359 LEU A CA 1
ATOM 2594 C C . LEU A 1 359 ? 6.764 -3.638 -10.719 1.00 65.06 359 LEU A C 1
ATOM 2596 O O . LEU A 1 359 ? 5.677 -3.619 -11.296 1.00 65.06 359 LEU A O 1
ATOM 2600 N N . ALA A 1 360 ? 6.992 -4.241 -9.562 1.00 65.44 360 ALA A N 1
ATOM 2601 C CA . ALA A 1 360 ? 5.979 -4.973 -8.835 1.00 65.44 360 ALA A CA 1
ATOM 2602 C C . ALA A 1 360 ? 5.749 -4.324 -7.477 1.00 65.44 360 ALA A C 1
ATOM 2604 O O . ALA A 1 360 ? 6.694 -3.934 -6.786 1.00 65.44 360 ALA A O 1
ATOM 2605 N N . ASN A 1 361 ? 4.483 -4.254 -7.085 1.00 67.12 361 ASN A N 1
ATOM 2606 C CA . ASN A 1 361 ? 4.083 -3.950 -5.724 1.00 67.12 361 ASN A CA 1
ATOM 2607 C C . ASN A 1 361 ? 3.232 -5.088 -5.167 1.00 67.12 361 ASN A C 1
ATOM 2609 O O . ASN A 1 361 ? 2.300 -5.569 -5.806 1.00 67.12 361 ASN A O 1
ATOM 2613 N N . GLY A 1 362 ? 3.532 -5.510 -3.947 1.00 63.97 362 GLY A N 1
ATOM 2614 C CA . GLY A 1 362 ? 2.767 -6.565 -3.306 1.00 63.97 362 GLY A CA 1
ATOM 2615 C C . GLY A 1 362 ? 3.387 -7.028 -1.998 1.00 63.97 362 GLY A C 1
ATOM 2616 O O . GLY A 1 362 ? 4.417 -6.497 -1.571 1.00 63.97 362 GLY A O 1
ATOM 2617 N N . PRO A 1 363 ? 2.750 -8.007 -1.338 1.00 65.06 363 PRO A N 1
ATOM 2618 C CA . PRO A 1 363 ? 3.300 -8.592 -0.132 1.00 65.06 363 PRO A CA 1
ATOM 2619 C C . PRO A 1 363 ? 4.582 -9.385 -0.436 1.00 65.06 363 PRO A C 1
ATOM 2621 O O . PRO A 1 363 ? 4.802 -9.805 -1.584 1.00 65.06 363 PRO A O 1
ATOM 2624 N N . PRO A 1 364 ? 5.418 -9.632 0.592 1.00 69.25 364 PRO A N 1
ATOM 2625 C CA . PRO A 1 364 ? 6.561 -10.526 0.475 1.00 69.25 364 PRO A CA 1
ATOM 2626 C C . PRO A 1 364 ? 6.182 -11.843 -0.207 1.00 69.25 364 PRO A C 1
ATOM 2628 O O . PRO A 1 364 ? 5.105 -12.395 0.020 1.00 69.25 364 PRO A O 1
ATOM 2631 N N . ASN A 1 365 ? 7.078 -12.344 -1.049 1.00 66.62 365 ASN A N 1
ATOM 2632 C CA . ASN A 1 365 ? 6.967 -13.568 -1.837 1.00 66.62 365 ASN A CA 1
ATOM 2633 C C . ASN A 1 365 ? 5.928 -13.576 -2.970 1.00 66.62 365 ASN A C 1
ATOM 2635 O O . ASN A 1 365 ? 5.984 -14.510 -3.774 1.00 66.62 365 ASN A O 1
ATOM 2639 N N . ALA A 1 366 ? 5.049 -12.575 -3.083 1.00 69.50 366 ALA A N 1
ATOM 2640 C CA . ALA A 1 366 ? 4.081 -12.459 -4.180 1.00 69.50 366 ALA A CA 1
ATOM 2641 C C . ALA A 1 366 ? 4.537 -11.495 -5.288 1.00 69.50 366 ALA A C 1
ATOM 2643 O O . ALA A 1 366 ? 4.257 -11.739 -6.458 1.00 69.50 366 ALA A O 1
ATOM 2644 N N . ALA A 1 367 ? 5.260 -10.428 -4.934 1.00 68.62 367 ALA A N 1
ATOM 2645 C CA . ALA A 1 367 ? 5.761 -9.444 -5.891 1.00 68.62 367 ALA A CA 1
ATOM 2646 C C . ALA A 1 367 ? 7.058 -9.926 -6.569 1.00 68.62 367 ALA A C 1
ATOM 2648 O O . ALA A 1 367 ? 8.068 -10.177 -5.899 1.00 68.62 367 ALA A O 1
ATOM 2649 N N . GLN A 1 368 ? 7.019 -10.052 -7.897 1.00 73.06 368 GLN A N 1
ATOM 2650 C CA . GLN A 1 368 ? 8.133 -10.479 -8.748 1.00 73.06 368 GLN A CA 1
ATOM 2651 C C . GLN A 1 368 ? 8.296 -9.490 -9.894 1.00 73.06 368 GLN A C 1
ATOM 2653 O O . GLN A 1 368 ? 7.298 -9.080 -10.486 1.00 73.06 368 GLN A O 1
ATOM 2658 N N . ALA A 1 369 ? 9.540 -9.124 -10.195 1.00 69.25 369 ALA A N 1
ATOM 2659 C CA . ALA A 1 369 ? 9.863 -8.293 -11.338 1.00 69.25 369 ALA A CA 1
ATOM 2660 C C . ALA A 1 369 ? 10.889 -8.974 -12.248 1.00 69.25 369 ALA A C 1
ATOM 2662 O O . ALA A 1 369 ? 11.854 -9.568 -11.767 1.00 69.25 369 ALA A O 1
ATOM 2663 N N . HIS A 1 370 ? 10.676 -8.846 -13.554 1.00 71.00 370 HIS A N 1
ATOM 2664 C CA . HIS A 1 370 ? 11.446 -9.478 -14.616 1.00 71.00 370 HIS A CA 1
ATOM 2665 C C . HIS A 1 370 ? 11.734 -8.463 -15.729 1.00 71.00 370 HIS A C 1
ATOM 2667 O O . HIS A 1 370 ? 10.818 -7.786 -16.210 1.00 71.00 370 HIS A O 1
ATOM 2673 N N . THR A 1 371 ? 12.988 -8.373 -16.180 1.00 67.19 371 THR A N 1
ATOM 2674 C CA . THR A 1 371 ? 13.356 -7.611 -17.387 1.00 67.19 371 THR A CA 1
ATOM 2675 C C . THR A 1 371 ? 13.388 -8.517 -18.620 1.00 67.19 371 THR A C 1
ATOM 2677 O O . THR A 1 371 ? 13.651 -9.715 -18.530 1.00 67.19 371 THR A O 1
ATOM 2680 N N . ALA A 1 372 ? 13.081 -7.965 -19.798 1.00 60.78 372 ALA A N 1
ATOM 2681 C CA . ALA A 1 372 ? 13.065 -8.742 -21.037 1.00 60.78 372 ALA A CA 1
ATOM 2682 C C . ALA A 1 372 ? 14.489 -9.119 -21.486 1.00 60.78 372 ALA A C 1
ATOM 2684 O O . ALA A 1 372 ? 15.385 -8.275 -21.498 1.00 60.78 372 ALA A O 1
ATOM 2685 N N . GLN A 1 373 ? 14.672 -10.370 -21.922 1.00 57.03 373 GLN A N 1
ATOM 2686 C CA . GLN A 1 373 ? 15.889 -10.816 -22.601 1.00 57.03 373 GLN A CA 1
ATOM 2687 C C . GLN A 1 373 ? 16.010 -10.109 -23.951 1.00 57.03 373 GLN A C 1
ATOM 2689 O O . GLN A 1 373 ? 15.178 -10.296 -24.841 1.00 57.03 373 GLN A O 1
ATOM 2694 N N . THR A 1 374 ? 17.056 -9.304 -24.116 1.00 61.75 374 THR A N 1
ATOM 2695 C CA . THR A 1 374 ? 17.358 -8.685 -25.407 1.00 61.75 374 THR A CA 1
ATOM 2696 C C . THR A 1 374 ? 18.355 -9.569 -26.141 1.00 61.75 374 THR A C 1
ATOM 2698 O O . THR A 1 374 ? 19.459 -9.786 -25.644 1.00 61.75 374 THR A O 1
ATOM 2701 N N . ARG A 1 375 ? 17.989 -10.087 -27.318 1.00 63.25 375 ARG A N 1
ATOM 2702 C CA . ARG A 1 375 ? 18.903 -10.878 -28.149 1.00 63.25 375 ARG A CA 1
ATOM 2703 C C . ARG A 1 375 ? 19.483 -9.997 -29.247 1.00 63.25 375 ARG A C 1
ATOM 2705 O O . ARG A 1 375 ? 18.777 -9.493 -30.117 1.00 63.25 375 ARG A O 1
ATOM 2712 N N . LEU A 1 376 ? 20.790 -9.801 -29.204 1.00 65.25 376 LEU A N 1
ATOM 2713 C CA . LEU A 1 376 ? 21.537 -9.108 -30.238 1.00 65.25 376 LEU A CA 1
ATOM 2714 C C . LEU A 1 376 ? 22.117 -10.147 -31.198 1.00 65.25 376 LEU A C 1
ATOM 2716 O O . LEU A 1 376 ? 22.862 -11.025 -30.772 1.00 65.25 376 LEU A O 1
ATOM 2720 N N . LEU A 1 377 ? 21.808 -10.031 -32.486 1.00 68.06 377 LEU A N 1
ATOM 2721 C CA . LEU A 1 377 ? 22.564 -10.695 -33.541 1.00 68.06 377 LEU A CA 1
ATOM 2722 C C . LEU A 1 377 ? 23.441 -9.646 -34.221 1.00 68.06 377 LEU A C 1
ATOM 2724 O O . LEU A 1 377 ? 22.965 -8.819 -34.999 1.00 68.06 377 LEU A O 1
ATOM 2728 N N . LEU A 1 378 ? 24.728 -9.671 -33.912 1.00 68.31 378 LEU A N 1
ATOM 2729 C CA . LEU A 1 378 ? 25.734 -8.847 -34.561 1.00 68.31 378 LEU A CA 1
ATOM 2730 C C . LEU A 1 378 ? 26.311 -9.636 -35.743 1.00 68.31 378 LEU A C 1
ATOM 2732 O O . LEU A 1 378 ? 26.980 -10.644 -35.553 1.00 68.31 378 LEU A O 1
ATOM 2736 N N . ASP A 1 379 ? 26.041 -9.186 -36.963 1.00 72.06 379 ASP A N 1
ATOM 2737 C CA . ASP A 1 379 ? 26.537 -9.789 -38.199 1.00 72.06 379 ASP A CA 1
ATOM 2738 C C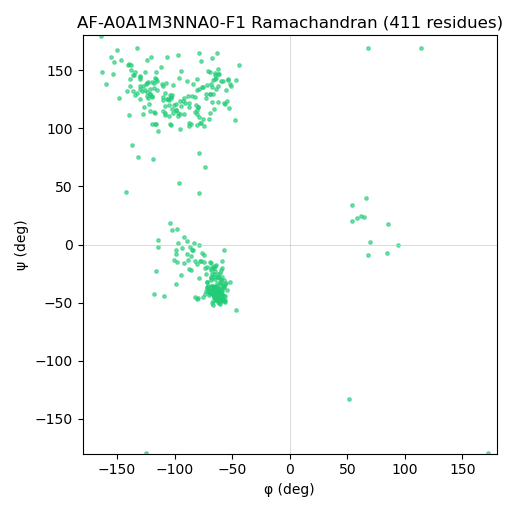 . ASP A 1 379 ? 27.693 -8.946 -38.745 1.00 72.06 379 ASP A C 1
ATOM 2740 O O . ASP A 1 379 ? 27.510 -7.846 -39.278 1.00 72.06 379 ASP A O 1
ATOM 2744 N N . VAL A 1 380 ? 28.910 -9.445 -38.541 1.00 71.31 380 VAL A N 1
ATOM 2745 C CA . VAL A 1 380 ? 30.146 -8.724 -38.844 1.00 71.31 380 VAL A CA 1
ATOM 2746 C C . VAL A 1 380 ? 30.756 -9.260 -40.128 1.00 71.31 380 VAL A C 1
ATOM 2748 O O . VAL A 1 380 ? 31.040 -10.454 -40.213 1.00 71.31 380 VAL A O 1
ATOM 2751 N N . LYS A 1 381 ? 31.034 -8.391 -41.106 1.00 72.44 381 LYS A N 1
ATOM 2752 C CA . LYS A 1 381 ? 31.793 -8.751 -42.309 1.00 72.44 381 LYS A CA 1
ATOM 2753 C C . LYS A 1 381 ? 33.184 -8.118 -42.269 1.00 72.44 381 LYS A C 1
ATOM 2755 O O . LYS A 1 381 ? 33.344 -6.903 -42.380 1.00 72.44 381 LYS A O 1
ATOM 2760 N N . LEU A 1 382 ? 34.200 -8.960 -42.123 1.00 69.94 382 LEU A N 1
ATOM 2761 C CA . LEU A 1 382 ? 35.611 -8.577 -42.123 1.00 69.94 382 LEU A CA 1
ATOM 2762 C C . LEU A 1 382 ? 36.136 -8.484 -43.560 1.00 69.94 382 LEU A C 1
ATOM 2764 O O . LEU A 1 382 ? 35.821 -9.341 -44.391 1.00 69.94 382 LEU A O 1
ATOM 2768 N N . LEU A 1 383 ? 36.941 -7.453 -43.847 1.00 67.50 383 LEU A N 1
ATOM 2769 C CA . LEU A 1 383 ? 37.677 -7.357 -45.111 1.00 67.50 383 LEU A CA 1
ATOM 2770 C C . LEU A 1 383 ? 38.730 -8.466 -45.166 1.00 67.50 383 LEU A C 1
ATOM 2772 O O . LEU A 1 383 ? 39.351 -8.794 -44.154 1.00 67.50 383 LEU A O 1
ATOM 2776 N N . GLY A 1 384 ? 38.927 -9.045 -46.349 1.00 63.41 384 GLY A N 1
ATOM 2777 C CA . GLY A 1 384 ? 40.010 -9.996 -46.556 1.00 63.41 384 GLY A CA 1
ATOM 2778 C C . GLY A 1 384 ? 41.377 -9.328 -46.396 1.00 63.41 384 GLY A C 1
ATOM 2779 O O . GLY A 1 384 ? 41.547 -8.156 -46.730 1.00 63.41 384 GLY A O 1
ATOM 2780 N N . ASN A 1 385 ? 42.353 -10.070 -45.881 1.00 66.75 385 ASN A N 1
ATOM 2781 C CA . ASN A 1 385 ? 43.755 -9.656 -45.816 1.00 66.75 385 ASN A CA 1
ATOM 2782 C C . ASN A 1 385 ? 44.646 -10.710 -46.499 1.00 66.75 385 ASN A C 1
ATOM 2784 O O . ASN A 1 385 ? 44.147 -11.719 -46.995 1.00 66.75 385 ASN A O 1
ATOM 2788 N N . ALA A 1 386 ? 45.966 -10.501 -46.516 1.00 62.97 386 ALA A N 1
ATOM 2789 C CA . ALA A 1 386 ? 46.912 -11.417 -47.166 1.00 62.97 386 ALA A CA 1
ATOM 2790 C C . ALA A 1 386 ? 46.878 -12.865 -46.619 1.00 62.97 386 ALA A C 1
ATOM 2792 O O . ALA A 1 386 ? 47.305 -13.782 -47.312 1.00 62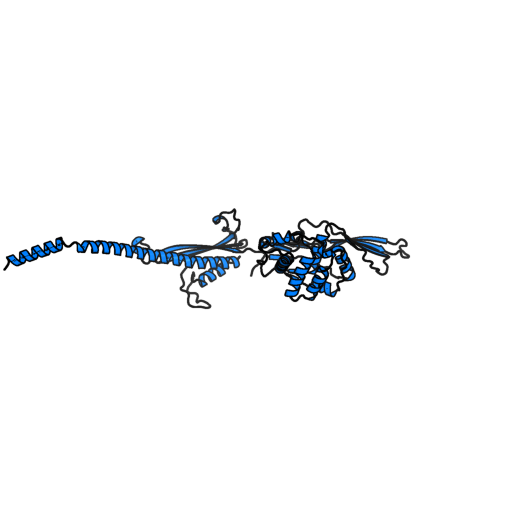.97 386 ALA A O 1
ATOM 2793 N N . LEU A 1 387 ? 46.360 -13.077 -45.402 1.00 61.91 387 LEU A N 1
ATOM 2794 C CA . LEU A 1 387 ? 46.204 -14.389 -44.762 1.00 61.91 387 LEU A CA 1
ATOM 2795 C C . LEU A 1 387 ? 44.805 -14.997 -44.973 1.00 61.91 387 LEU A C 1
ATOM 2797 O O . LEU A 1 387 ? 44.663 -16.216 -44.940 1.00 61.91 387 LEU A O 1
ATOM 2801 N N . VAL A 1 388 ? 43.772 -14.174 -45.194 1.00 63.31 388 VAL A N 1
ATOM 2802 C CA . VAL A 1 388 ? 42.379 -14.602 -45.408 1.00 63.31 388 VAL A CA 1
ATOM 2803 C C . VAL A 1 388 ? 41.758 -13.791 -46.558 1.00 63.31 388 VAL A C 1
ATOM 2805 O O . VAL A 1 388 ? 41.096 -12.782 -46.310 1.00 63.31 388 VAL A O 1
ATOM 2808 N N . PRO A 1 389 ? 41.940 -14.202 -47.827 1.00 61.47 389 PRO A N 1
ATOM 2809 C CA . PRO A 1 389 ? 41.598 -13.373 -48.991 1.00 61.47 389 PRO A CA 1
ATOM 2810 C C . PRO A 1 389 ? 40.094 -13.141 -49.195 1.00 61.47 389 PRO A C 1
ATOM 2812 O O . PRO A 1 389 ? 39.692 -12.115 -49.734 1.00 61.47 389 PRO A O 1
ATOM 2815 N N . ALA A 1 390 ? 39.249 -14.079 -48.759 1.00 68.88 390 ALA A N 1
ATOM 2816 C CA . ALA A 1 390 ? 37.803 -14.044 -49.002 1.00 68.88 390 ALA A CA 1
ATOM 2817 C C . ALA A 1 390 ? 37.007 -13.188 -47.992 1.00 68.88 390 ALA A C 1
ATOM 2819 O O . ALA A 1 390 ? 35.799 -13.009 -48.156 1.00 68.88 390 ALA A O 1
ATOM 2820 N N . GLY A 1 391 ? 37.663 -12.653 -46.954 1.00 67.38 391 GLY A N 1
ATOM 2821 C CA . GLY A 1 391 ? 36.979 -12.053 -45.806 1.00 67.38 391 GLY A CA 1
ATOM 2822 C C . GLY A 1 391 ? 36.229 -13.095 -44.964 1.00 67.38 391 GLY A C 1
ATOM 2823 O O . GLY A 1 391 ? 36.087 -14.255 -45.348 1.00 67.38 391 GLY A O 1
ATOM 2824 N N . VAL A 1 392 ? 35.759 -12.696 -43.783 1.00 76.62 392 VAL A N 1
ATOM 2825 C CA . VAL A 1 392 ? 35.046 -13.587 -42.847 1.00 76.62 392 VAL A CA 1
ATOM 2826 C C . VAL A 1 392 ? 33.738 -12.930 -42.435 1.00 76.62 392 VAL A C 1
ATOM 2828 O O . VAL A 1 392 ? 33.724 -11.756 -42.068 1.00 76.62 392 VAL A O 1
ATOM 2831 N N . ARG A 1 393 ? 32.635 -13.684 -42.488 1.00 79.75 393 ARG A N 1
ATOM 2832 C CA . ARG A 1 393 ? 31.348 -13.276 -41.916 1.00 79.75 393 ARG A CA 1
ATOM 2833 C C . ARG A 1 393 ? 31.161 -13.972 -40.575 1.00 79.75 393 ARG A C 1
ATOM 2835 O O . ARG A 1 393 ? 31.140 -15.199 -40.528 1.00 79.75 393 ARG A O 1
ATOM 2842 N N . LEU A 1 394 ? 31.022 -13.195 -39.509 1.00 75.00 394 LEU A N 1
ATOM 2843 C CA . LEU A 1 394 ? 30.868 -13.691 -38.150 1.00 75.00 394 LEU A CA 1
ATOM 2844 C C . LEU A 1 394 ? 29.495 -13.274 -37.599 1.00 75.00 394 LEU A C 1
ATOM 2846 O O . LEU A 1 394 ? 29.328 -12.111 -37.224 1.00 75.00 394 LEU A O 1
ATOM 2850 N N . PRO A 1 395 ? 28.514 -14.194 -37.539 1.00 78.00 395 PRO A N 1
ATOM 2851 C CA . PRO A 1 395 ? 27.286 -13.975 -36.791 1.00 78.00 395 PRO A CA 1
ATOM 2852 C C . PRO A 1 395 ? 27.554 -14.210 -35.299 1.00 78.00 395 PRO A C 1
ATOM 2854 O O . PRO A 1 395 ? 27.774 -15.337 -34.859 1.00 78.00 395 PRO A O 1
ATOM 2857 N N . VAL A 1 396 ? 27.542 -13.140 -34.511 1.00 74.31 396 VAL A N 1
ATOM 2858 C CA . VAL A 1 396 ? 27.693 -13.176 -33.055 1.00 74.31 396 VAL A CA 1
ATOM 2859 C C . VAL A 1 396 ? 26.323 -12.998 -32.415 1.00 74.31 396 VAL A C 1
ATOM 2861 O O . VAL A 1 396 ? 25.693 -11.950 -32.551 1.00 74.31 396 VAL A O 1
ATOM 2864 N N . TYR A 1 397 ? 25.877 -14.017 -31.688 1.00 68.88 397 TYR A N 1
ATOM 2865 C CA . TYR A 1 397 ? 24.680 -13.942 -30.858 1.00 68.88 397 TYR A CA 1
ATOM 2866 C C . TYR A 1 397 ? 25.066 -13.526 -29.440 1.00 68.88 397 TYR A C 1
ATOM 2868 O O . TYR A 1 397 ? 25.909 -14.164 -28.812 1.00 68.88 397 TYR A O 1
ATOM 2876 N N . VAL A 1 398 ? 24.438 -12.468 -28.932 1.00 66.06 398 VAL A N 1
ATOM 2877 C CA . VAL A 1 398 ? 24.614 -12.002 -27.555 1.00 66.06 398 VAL A CA 1
ATOM 2878 C C . VAL A 1 398 ? 23.246 -11.899 -26.899 1.00 66.06 398 VAL A C 1
ATOM 2880 O O . VAL A 1 398 ? 22.394 -11.129 -27.337 1.00 66.06 398 VAL A O 1
ATOM 2883 N N . GLU A 1 399 ? 23.028 -12.669 -25.838 1.00 63.72 399 GLU A N 1
ATOM 2884 C CA . GLU A 1 399 ? 21.885 -12.465 -24.953 1.00 63.72 399 GLU A CA 1
ATOM 2885 C C . GLU A 1 399 ? 22.281 -11.453 -23.882 1.00 63.72 399 GLU A C 1
ATOM 2887 O O . GLU A 1 399 ? 23.269 -11.625 -23.168 1.00 63.72 399 GLU A O 1
ATOM 2892 N N . LEU A 1 400 ? 21.534 -10.359 -23.804 1.00 64.81 400 LEU A N 1
ATOM 2893 C CA . LEU A 1 400 ? 21.810 -9.262 -22.897 1.00 64.81 400 LEU A CA 1
ATOM 2894 C C . LEU A 1 400 ? 20.671 -9.114 -21.889 1.00 64.81 400 LEU A C 1
ATOM 2896 O O . LEU A 1 400 ? 19.488 -9.176 -22.235 1.00 64.81 400 LEU A O 1
ATOM 2900 N N . ALA A 1 401 ? 21.076 -8.791 -20.660 1.00 60.12 401 ALA A N 1
ATOM 2901 C CA . ALA A 1 401 ? 20.293 -7.981 -19.735 1.00 60.12 401 ALA A CA 1
ATOM 2902 C C . ALA A 1 401 ? 18.972 -8.593 -19.209 1.00 60.12 401 ALA A C 1
ATOM 2904 O O . ALA A 1 401 ? 17.983 -7.882 -19.018 1.00 60.12 401 ALA A O 1
ATOM 2905 N N . ALA A 1 402 ? 18.965 -9.892 -18.898 1.00 64.81 402 ALA A N 1
ATOM 2906 C CA . ALA A 1 402 ? 17.930 -10.471 -18.040 1.00 64.81 402 ALA A CA 1
ATOM 2907 C C . ALA A 1 402 ? 18.244 -10.203 -16.564 1.00 64.81 402 ALA A C 1
ATOM 2909 O O . ALA A 1 402 ? 19.373 -10.408 -16.116 1.00 64.81 402 ALA A O 1
ATOM 2910 N N . ALA A 1 403 ? 17.244 -9.759 -15.817 1.00 67.06 403 ALA A N 1
ATOM 2911 C CA . ALA A 1 403 ? 17.305 -9.622 -14.377 1.00 67.06 403 ALA A CA 1
ATOM 2912 C C . ALA A 1 403 ? 15.961 -10.029 -13.771 1.00 67.06 403 ALA A C 1
ATOM 2914 O O . ALA A 1 403 ? 14.904 -9.564 -14.205 1.00 67.06 403 ALA A O 1
ATOM 2915 N N . ASP A 1 404 ? 16.039 -10.867 -12.742 1.00 73.19 404 ASP A N 1
ATOM 2916 C CA . ASP A 1 404 ? 14.908 -11.325 -11.948 1.00 73.19 404 ASP A CA 1
ATOM 2917 C C . ASP A 1 404 ? 15.074 -10.798 -10.525 1.00 73.19 404 ASP A C 1
ATOM 2919 O O . ASP A 1 404 ? 16.146 -10.918 -9.927 1.00 73.19 404 ASP A O 1
ATOM 2923 N N . ALA A 1 405 ? 14.012 -10.238 -9.953 1.00 72.44 405 ALA A N 1
ATOM 2924 C CA . ALA A 1 405 ? 13.982 -9.946 -8.529 1.00 72.44 405 ALA A CA 1
ATOM 2925 C C . ALA A 1 405 ? 12.647 -10.335 -7.905 1.00 72.44 405 ALA A C 1
ATOM 2927 O O . ALA A 1 405 ? 11.576 -10.216 -8.501 1.00 72.44 405 ALA A O 1
ATOM 2928 N N . ARG A 1 406 ? 12.727 -10.778 -6.653 1.00 80.50 406 ARG A N 1
ATOM 2929 C CA . ARG A 1 406 ? 11.584 -11.172 -5.837 1.00 80.50 406 ARG A CA 1
ATOM 2930 C C . ARG A 1 406 ? 11.668 -10.477 -4.489 1.00 80.50 406 ARG A C 1
ATOM 2932 O O . ARG A 1 406 ? 12.721 -10.486 -3.852 1.00 80.50 406 ARG A O 1
ATOM 2939 N N . LEU A 1 407 ? 10.550 -9.915 -4.037 1.00 76.94 407 LEU A N 1
ATOM 2940 C CA . LEU A 1 407 ? 10.472 -9.311 -2.710 1.00 76.94 407 LEU A CA 1
ATOM 2941 C C . LEU A 1 407 ? 10.516 -10.405 -1.638 1.00 76.94 407 LEU A C 1
ATOM 2943 O O . LEU A 1 407 ? 9.547 -11.143 -1.480 1.00 76.94 407 LEU A O 1
ATOM 2947 N N . ALA A 1 408 ? 11.629 -10.513 -0.914 1.00 77.19 408 ALA A N 1
ATOM 2948 C CA . ALA A 1 408 ? 11.817 -11.546 0.106 1.00 77.19 408 ALA A CA 1
ATOM 2949 C C . ALA A 1 408 ? 11.147 -11.197 1.448 1.00 77.19 408 ALA A C 1
ATOM 2951 O O . ALA A 1 408 ? 10.451 -12.028 2.025 1.00 77.19 408 ALA A O 1
ATOM 2952 N N . ASP A 1 409 ? 11.335 -9.968 1.939 1.00 71.44 409 ASP A N 1
ATOM 2953 C CA . ASP A 1 409 ? 10.803 -9.487 3.221 1.00 71.44 409 ASP A CA 1
ATOM 2954 C C . ASP A 1 409 ? 10.604 -7.962 3.188 1.00 71.44 409 ASP A C 1
ATOM 2956 O O . ASP A 1 409 ? 11.244 -7.258 2.405 1.00 71.44 409 ASP A O 1
ATOM 2960 N N . VAL A 1 410 ? 9.725 -7.452 4.055 1.00 71.94 410 VAL A N 1
ATOM 2961 C CA . VAL A 1 410 ? 9.518 -6.017 4.298 1.00 71.94 410 VAL A CA 1
ATOM 2962 C C . VAL A 1 410 ? 9.567 -5.763 5.801 1.00 71.94 410 VAL A C 1
ATOM 2964 O O . VAL A 1 410 ? 8.808 -6.351 6.583 1.00 71.94 410 VAL A O 1
ATOM 2967 N N . ARG A 1 411 ? 10.449 -4.844 6.201 1.00 67.19 411 ARG A N 1
ATOM 2968 C CA . ARG A 1 411 ? 10.616 -4.403 7.588 1.00 67.19 411 ARG A CA 1
ATOM 2969 C C . ARG A 1 411 ? 10.255 -2.930 7.696 1.00 67.19 411 ARG A C 1
ATOM 2971 O O . ARG A 1 411 ? 11.028 -2.075 7.282 1.00 67.19 411 ARG A O 1
ATOM 2978 N N . CYS A 1 412 ? 9.077 -2.657 8.240 1.00 64.25 412 CYS A N 1
ATOM 2979 C CA . CYS A 1 412 ? 8.693 -1.320 8.672 1.00 64.25 412 CYS A CA 1
ATOM 2980 C C . CYS A 1 412 ? 9.366 -1.094 10.032 1.00 64.25 412 CYS A C 1
ATOM 2982 O O . CYS A 1 412 ? 9.147 -1.894 10.940 1.00 64.25 412 CYS A O 1
ATOM 2984 N N . ARG A 1 413 ? 10.251 -0.103 10.133 1.00 55.03 413 ARG A N 1
ATOM 2985 C CA . ARG A 1 413 ? 10.893 0.303 11.388 1.00 55.03 413 ARG A CA 1
ATOM 2986 C C . ARG A 1 413 ? 10.401 1.673 11.795 1.00 55.03 413 ARG A C 1
ATOM 2988 O O . ARG A 1 413 ? 10.213 2.491 10.867 1.00 55.03 413 ARG A O 1
#

Sequence (413 aa):
MRASRFVRIRRGVAAVARDRRGTTSILVAGSMTALVGAAALAVDVGSLYFAKRKAQTAVDLAAIAGAGGLPDPDKVVRDSLADNGFSFLTPRQPQAGPPVPQVSLTALTITPGRYAPDIAVPVDKRFTPASAATANALRVTMRQTTPLYFGRLITGQTEAAYEVSGTASVAKSAAFSVGTRLLKLDGGIANALLSALLGTSVSLSVMDYEALATAKIELFPLLDALGDELNLRAVSYDTLLNVSGPIGKTLTAAARVASLTNQTKAADALRRLANGTDVARLGVKLRDIIDLGPMGAKTLGEGPAVAAQVSALNLLMAEAQVANAKRQVSLDLGVSLPGLASAKVTLGIGERPVKAVWLANGPPNAAQAHTAQTRLLLDVKLLGNALVPAGVRLPVYVELAAADARLADVRCR

Solvent-accessible surface area (backbone atoms only — not comparable to full-atom values): 22199 Å² total; per-residue (Å²): 129,71,69,66,54,55,53,52,51,53,50,51,53,54,50,59,78,65,55,65,75,61,57,58,53,53,54,48,50,55,51,50,52,51,50,51,53,52,50,39,48,49,50,36,53,48,50,51,54,50,52,51,51,57,49,36,55,31,32,40,52,14,9,46,49,15,27,63,36,57,60,63,25,66,64,47,26,50,51,42,22,40,78,64,22,38,31,86,63,79,87,76,75,62,96,71,72,78,86,64,77,73,42,75,55,72,45,77,46,81,41,35,10,37,62,52,98,47,87,91,46,58,79,84,67,25,56,42,83,43,58,40,88,74,31,40,14,20,35,27,36,43,34,39,72,44,78,30,84,49,44,34,83,78,71,72,38,58,56,46,79,52,76,38,74,18,75,24,67,52,86,60,65,54,52,49,60,61,84,75,80,78,96,74,83,54,43,67,60,53,20,53,49,51,13,66,46,43,66,41,92,49,87,58,53,62,66,43,50,50,32,19,54,70,30,68,34,48,46,50,63,26,52,39,38,29,26,61,71,68,72,54,72,91,42,30,43,48,58,57,26,64,43,71,41,34,48,20,46,52,31,42,14,44,18,50,46,20,45,78,70,73,36,50,64,28,16,51,49,29,42,60,55,24,69,35,80,44,27,54,68,37,53,35,44,46,49,67,42,46,40,48,50,80,60,18,74,38,43,62,82,69,59,67,95,83,56,36,54,43,34,46,40,57,53,52,50,53,50,30,47,61,48,32,65,90,52,71,49,72,44,76,65,76,52,79,48,94,75,44,69,45,38,38,37,35,39,39,64,54,89,65,62,99,71,37,20,25,30,20,23,30,39,59,75,70,20,51,23,28,42,63,57,39,35,36,37,38,38,35,33,36,52,46,45,101,90,44,74,85,37,49,79,46,79,43,80,43,84,41,62,65,50,78,50,65,41,76,75,77,83,80,127

Foldseek 3Di:
DPPVVVVVVVVVVVVVVPDPVVVVVVVVVVVVVVVVLVVLVVVQVVQVVVVQVLVQVLQQQLFAQLLLVFLDSVVRSQVSNLCSQEHQDDNDDPPDDDGDPHDHFPDKDKFFWAADPDPPDPPVRRTDGDRRNPGQKIKIKTKDKDARPRCCVPVVDRIDIDMHMHMDGHFDKDKEFDDDDDPDDDQLVVQLVLCLLLVFRGRDDPVLVVLLQPQWAFDLQLLLQLCVLVVNAFQFQLVSLQDFFQQLSSLQSRLVRCVVVVSNSNSVSSNVSSPTPSSRVQTDRNQLAAEADPRRRDGRPPDDPDGYIDRSSRVSVVSSCRSCVVDWRWGQSQDPDVQFPGKTKTWDQDNFPSRQHRMFMHAAQPTKHKHGWIKIFIWTWGDADPVGHVTDTDTDIDTDDIDIDGRHHGRDD

Mean predicted aligned error: 14.56 Å

Radius of gyration: 39.1 Å; Cα contacts (8 Å, |Δi|>4): 739; chains: 1; bounding box: 116×39×130 Å

pLDDT: mean 79.25, std 13.84, range [42.5, 97.0]

Nearest PDB structures (foldseek):
  6yfj-assembly1_AA  TM=2.821E-01  e=3.300E+00  Leviviridae sp.
  8x7t-assembly1_B  TM=1.724E-01  e=9.625E+00  Thermococcus kodakarensis

Secondary structure (DSSP, 8-state):
--HHHHHHHHHHHHHHHT-THHHHHHHHHHHHHHHHHHHHHHHHHHHHHHHHHHHHHHHHHHHHHHHHTTT--HHHHHHHHHHTTEESSS----SSSSPPPPEE-SEEEEEEEEE---TTS-GGGSEEE--TTT-SEEEEEEEEEEE-SSTHHHHS-SEEEEEEEEEEE----EEEE-----S---HHHHHHHHHHHHTS-----HHHHHHHHH-EEEHHHHHHHHHHHTT--S-BHHHHHHSEEEHHHHHHHHHHHHHHTT-HHHHHHHHHHHT-TTGGG-EEEGGGTEE-GGGGGSBTT---SS--EEEHHHHHHHHHHHHTTT--EEEE-----TTEEEEEEEEEEPPPPTT--SEEEESTTT-EEEPPPEEEEEEEEEPPBTTBTT-EEEEEEEEE---EEE-------